Protein AF-0000000084981208 (afdb_homodimer)

Secondary structure (DSSP, 8-state):
--HHHHHHH-TT-EEESS----TTEEEEEETTEEEEEEGGG--HHHHHHHHHHHTT---S-----HHHHHHH-TTPPPPS--S-EEEEEEEEEESSSPP-HHHHHHHHHHHSTTEEEEEEEETTEEEEEEETTSPPPPHHHHHHHHHHHHHHHTEEEEEEE---B-SSTTHHHHHHHHHHHHHHHTTT-S-SEEEHHHHHHHHHTHHHHHH-HHHHHHHHHHTT-HHHHHHHHHHHHTTT-HHHHHHHHTS-HHHHHHHHHHHHHHHS--TTSHHHHHHHHHTT-/--HHHHHHH-TT-EEESS----SSEEEEEETTEEEEEEGGG--HHHHHHHHHHHTT---S-----HHHHHHH-TTPPPPS--S-EEEEEEEEEESSSPP-HHHHHHHHHHHSTTEEEEEEEETTEEEEEEETTSPPPPHHHHHHHHHHHHHHHTEEEEEEE---B-SSTTHHHHHHHHHHHHHHHTTT-S-SEEEHHHHHHHHHTHHHHHH-HHHHHHHHHHTT-HHHHHHHHHHHHTTT-HHHHHHHHTS-HHHHHHHHHHHHHHHS--TTSHHHHHHHHHTT-

Radius of gyration: 26.83 Å; Cα contacts (8 Å, |Δi|>4): 764; chains: 2; bounding box: 51×76×61 Å

Foldseek 3Di:
DDPVVCCVLAVPKDKALDDDPDPQWDWDDAPNIIITGGPVSADPVRVVVVNVVRLPPVPDDCPPDLVLCVQPPLPRADPDDQAWKWKKKKFWAAPDDQDPPVVVQVLCPVLDPQWPDWDAPGSGMIMTMGGPPDDDDDPVSVVVSQVVVCVVGVIDIAMETGDGDGRDSCVSVRVNVSVVQCVVCCVVDPDRYHYCVRRVLVVVCVVVCVPPPLLVVLLVVCVPPVVLLLLLVLCVVVVNDLCSSCVVVVHDSVVSVVSQVVSCVVRVQHCNDPVSSSSSNSSND/DDPVVCCVLAVPKDKALDDDPDPQWDWDDAPNIIITGGPVSADPVRVVVVNVVRLPVVPPDPPVDLVLCVLPPLPRADPDDQAWKWKKKKFKADPDDQDPVVVVQVLCPVLDPQWPDWDAPGSGIIMTMGGPPDDDDDPVSVVVSQVVVCVVGVIDIAMETGDGDGRDSCVSVRVNVSVVQCVVCCVVDPDRYHYCVRRVLVVVCVVVCVPPPLLVVLLVVCVPPVVLLLLLVLCVVVVNDLCSSCVVVVHDSVVSVVSQVVSCVVRVQRCNDPVSSSSSNSSND

Sequence (570 aa):
MTNELLHQLFPTAHISPVPEPSVANYAVPYNDQWLHIPKADLTSREQALLMQLIDNDTTAAANTSPWLDFLQQADQPIPTTHTAVRMIQLHLDFRGETLDQAYWQQSIQNLFNGVLDVFYYTANHCLFIQSNTSSDFHPTEWRGILQTLEEDYSVKLTAYIGRFWPTNSNLRDLLQEELAIFQSQRRIASNNLLDLSSIGVAYYTTTSRQQSSILQELQTTLTDNQEWIDVIQALWDNQRNLSEAAKSLYIHRNTLQYRMDKFTETTGLSLKETNDLFLAYLLTIMTNELLHQLFPTAHISPVPEPSVANYAVPYNDQWLHIPKADLTSREQALLMQLIDNDTTAAANTSPWLDFLQQADQPIPTTHTAVRMIQLHLDFRGETLDQAYWQQSIQNLFNGVLDVFYYTANHCLFIQSNTSSDFHPTEWRGILQTLEEDYSVKLTAYIGRFWPTNSNLRDLLQEELAIFQSQRRIASNNLLDLSSIGVAYYTTTSRQQSSILQELQTTLTDNQEWIDVIQALWDNQRNLSEAAKSLYIHRNTLQYRMDKFTETTGLSLKETNDLFLAYLLTI

Solvent-accessible surface area (backbone atoms only — not comparable to full-atom values): 32116 Å² total; per-residue (Å²): 130,56,74,62,57,51,42,69,77,34,69,78,42,48,78,35,82,57,84,69,94,41,96,56,37,43,70,38,68,39,94,91,22,20,34,32,32,47,46,89,76,48,54,78,65,51,50,55,49,48,55,53,58,45,55,44,66,61,78,64,78,87,75,85,40,63,61,58,45,28,67,74,33,88,86,46,65,80,63,96,65,94,52,36,35,22,48,36,39,36,37,53,44,70,79,70,74,84,76,59,60,68,60,50,48,51,50,50,56,68,75,40,76,48,59,75,47,73,46,67,81,34,92,42,30,41,35,34,35,27,44,71,83,52,84,79,74,51,72,68,51,50,52,53,52,50,49,50,51,24,66,76,65,57,35,49,68,37,35,36,51,53,63,77,37,63,80,53,94,58,36,55,56,36,52,50,47,53,50,50,48,45,70,70,40,58,82,74,47,91,58,45,74,37,34,60,58,78,46,38,66,61,56,49,33,44,66,40,57,72,67,33,52,56,54,48,55,55,32,55,72,47,59,89,33,65,65,57,49,51,52,47,50,31,28,52,73,37,55,61,32,59,65,58,18,16,56,75,69,72,49,52,55,67,57,47,50,49,53,43,50,52,45,19,72,74,70,69,44,42,70,80,37,47,52,27,33,50,56,54,43,58,54,68,105,129,57,73,64,57,49,43,68,76,36,68,80,41,47,77,34,82,56,82,68,93,39,97,55,37,43,70,39,66,41,94,91,22,19,34,30,33,47,46,90,77,46,54,76,66,50,50,55,48,47,56,54,59,44,59,45,72,60,80,64,79,86,75,85,40,62,62,57,46,30,69,74,34,88,87,46,64,80,62,96,66,92,51,34,34,24,48,37,38,36,37,52,47,70,78,67,75,82,75,60,61,69,60,50,46,52,50,51,55,69,74,42,74,46,61,76,46,73,46,68,80,35,98,44,30,39,34,33,36,28,43,70,84,53,84,78,74,51,71,68,52,50,52,52,52,50,51,50,50,23,66,76,63,58,33,48,69,37,34,34,51,52,62,77,36,64,79,52,94,58,37,52,56,36,53,50,47,52,51,50,48,46,69,71,40,58,81,73,45,90,59,47,76,38,35,60,57,76,48,38,65,61,55,49,33,42,66,41,58,71,67,33,54,54,53,48,55,56,30,55,72,46,62,86,33,66,65,60,49,51,52,47,49,32,28,51,73,36,56,60,33,59,65,59,17,16,58,75,69,73,50,52,54,67,57,47,51,50,52,44,50,52,44,19,72,72,70,69,42,43,68,79,36,48,52,26,34,48,56,53,42,57,54,69,106

Nearest PDB structures (foldseek):
  3onq-assembly1_B-2  TM=4.473E-01  e=4.523E-07  Bifidobacterium adolescentis ATCC 15703
  3onq-assembly3_D  TM=4.375E-01  e=2.641E-06  Bifidobacterium adolescentis ATCC 15703
  2ga7-assembly1_A  TM=4.924E-01  e=8.337E-02  Homo sapiens
  2epi-assembly1_C  TM=4.146E-01  e=2.459E-01  Methanocaldococcus jannaschii DSM 2661
  2ia0-assembly1_B  TM=2.966E-01  e=7.252E-01  Pyrococcus furiosus

Organism: NCBI:txid883103

Structure (mmCIF, N/CA/C/O backbone):
data_AF-0000000084981208-model_v1
#
loop_
_entity.id
_entity.type
_entity.pdbx_description
1 polymer 'PucR C-terminal helix-turn-helix domain-containing protein'
#
loop_
_atom_site.group_PDB
_atom_site.id
_atom_site.type_symbol
_atom_site.label_atom_id
_atom_site.label_alt_id
_atom_site.label_comp_id
_atom_site.label_asym_id
_atom_site.label_entity_id
_atom_site.label_seq_id
_atom_site.pdbx_PDB_ins_code
_atom_site.Cartn_x
_atom_site.Cartn_y
_atom_site.Cartn_z
_atom_site.occupancy
_atom_site.B_iso_or_equiv
_atom_site.auth_seq_id
_atom_site.auth_comp_id
_atom_site.auth_asym_id
_atom_site.auth_atom_id
_atom_site.pdbx_PDB_model_num
ATOM 1 N N . MET A 1 1 ? 14.773 9.867 32.438 1 38.5 1 MET A N 1
ATOM 2 C CA . MET A 1 1 ? 15.43 8.562 32.5 1 38.5 1 MET A CA 1
ATOM 3 C C . MET A 1 1 ? 16.938 8.719 32.531 1 38.5 1 MET A C 1
ATOM 5 O O . MET A 1 1 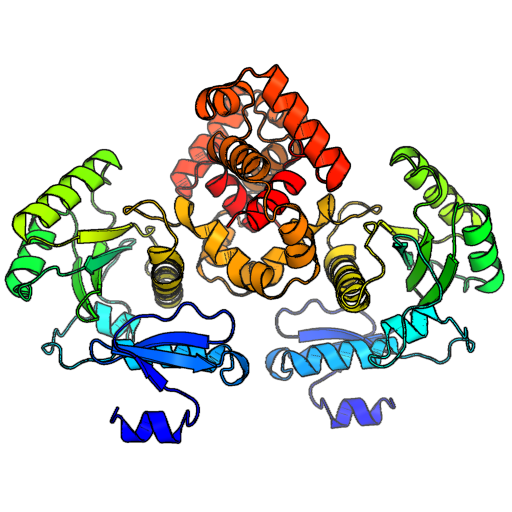? 17.516 9.438 31.734 1 38.5 1 MET A O 1
ATOM 9 N N . THR A 1 2 ? 17.406 8.352 33.625 1 46.38 2 THR A N 1
ATOM 10 C CA . THR A 1 2 ? 18.844 8.523 33.844 1 46.38 2 THR A CA 1
ATOM 11 C C . THR A 1 2 ? 19.625 7.633 32.875 1 46.38 2 THR A C 1
ATOM 13 O O . THR A 1 2 ? 19.125 6.598 32.438 1 46.38 2 THR A O 1
ATOM 16 N N . ASN A 1 3 ? 20.672 8.266 32.281 1 50.91 3 ASN A N 1
ATOM 17 C CA . ASN A 1 3 ? 21.672 7.527 31.516 1 50.91 3 ASN A CA 1
ATOM 18 C C . ASN A 1 3 ? 21.891 6.121 32.062 1 50.91 3 ASN A C 1
ATOM 20 O O . ASN A 1 3 ? 22.062 5.168 31.312 1 50.91 3 ASN A O 1
ATOM 24 N N . GLU A 1 4 ? 21.719 6.047 33.25 1 53.59 4 GLU A N 1
ATOM 25 C CA . GLU A 1 4 ? 22 4.781 33.938 1 53.59 4 GLU A CA 1
ATOM 26 C C . GLU A 1 4 ? 20.922 3.744 33.656 1 53.59 4 GLU A C 1
ATOM 28 O O . GLU A 1 4 ? 21.219 2.572 33.406 1 53.59 4 GLU A O 1
ATOM 33 N N . LEU A 1 5 ? 19.719 4.129 33.625 1 49.78 5 LEU A N 1
ATOM 34 C CA . LEU A 1 5 ? 18.625 3.189 33.375 1 49.78 5 LEU A CA 1
ATOM 35 C C . LEU A 1 5 ? 18.641 2.713 31.922 1 49.78 5 LEU A C 1
ATOM 37 O O . LEU A 1 5 ? 18.406 1.531 31.641 1 49.78 5 LEU A O 1
ATOM 41 N N . LEU A 1 6 ? 18.969 3.543 31.031 1 53.06 6 LEU A N 1
ATOM 42 C CA . LEU A 1 6 ? 19.078 3.174 29.625 1 53.06 6 LEU A CA 1
ATOM 43 C C . LEU A 1 6 ? 20.172 2.137 29.422 1 53.06 6 LEU A C 1
ATOM 45 O O . LEU A 1 6 ? 20 1.182 28.656 1 53.06 6 LEU A O 1
ATOM 49 N N . HIS A 1 7 ? 21.203 2.391 30.047 1 56.03 7 HIS A N 1
ATOM 50 C CA . HIS A 1 7 ? 22.328 1.452 29.953 1 56.03 7 HIS A CA 1
ATOM 51 C C . HIS A 1 7 ? 21.969 0.106 30.578 1 56.03 7 HIS A C 1
ATOM 53 O O . HIS A 1 7 ? 22.469 -0.933 30.156 1 56.03 7 HIS A O 1
ATOM 59 N N . GLN A 1 8 ? 21.188 0.094 31.547 1 59 8 GLN A N 1
ATOM 60 C CA . GLN A 1 8 ? 20.734 -1.146 32.188 1 59 8 GLN A CA 1
ATOM 61 C C . GLN A 1 8 ? 19.766 -1.897 31.281 1 59 8 GLN A C 1
ATOM 63 O O . GLN A 1 8 ? 19.812 -3.127 31.188 1 59 8 GLN A O 1
ATOM 68 N N . LEU A 1 9 ? 19 -1.156 30.562 1 58.5 9 LEU A N 1
ATOM 69 C CA . LEU A 1 9 ? 17.969 -1.784 29.734 1 58.5 9 LEU A CA 1
ATOM 70 C C . LEU A 1 9 ? 18.531 -2.193 28.375 1 58.5 9 LEU A C 1
ATOM 72 O O . LEU A 1 9 ? 18.125 -3.213 27.812 1 58.5 9 LEU A O 1
ATOM 76 N N . PHE A 1 10 ? 19.484 -1.31 27.906 1 58.5 10 PHE A N 1
ATOM 77 C CA . PHE A 1 10 ? 20.156 -1.595 26.656 1 58.5 10 PHE A CA 1
ATOM 78 C C . PHE A 1 10 ? 21.672 -1.501 26.812 1 58.5 10 PHE A C 1
ATOM 80 O O . PHE A 1 10 ? 22.281 -0.49 26.453 1 58.5 10 PHE A O 1
ATOM 87 N N . PRO A 1 11 ? 22.219 -2.541 27.25 1 59.66 11 PRO A N 1
ATOM 88 C CA . PRO A 1 11 ? 23.641 -2.496 27.562 1 59.66 11 PRO A CA 1
ATOM 89 C C . PRO A 1 11 ? 24.516 -2.291 26.328 1 59.66 11 PRO A C 1
ATOM 91 O O . PRO A 1 11 ? 25.641 -1.81 26.422 1 59.66 11 PRO A O 1
ATOM 94 N N . THR A 1 12 ? 23.875 -2.688 25.219 1 62.94 12 THR A N 1
ATOM 95 C CA . THR A 1 12 ? 24.703 -2.58 24.016 1 62.94 12 THR A CA 1
ATOM 96 C C . THR A 1 12 ? 24.484 -1.238 23.328 1 62.94 12 THR A C 1
ATOM 98 O O . THR A 1 12 ? 25.078 -0.968 22.281 1 62.94 12 THR A O 1
ATOM 101 N N . ALA A 1 13 ? 23.625 -0.438 23.922 1 65.44 13 ALA A N 1
ATOM 102 C CA . ALA A 1 13 ? 23.359 0.869 23.312 1 65.44 13 ALA A CA 1
ATOM 103 C C . ALA A 1 13 ? 24.516 1.833 23.578 1 65.44 13 ALA A C 1
ATOM 105 O O . ALA A 1 13 ? 25.203 1.725 24.594 1 65.44 13 ALA A O 1
ATOM 106 N N . HIS A 1 14 ? 24.891 2.619 22.578 1 68.69 14 HIS A N 1
ATOM 107 C CA . HIS A 1 14 ? 25.922 3.633 22.734 1 68.69 14 HIS A CA 1
ATOM 108 C C . HIS A 1 14 ? 25.422 5.008 22.297 1 68.69 14 HIS A C 1
ATOM 110 O O . HIS A 1 14 ? 24.531 5.105 21.469 1 68.69 14 HIS A O 1
ATOM 116 N N . ILE A 1 15 ? 25.875 6.055 22.984 1 64.69 15 ILE A N 1
ATOM 117 C CA . ILE A 1 15 ? 25.484 7.438 22.719 1 64.69 15 ILE A CA 1
ATOM 118 C C . ILE A 1 15 ? 26.562 8.141 21.922 1 64.69 15 ILE A C 1
ATOM 120 O O . ILE A 1 15 ? 27.75 7.988 22.219 1 64.69 15 ILE A O 1
ATOM 124 N N . SER A 1 16 ? 26.234 8.641 20.734 1 64 16 SER A N 1
ATOM 125 C CA . SER A 1 16 ? 27.156 9.406 19.906 1 64 16 SER A CA 1
ATOM 126 C C . SER A 1 16 ? 26.625 10.82 19.656 1 64 16 SER A C 1
ATOM 128 O O . SER A 1 16 ? 25.406 11.031 19.641 1 64 16 SER A O 1
ATOM 130 N N . PRO A 1 17 ? 27.469 11.781 19.578 1 60.38 17 PRO A N 1
ATOM 131 C CA . PRO A 1 17 ? 27.031 13.148 19.281 1 60.38 17 PRO A CA 1
ATOM 132 C C . PRO A 1 17 ? 26.453 13.289 17.875 1 60.38 17 PRO A C 1
ATOM 134 O O . PRO A 1 17 ? 25.688 14.219 17.609 1 60.38 17 PRO A O 1
ATOM 137 N N . VAL A 1 18 ? 26.797 12.375 16.969 1 57.75 18 VAL A N 1
ATOM 138 C CA . VAL A 1 18 ? 26.312 12.422 15.594 1 57.75 18 VAL A CA 1
ATOM 139 C C . VAL A 1 18 ? 25.562 11.133 15.266 1 57.75 18 VAL A C 1
ATOM 141 O O . VAL A 1 18 ? 25.891 10.062 15.781 1 57.75 18 VAL A O 1
ATOM 144 N N . PRO A 1 19 ? 24.391 11.273 14.547 1 54.34 19 PRO A N 1
ATOM 145 C CA . PRO A 1 19 ? 23.719 10.031 14.125 1 54.34 19 PRO A CA 1
ATOM 146 C C . PRO A 1 19 ? 24.594 9.188 13.203 1 54.34 19 PRO A C 1
ATOM 148 O O . PRO A 1 19 ? 25.234 9.711 12.289 1 54.34 19 PRO A O 1
ATOM 151 N N . GLU A 1 20 ? 24.875 7.934 13.648 1 54.62 20 GLU A N 1
ATOM 152 C CA . GLU A 1 20 ? 25.594 7 12.797 1 54.62 20 GLU A CA 1
ATOM 153 C C . GLU A 1 20 ? 24.625 6.094 12.031 1 54.62 20 GLU A C 1
ATOM 155 O O . GLU A 1 20 ? 23.891 5.309 12.633 1 54.62 20 GLU A O 1
ATOM 160 N N . PRO A 1 21 ? 24.391 6.523 10.789 1 48.25 21 PRO A N 1
ATOM 161 C CA . PRO A 1 21 ? 23.5 5.672 9.992 1 48.25 21 PRO A CA 1
ATOM 162 C C . PRO A 1 21 ? 24.016 4.242 9.859 1 48.25 21 PRO A C 1
ATOM 164 O O . PRO A 1 21 ? 25.188 4.039 9.523 1 48.25 21 PRO A O 1
ATOM 167 N N . SER A 1 22 ? 23.672 3.371 10.766 1 54.5 22 SER A N 1
ATOM 168 C CA . SER A 1 22 ? 23.984 1.953 10.617 1 54.5 22 SER A CA 1
ATOM 169 C C . SER A 1 22 ? 22.719 1.126 10.414 1 54.5 22 SER A C 1
ATOM 171 O O . SER A 1 22 ? 21.688 1.417 11.008 1 54.5 22 SER A O 1
ATOM 173 N N . VAL A 1 23 ? 22.781 0.262 9.414 1 56 23 VAL A N 1
ATOM 174 C CA . VAL A 1 23 ? 21.688 -0.659 9.125 1 56 23 VAL A CA 1
ATOM 175 C C . VAL A 1 23 ? 21.406 -1.539 10.344 1 56 23 VAL A C 1
ATOM 177 O O . VAL A 1 23 ? 20.312 -2.064 10.5 1 56 23 VAL A O 1
ATOM 180 N N . ALA A 1 24 ? 22.297 -1.684 11.188 1 57.47 24 ALA A N 1
ATOM 181 C CA . ALA A 1 24 ? 22.203 -2.627 12.297 1 57.47 24 ALA A CA 1
ATOM 182 C C . ALA A 1 24 ? 21.703 -1.932 13.562 1 57.47 24 ALA A C 1
ATOM 184 O O . ALA A 1 24 ? 21.25 -2.59 14.5 1 57.47 24 ALA A O 1
ATOM 185 N N . ASN A 1 25 ? 21.719 -0.608 13.539 1 62.91 25 ASN A N 1
ATOM 186 C CA . ASN A 1 25 ? 21.375 0.107 14.766 1 62.91 25 ASN A CA 1
ATOM 187 C C . ASN A 1 25 ? 20.188 1.04 14.547 1 62.91 25 ASN A C 1
ATOM 189 O O . ASN A 1 25 ? 20 1.569 13.453 1 62.91 25 ASN A O 1
ATOM 193 N N . TYR A 1 26 ? 19.391 1.045 15.523 1 61.78 26 TYR A N 1
ATOM 194 C CA . TYR A 1 26 ? 18.312 2.029 15.656 1 61.78 26 TYR A CA 1
ATOM 195 C C . TYR A 1 26 ? 18.797 3.266 16.406 1 61.78 26 TYR A C 1
ATOM 197 O O . TYR A 1 26 ? 19.25 3.172 17.547 1 61.78 26 TYR A O 1
ATOM 205 N N . ALA A 1 27 ? 18.922 4.332 15.648 1 60.34 27 ALA A N 1
ATOM 206 C CA . ALA A 1 27 ? 19.406 5.57 16.25 1 60.34 27 ALA A CA 1
ATOM 207 C C . ALA A 1 27 ? 18.25 6.484 16.641 1 60.34 27 ALA A C 1
ATOM 209 O O . ALA A 1 27 ? 17.359 6.746 15.844 1 60.34 27 ALA A O 1
ATOM 210 N N . VAL A 1 28 ? 18.25 6.82 18.062 1 62.03 28 VAL A N 1
ATOM 211 C CA . VAL A 1 28 ? 17.188 7.684 18.594 1 62.03 28 VAL A CA 1
ATOM 212 C C . VAL A 1 28 ? 17.812 8.906 19.266 1 62.03 28 VAL A C 1
ATOM 214 O O . VAL A 1 28 ? 18.828 8.797 19.953 1 62.03 28 VAL A O 1
ATOM 217 N N . PRO A 1 29 ? 17.312 10.047 18.938 1 55 29 PRO A N 1
ATOM 218 C CA . PRO A 1 29 ? 17.812 11.242 19.609 1 55 29 PRO A CA 1
ATOM 219 C C . PRO A 1 29 ? 17.625 11.188 21.125 1 55 29 PRO A C 1
ATOM 221 O O . PRO A 1 29 ? 16.594 10.719 21.609 1 55 29 PRO A O 1
ATOM 224 N N . TYR A 1 30 ? 18.75 11.32 21.859 1 55.56 30 TYR A N 1
ATOM 225 C CA . TYR A 1 30 ? 18.75 11.289 23.328 1 55.56 30 TYR A CA 1
ATOM 226 C C . TYR A 1 30 ? 19.609 12.414 23.891 1 55.56 30 TYR A C 1
ATOM 228 O O . TYR A 1 30 ? 20.844 12.375 23.797 1 55.56 30 TYR A O 1
ATOM 236 N N . ASN A 1 31 ? 19 13.375 24.703 1 51 31 ASN A N 1
ATOM 237 C CA . ASN A 1 31 ? 19.703 14.461 25.375 1 51 31 ASN A CA 1
ATOM 238 C C . ASN A 1 31 ? 20.766 15.078 24.469 1 51 31 ASN A C 1
ATOM 240 O O . ASN A 1 31 ? 21.953 15.086 24.812 1 51 31 ASN A O 1
ATOM 244 N N . ASP A 1 32 ? 20.203 15.656 23.25 1 53.59 32 ASP A N 1
ATOM 245 C CA . ASP A 1 32 ? 21.047 16.328 22.281 1 53.59 32 ASP A CA 1
ATOM 246 C C . ASP A 1 32 ? 22.094 15.375 21.703 1 53.59 32 ASP A C 1
ATOM 248 O O . ASP A 1 32 ? 23.094 15.812 21.141 1 53.59 32 ASP A O 1
ATOM 252 N N . GLN A 1 33 ? 22 14.227 22.141 1 59.53 33 GLN A N 1
ATOM 253 C CA . GLN A 1 33 ? 22.844 13.18 21.562 1 59.53 33 GLN A CA 1
ATOM 254 C C . GLN A 1 33 ? 22 12.094 20.906 1 59.53 33 GLN A C 1
ATOM 256 O O . GLN A 1 33 ? 20.797 12.266 20.719 1 59.53 33 GLN A O 1
ATOM 261 N N . TRP A 1 34 ? 22.656 11.172 20.219 1 60.25 34 TRP A N 1
ATOM 262 C CA . TRP A 1 34 ? 21.969 10.062 19.578 1 60.25 34 TRP A CA 1
ATOM 263 C C . TRP A 1 34 ? 22.234 8.75 20.297 1 60.25 34 TRP A C 1
ATOM 265 O O . TRP A 1 34 ? 23.391 8.445 20.641 1 60.25 34 TRP A O 1
ATOM 275 N N . LEU A 1 35 ? 21.156 8.141 20.672 1 65.19 35 LEU A N 1
ATOM 276 C CA . LEU A 1 35 ? 21.219 6.793 21.234 1 65.19 35 LEU A CA 1
ATOM 277 C C . LEU A 1 35 ? 21.094 5.746 20.125 1 65.19 35 LEU A C 1
ATOM 279 O O . LEU A 1 35 ? 20.141 5.773 19.344 1 65.19 35 LEU A O 1
ATOM 283 N N . HIS A 1 36 ? 22.172 5 19.938 1 66.06 36 HIS A N 1
ATOM 284 C CA . HIS A 1 36 ? 22.172 3.92 18.969 1 66.06 36 HIS A CA 1
ATOM 285 C C . HIS A 1 36 ? 21.922 2.57 19.625 1 66.06 36 HIS A C 1
ATOM 287 O O . HIS A 1 36 ? 22.641 2.186 20.547 1 66.06 36 HIS A O 1
ATOM 293 N N . ILE A 1 37 ? 20.828 1.9 19.281 1 65.5 37 ILE A N 1
ATOM 294 C CA . ILE A 1 37 ? 20.469 0.579 19.781 1 65.5 37 ILE A CA 1
ATOM 295 C C . ILE A 1 37 ? 20.5 -0.437 18.641 1 65.5 37 ILE A C 1
ATOM 297 O O . ILE A 1 37 ? 19.891 -0.221 17.594 1 65.5 37 ILE A O 1
ATOM 301 N N . PRO A 1 38 ? 21.297 -1.512 18.766 1 63.28 38 PRO A N 1
ATOM 302 C CA . PRO A 1 38 ? 21.25 -2.543 17.734 1 63.28 38 PRO A CA 1
ATOM 303 C C . PRO A 1 38 ? 19.844 -3.074 17.469 1 63.28 38 PRO A C 1
ATOM 305 O O . PRO A 1 38 ? 19.125 -3.406 18.422 1 63.28 38 PRO A O 1
ATOM 308 N N . LYS A 1 39 ? 19.406 -3 16.297 1 61.19 39 LYS A N 1
ATOM 309 C CA . LYS A 1 39 ? 18.062 -3.408 15.875 1 61.19 39 LYS A CA 1
ATOM 310 C C . LYS A 1 39 ? 17.75 -4.832 16.328 1 61.19 39 LYS A C 1
ATOM 312 O O . LYS A 1 39 ? 16.609 -5.16 16.609 1 61.19 39 LYS A O 1
ATOM 317 N N . ALA A 1 40 ? 18.719 -5.652 16.406 1 62.81 40 ALA A N 1
ATOM 318 C CA . ALA A 1 40 ? 18.609 -7.043 16.844 1 62.81 40 ALA A CA 1
ATOM 319 C C . ALA A 1 40 ? 18.125 -7.133 18.281 1 62.81 40 ALA A C 1
ATOM 321 O O . ALA A 1 40 ? 17.562 -8.141 18.703 1 62.81 40 ALA A O 1
ATOM 322 N N . ASP A 1 41 ? 18.312 -6.066 19.047 1 58.75 41 ASP A N 1
ATOM 323 C CA . ASP A 1 41 ? 18 -6.102 20.469 1 58.75 41 ASP A CA 1
ATOM 324 C C . ASP A 1 41 ? 16.641 -5.453 20.75 1 58.75 41 ASP A C 1
ATOM 326 O O . ASP A 1 41 ? 16.219 -5.359 21.906 1 58.75 41 ASP A O 1
ATOM 330 N N . LEU A 1 42 ? 16.016 -4.863 19.781 1 55.72 42 LEU A N 1
ATOM 331 C CA . LEU A 1 42 ? 14.781 -4.121 20.031 1 55.72 42 LEU A CA 1
ATOM 332 C C . LEU A 1 42 ? 13.594 -4.789 19.344 1 55.72 42 LEU A C 1
ATOM 334 O O . LEU A 1 42 ? 13.695 -5.188 18.172 1 55.72 42 LEU A O 1
ATOM 338 N N . THR A 1 43 ? 12.602 -5.23 20.109 1 54.28 43 THR A N 1
ATOM 339 C CA . THR A 1 43 ? 11.336 -5.621 19.5 1 54.28 43 THR A CA 1
ATOM 340 C C . THR A 1 43 ? 10.594 -4.398 18.953 1 54.28 43 THR A C 1
ATOM 342 O O . THR A 1 43 ? 10.938 -3.262 19.297 1 54.28 43 THR A O 1
ATOM 345 N N . SER A 1 44 ? 9.664 -4.488 18.047 1 50.75 44 SER A N 1
ATOM 346 C CA . SER A 1 44 ? 8.859 -3.396 17.5 1 50.75 44 SER A CA 1
ATOM 347 C C . SER A 1 44 ? 8.211 -2.578 18.609 1 50.75 44 SER A C 1
ATOM 349 O O . SER A 1 44 ? 8.102 -1.355 18.5 1 50.75 44 SER A O 1
ATOM 351 N N . ARG A 1 45 ? 7.801 -3.176 19.656 1 48.19 45 ARG A N 1
ATOM 352 C CA . ARG A 1 45 ? 7.18 -2.51 20.797 1 48.19 45 ARG A CA 1
ATOM 353 C C . ARG A 1 45 ? 8.188 -1.653 21.547 1 48.19 45 ARG A C 1
ATOM 355 O O . ARG A 1 45 ? 7.883 -0.529 21.953 1 48.19 45 ARG A O 1
ATOM 362 N N . GLU A 1 46 ? 9.359 -2.176 21.625 1 53.38 46 GLU A N 1
ATOM 363 C CA . GLU A 1 46 ? 10.391 -1.436 22.344 1 53.38 46 GLU A CA 1
ATOM 364 C C . GLU A 1 46 ? 10.859 -0.217 21.547 1 53.38 46 GLU A C 1
ATOM 366 O O . GLU A 1 46 ? 11.109 0.843 22.125 1 53.38 46 GLU A O 1
ATOM 371 N N . GLN A 1 47 ? 10.82 -0.4 20.375 1 51.81 47 GLN A N 1
ATOM 372 C CA . GLN A 1 47 ? 11.133 0.738 19.516 1 51.81 47 GLN A CA 1
ATOM 373 C C . GLN A 1 47 ? 10.102 1.856 19.703 1 51.81 47 GLN A C 1
ATOM 375 O O . GLN A 1 47 ? 10.469 3.029 19.797 1 51.81 47 GLN A O 1
ATOM 380 N N . ALA A 1 48 ? 8.914 1.458 19.734 1 48.09 48 ALA A N 1
ATOM 381 C CA . ALA A 1 48 ? 7.84 2.426 19.953 1 48.09 48 ALA A CA 1
ATOM 382 C C . ALA A 1 48 ? 7.949 3.072 21.328 1 48.09 48 ALA A C 1
ATOM 384 O O . ALA A 1 48 ? 7.762 4.285 21.469 1 48.09 48 ALA A O 1
ATOM 385 N N . LEU A 1 49 ? 8.25 2.34 22.25 1 48.44 49 LEU A N 1
ATOM 386 C CA . LEU A 1 49 ? 8.383 2.844 23.609 1 48.44 49 LEU A CA 1
ATOM 387 C C . LEU A 1 49 ? 9.578 3.783 23.734 1 48.44 49 LEU A C 1
ATOM 389 O O . LEU A 1 49 ? 9.508 4.812 24.406 1 48.44 49 LEU A O 1
ATOM 393 N N . LEU A 1 50 ? 10.609 3.406 23.078 1 50.38 50 LEU A N 1
ATOM 394 C CA . LEU A 1 50 ? 11.82 4.215 23.141 1 50.38 50 LEU A CA 1
ATOM 395 C C . LEU A 1 50 ? 11.594 5.59 22.531 1 50.38 50 LEU A C 1
ATOM 397 O O . LEU A 1 50 ? 12.078 6.594 23.047 1 50.38 50 LEU A O 1
ATOM 401 N N . MET A 1 51 ? 10.844 5.578 21.5 1 45.56 51 MET A N 1
ATOM 402 C CA . MET A 1 51 ? 10.5 6.855 20.891 1 45.56 51 MET A CA 1
ATOM 403 C C . MET A 1 51 ? 9.727 7.738 21.875 1 45.56 51 MET A C 1
ATOM 405 O O . MET A 1 51 ? 9.922 8.953 21.906 1 45.56 51 MET A O 1
ATOM 409 N N . GLN A 1 52 ? 8.945 7.059 22.594 1 42.84 52 GLN A N 1
ATOM 410 C CA . GLN A 1 52 ? 8.195 7.797 23.594 1 42.84 52 GLN A CA 1
ATOM 411 C C . GLN A 1 52 ? 9.102 8.289 24.719 1 42.84 52 GLN A C 1
ATOM 413 O O . GLN A 1 52 ? 8.898 9.375 25.266 1 42.84 52 GLN A O 1
ATOM 418 N N . LEU A 1 53 ? 9.961 7.465 25.094 1 43.5 53 LEU A N 1
ATOM 419 C CA . LEU A 1 53 ? 10.836 7.793 26.203 1 43.5 53 LEU A CA 1
ATOM 420 C C . LEU A 1 53 ? 11.719 8.992 25.875 1 43.5 53 LEU A C 1
ATOM 422 O O . LEU A 1 53 ? 11.984 9.836 26.734 1 43.5 53 LEU A O 1
ATOM 426 N N . ILE A 1 54 ? 12.203 8.945 24.672 1 43.44 54 ILE A N 1
ATOM 427 C CA . ILE A 1 54 ? 13.156 9.992 24.312 1 43.44 54 ILE A CA 1
ATOM 428 C C . ILE A 1 54 ? 12.445 11.336 24.25 1 43.44 54 ILE A C 1
ATOM 430 O O . ILE A 1 54 ? 12.992 12.359 24.672 1 43.44 54 ILE A O 1
ATOM 434 N N . ASP A 1 55 ? 11.359 11.328 23.609 1 41.56 55 ASP A N 1
ATOM 435 C CA . ASP A 1 55 ? 10.672 12.609 23.484 1 41.56 55 ASP A CA 1
ATOM 436 C C . ASP A 1 55 ? 10.281 13.156 24.859 1 41.56 55 ASP A C 1
ATOM 438 O O . ASP A 1 55 ? 9.703 14.242 24.953 1 41.56 55 ASP A O 1
ATOM 442 N N . ASN A 1 56 ? 10.469 12.359 25.844 1 37.53 56 ASN A N 1
ATOM 443 C CA . ASN A 1 56 ? 9.93 12.766 27.125 1 37.53 56 ASN A CA 1
ATOM 444 C C . ASN A 1 56 ? 10.773 13.859 27.766 1 37.53 56 ASN A C 1
ATOM 446 O O . ASN A 1 56 ? 10.75 14.031 28.984 1 37.53 56 ASN A O 1
ATOM 450 N N . ASP A 1 57 ? 11.664 14.359 27.125 1 35.56 57 ASP A N 1
ATOM 451 C CA . ASP A 1 57 ? 12.125 15.469 27.953 1 35.56 57 ASP A CA 1
ATOM 452 C C . ASP A 1 57 ? 10.961 16.375 28.359 1 35.56 57 ASP A C 1
ATOM 454 O O . ASP A 1 57 ? 10.57 17.266 27.625 1 35.56 57 ASP A O 1
ATOM 458 N N . THR A 1 58 ? 9.992 15.883 29.031 1 35.84 58 THR A N 1
ATOM 459 C CA . THR A 1 58 ? 8.758 16.438 29.562 1 35.84 58 THR A CA 1
ATOM 460 C C . THR A 1 58 ? 9.062 17.641 30.453 1 35.84 58 THR A C 1
ATOM 462 O O . THR A 1 58 ? 8.227 18.047 31.281 1 35.84 58 THR A O 1
ATOM 465 N N . THR A 1 59 ? 10.242 18.078 30.578 1 34.28 59 THR A N 1
ATOM 466 C CA . THR A 1 59 ? 10.234 19.188 31.531 1 34.28 59 THR A CA 1
ATOM 467 C C . THR A 1 59 ? 9.297 20.297 31.078 1 34.28 59 THR A C 1
ATOM 469 O O . THR A 1 59 ? 9.375 21.422 31.562 1 34.28 59 THR A O 1
ATOM 472 N N . ALA A 1 60 ? 8.805 20.203 29.812 1 38.38 60 ALA A N 1
ATOM 473 C CA . ALA A 1 60 ? 8.164 21.469 29.453 1 38.38 60 ALA A CA 1
ATOM 474 C C . ALA A 1 60 ? 7.129 21.875 30.5 1 38.38 60 ALA A C 1
ATOM 476 O O . ALA A 1 60 ? 6.57 21.016 31.203 1 38.38 60 ALA A O 1
ATOM 477 N N . ALA A 1 61 ? 6.801 23.188 30.703 1 39 61 ALA A N 1
ATOM 478 C CA . ALA A 1 61 ? 5.797 23.969 31.422 1 39 61 ALA A CA 1
ATOM 479 C C . ALA A 1 61 ? 4.426 23.297 31.344 1 39 61 ALA A C 1
ATOM 481 O O . ALA A 1 61 ? 4.105 22.625 30.359 1 39 61 ALA A O 1
ATOM 482 N N . ALA A 1 62 ? 3.629 23.078 32.406 1 44.12 62 ALA A N 1
ATOM 483 C CA . ALA A 1 62 ? 2.322 22.547 32.781 1 44.12 62 ALA A CA 1
ATOM 484 C C . ALA A 1 62 ? 1.247 22.984 31.781 1 44.12 62 ALA A C 1
A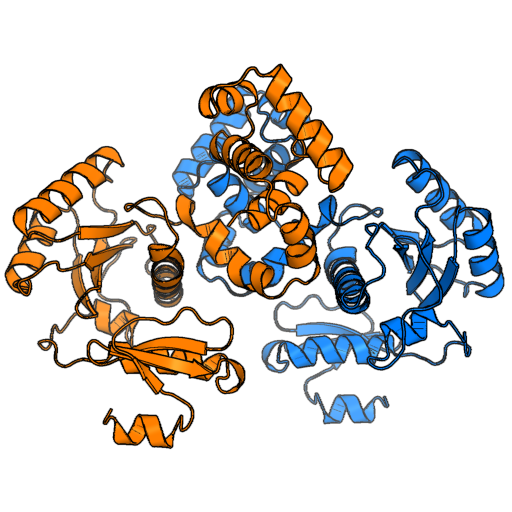TOM 486 O O . ALA A 1 62 ? 0.628 24.031 31.953 1 44.12 62 ALA A O 1
ATOM 487 N N . ASN A 1 63 ? 1.424 23.094 30.516 1 51.44 63 ASN A N 1
ATOM 488 C CA . ASN A 1 63 ? 0.298 23.484 29.672 1 51.44 63 ASN A CA 1
ATOM 489 C C . ASN A 1 63 ? -0.876 22.516 29.828 1 51.44 63 ASN A C 1
ATOM 491 O O . ASN A 1 63 ? -0.735 21.312 29.609 1 51.44 63 ASN A O 1
ATOM 495 N N . THR A 1 64 ? -1.826 22.875 30.672 1 69.56 64 THR A N 1
ATOM 496 C CA . THR A 1 64 ? -3.098 22.25 31 1 69.56 64 THR A CA 1
ATOM 497 C C . THR A 1 64 ? -3.998 22.172 29.766 1 69.56 64 THR A C 1
ATOM 499 O O . THR A 1 64 ? -4.652 23.156 29.406 1 69.56 64 THR A O 1
ATOM 502 N N . SER A 1 65 ? -3.715 21.594 28.641 1 85.44 65 SER A N 1
ATOM 503 C CA . SER A 1 65 ? -4.602 21.469 27.5 1 85.44 65 SER A CA 1
ATOM 504 C C . SER A 1 65 ? -5.508 20.25 27.625 1 85.44 65 SER A C 1
ATOM 506 O O . SER A 1 65 ? -5.027 19.125 27.766 1 85.44 65 SER A O 1
ATOM 508 N N . PRO A 1 66 ? -6.824 20.562 27.656 1 88.62 66 PRO A N 1
ATOM 509 C CA . PRO A 1 66 ? -7.754 19.422 27.672 1 88.62 66 PRO A CA 1
ATOM 510 C C . PRO A 1 66 ? -7.547 18.484 26.5 1 88.62 66 PRO A C 1
ATOM 512 O O . PRO A 1 66 ? -7.75 17.266 26.625 1 88.62 66 PRO A O 1
ATOM 515 N N . TRP A 1 67 ? -7.109 18.953 25.422 1 93.19 67 TRP A N 1
ATOM 516 C CA . TRP A 1 67 ? -6.902 18.125 24.234 1 93.19 67 TRP A CA 1
ATOM 517 C C . TRP A 1 67 ? -5.637 17.281 24.375 1 93.19 67 TRP A C 1
ATOM 519 O O . TRP A 1 67 ? -5.574 16.156 23.875 1 93.19 67 TRP A O 1
ATOM 529 N N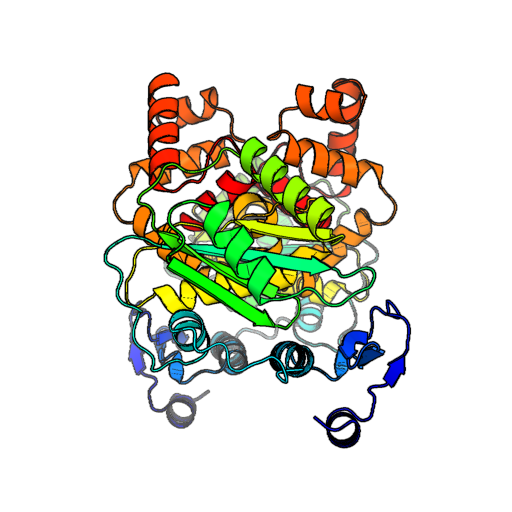 . LEU A 1 68 ? -4.656 17.891 25 1 91.31 68 LEU A N 1
ATOM 530 C CA . LEU A 1 68 ? -3.465 17.094 25.281 1 91.31 68 LEU A CA 1
ATOM 531 C C . LEU A 1 68 ? -3.799 15.922 26.203 1 91.31 68 LEU A C 1
ATOM 533 O O . LEU A 1 68 ? -3.369 14.789 25.953 1 91.31 68 LEU A O 1
ATOM 537 N N . ASP A 1 69 ? -4.605 16.234 27.203 1 88.75 69 ASP A N 1
ATOM 538 C CA . ASP A 1 69 ? -5.039 15.195 28.125 1 88.75 69 ASP A CA 1
ATOM 539 C C . ASP A 1 69 ? -5.852 14.117 27.406 1 88.75 69 ASP A C 1
ATOM 541 O O . ASP A 1 69 ? -5.66 12.922 27.641 1 88.75 69 ASP A O 1
ATOM 545 N N . PHE A 1 70 ? -6.684 14.555 26.578 1 92.94 70 PHE A N 1
ATOM 546 C CA . PHE A 1 70 ? -7.52 13.656 25.797 1 92.94 70 PHE A CA 1
ATOM 547 C C . PHE A 1 70 ? -6.668 12.75 24.922 1 92.94 70 PHE A C 1
ATOM 549 O O . PHE A 1 70 ? -6.914 11.539 24.844 1 92.94 70 PHE A O 1
ATOM 556 N N . LEU A 1 71 ? -5.637 13.266 24.344 1 92.44 71 LEU A N 1
ATOM 557 C CA . LEU A 1 71 ? -4.777 12.531 23.422 1 92.44 71 LEU A CA 1
ATOM 558 C C . LEU A 1 71 ? -3.918 11.516 24.156 1 92.44 71 LEU A C 1
ATOM 560 O O . LEU A 1 71 ? -3.686 10.414 23.656 1 92.44 71 LEU A O 1
ATOM 564 N N . GLN A 1 72 ? -3.504 11.789 25.359 1 87.62 72 GLN A N 1
ATOM 565 C CA . GLN A 1 72 ? -2.488 10.992 26.031 1 87.62 72 GLN A CA 1
ATOM 566 C C . GLN A 1 72 ? -3.123 10.023 27.031 1 87.62 72 GLN A C 1
ATOM 568 O O . GLN A 1 72 ? -2.557 8.969 27.328 1 87.62 72 GLN A O 1
ATOM 573 N N . GLN A 1 73 ? -4.305 10.461 27.484 1 82.62 73 GLN A N 1
ATOM 574 C CA . GLN A 1 73 ? -4.91 9.648 28.531 1 82.62 73 GLN A CA 1
ATOM 575 C C . GLN A 1 73 ? -6.168 8.945 28.031 1 82.62 73 GLN A C 1
ATOM 577 O O . GLN A 1 73 ? -7.105 9.594 27.562 1 82.62 73 GLN A O 1
ATOM 582 N N . ALA A 1 74 ? -6.281 7.695 28.188 1 79.81 74 ALA A N 1
ATOM 583 C CA . ALA A 1 74 ? -7.355 6.879 27.625 1 79.81 74 ALA A CA 1
ATOM 584 C C . ALA A 1 74 ? -8.688 7.188 28.312 1 79.81 74 ALA A C 1
ATOM 586 O O . ALA A 1 74 ? -9.742 7.113 27.672 1 79.81 74 ALA A O 1
ATOM 587 N N . ASP A 1 75 ? -8.703 7.652 29.453 1 82.75 75 ASP A N 1
ATOM 588 C CA . ASP A 1 75 ? -9.953 7.777 30.203 1 82.75 75 ASP A CA 1
ATOM 589 C C . ASP A 1 75 ? -10.461 9.219 30.172 1 82.75 75 ASP A C 1
ATOM 591 O O . ASP A 1 75 ? -11.516 9.516 30.75 1 82.75 75 ASP A O 1
ATOM 595 N N . GLN A 1 76 ? -9.914 10.031 29.359 1 85.19 76 GLN A N 1
ATOM 596 C CA . GLN A 1 76 ? -10.359 11.422 29.312 1 85.19 76 GLN A CA 1
ATOM 597 C C . GLN A 1 76 ? -11.438 11.609 28.25 1 85.19 76 GLN A C 1
ATOM 599 O O . GLN A 1 76 ? -11.336 11.07 27.141 1 85.19 76 GLN A O 1
ATOM 604 N N . PRO A 1 77 ? -12.469 12.305 28.625 1 87.75 77 PRO A N 1
ATOM 605 C CA . PRO A 1 77 ? -13.531 12.555 27.656 1 87.75 77 PRO A CA 1
ATOM 606 C C . PRO A 1 77 ? -13.109 13.539 26.562 1 87.75 77 PRO A C 1
ATOM 608 O O . PRO A 1 77 ? -12.133 14.266 26.734 1 87.75 77 PRO A O 1
ATOM 611 N N . ILE A 1 78 ? -13.82 13.5 25.453 1 90.62 78 ILE A N 1
ATOM 612 C CA . ILE A 1 78 ? -13.602 14.461 24.375 1 90.62 78 ILE A CA 1
ATOM 613 C C . ILE A 1 78 ? -13.898 15.875 24.891 1 90.62 78 ILE A C 1
ATOM 615 O O . ILE A 1 78 ? -14.945 16.125 25.484 1 90.62 78 ILE A O 1
ATOM 619 N N . PRO A 1 79 ? -12.922 16.734 24.641 1 90 79 PRO A N 1
ATOM 620 C CA . PRO A 1 79 ? -13.219 18.109 25.031 1 90 79 PRO A CA 1
ATOM 621 C C . PRO A 1 79 ? -14.438 18.688 24.328 1 90 79 PRO A C 1
ATOM 623 O O . PRO A 1 79 ? -14.758 18.266 23.203 1 90 79 PRO A O 1
ATOM 626 N N . THR A 1 80 ? -15.109 19.609 24.969 1 77.81 80 THR A N 1
ATOM 627 C CA . THR A 1 80 ? -16.422 20.125 24.594 1 77.81 80 THR A CA 1
ATOM 628 C C . THR A 1 80 ? -16.375 20.766 23.203 1 77.81 80 THR A C 1
ATOM 630 O O . THR A 1 80 ? -15.789 21.828 23.031 1 77.81 80 THR A O 1
ATOM 633 N N . THR A 1 81 ? -16.734 19.938 22.188 1 78 81 THR A N 1
ATOM 634 C CA . THR A 1 81 ? -16.906 20.422 20.828 1 78 81 THR A CA 1
ATOM 635 C C . THR A 1 81 ? -17.984 19.625 20.094 1 78 81 THR A C 1
ATOM 637 O O . THR A 1 81 ? -18.203 18.453 20.391 1 78 81 THR A O 1
ATOM 640 N N . HIS A 1 82 ? -18.781 20.359 19.281 1 77.56 82 HIS A N 1
ATOM 641 C CA . HIS A 1 82 ? -19.891 19.688 18.609 1 77.56 82 HIS A CA 1
ATOM 642 C C . HIS A 1 82 ? -19.641 19.594 17.109 1 77.56 82 HIS A C 1
ATOM 644 O O . HIS A 1 82 ? -20.516 19.172 16.344 1 77.56 82 HIS A O 1
ATOM 650 N N . THR A 1 83 ? -18.562 19.953 16.719 1 86.56 83 THR A N 1
ATOM 651 C CA . THR A 1 83 ? -18.25 19.906 15.289 1 86.56 83 THR A CA 1
ATOM 652 C C . THR A 1 83 ? -17.062 18.969 15.031 1 86.56 83 THR A C 1
ATOM 654 O O . THR A 1 83 ? -16.406 18.516 15.969 1 86.56 83 THR A O 1
ATOM 657 N N . ALA A 1 84 ? -16.938 18.641 13.773 1 92.19 84 ALA A N 1
ATOM 658 C CA . ALA A 1 84 ? -15.742 17.891 13.398 1 92.19 84 ALA A CA 1
ATOM 659 C C . ALA A 1 84 ? -14.477 18.688 13.672 1 92.19 84 ALA A C 1
ATOM 661 O O . ALA A 1 84 ? -14.492 19.922 13.625 1 92.19 84 ALA A O 1
ATOM 662 N N . VAL A 1 85 ? -13.461 18 14.039 1 94.56 85 VAL A N 1
ATOM 663 C CA . VAL A 1 85 ? -12.227 18.688 14.383 1 94.56 85 VAL A CA 1
ATOM 664 C C . VAL A 1 85 ? -11.07 18.125 13.57 1 94.56 85 VAL A C 1
ATOM 666 O O . VAL A 1 85 ? -11.148 16.984 13.086 1 94.56 85 VAL A O 1
ATOM 669 N N . ARG A 1 86 ? -10.055 18.906 13.422 1 95.12 86 ARG A N 1
ATOM 670 C CA . ARG A 1 86 ? -8.82 18.516 12.758 1 95.12 86 ARG A CA 1
ATOM 671 C C . ARG A 1 86 ? -7.605 18.875 13.602 1 95.12 86 ARG A C 1
ATOM 673 O O . ARG A 1 86 ? -7.617 19.875 14.328 1 95.12 86 ARG A O 1
ATOM 680 N N . MET A 1 87 ? -6.664 18.062 13.539 1 96.94 87 MET A N 1
ATOM 681 C CA . MET A 1 87 ? -5.418 18.312 14.25 1 96.94 87 MET A CA 1
ATOM 682 C C . MET A 1 87 ? -4.305 18.703 13.289 1 96.94 87 MET A C 1
ATOM 684 O O . MET A 1 87 ? -4.078 18.016 12.289 1 96.94 87 MET A O 1
ATOM 688 N N . ILE A 1 88 ? -3.734 19.797 13.508 1 97.25 88 ILE A N 1
ATOM 689 C CA . ILE A 1 88 ? -2.555 20.234 12.773 1 97.25 88 ILE A CA 1
ATOM 690 C C . ILE A 1 88 ? -1.306 20.031 13.625 1 97.25 88 ILE A C 1
ATOM 692 O O . ILE A 1 88 ? -1.311 20.312 14.828 1 97.25 88 ILE A O 1
ATOM 696 N N . GLN A 1 89 ? -0.304 19.484 12.977 1 97.62 89 GLN A N 1
ATOM 697 C CA . GLN A 1 89 ? 0.948 19.203 13.664 1 97.62 89 GLN A CA 1
ATOM 698 C C . GLN A 1 89 ? 2.102 20 13.078 1 97.62 89 GLN A C 1
ATOM 700 O O . GLN A 1 89 ? 2.258 20.078 11.852 1 97.62 89 GLN A O 1
ATOM 705 N N . LEU A 1 90 ? 2.844 20.609 13.953 1 96.62 90 LEU A N 1
ATOM 706 C CA . LEU A 1 90 ? 4.012 21.375 13.539 1 96.62 90 LEU A CA 1
ATOM 707 C C . LEU A 1 90 ? 5.27 20.875 14.242 1 96.62 90 LEU A C 1
ATOM 709 O O . LEU A 1 90 ? 5.34 20.875 15.477 1 96.62 90 LEU A O 1
ATOM 713 N N . HIS A 1 91 ? 6.191 20.422 13.477 1 95.38 91 HIS A N 1
ATOM 714 C CA . HIS A 1 91 ? 7.508 20.109 14.016 1 95.38 91 HIS A CA 1
ATOM 715 C C . HIS A 1 91 ? 8.461 21.281 13.875 1 95.38 91 HIS A C 1
ATOM 717 O O . HIS A 1 91 ? 8.633 21.828 12.781 1 95.38 91 HIS A O 1
ATOM 723 N N . LEU A 1 92 ? 9.031 21.641 14.961 1 91.88 92 LEU A N 1
ATOM 724 C CA . LEU A 1 92 ? 9.906 22.812 15.023 1 91.88 92 LEU A CA 1
ATOM 725 C C . LEU A 1 92 ? 11.367 22.391 15.094 1 91.88 92 LEU A C 1
ATOM 727 O O . LEU A 1 92 ? 11.773 21.703 16.031 1 91.88 92 LEU A O 1
ATOM 731 N N . ASP A 1 93 ? 12.086 22.766 14.055 1 88.75 93 ASP A N 1
ATOM 732 C CA . ASP A 1 93 ? 13.539 22.578 14.078 1 88.75 93 ASP A CA 1
ATOM 733 C C . ASP A 1 93 ? 14.25 23.891 14.398 1 88.75 93 ASP A C 1
ATOM 735 O O . ASP A 1 93 ? 14.383 24.75 13.531 1 88.75 93 ASP A O 1
ATOM 739 N N . PHE A 1 94 ? 14.797 23.969 15.695 1 78.38 94 PHE A N 1
ATOM 740 C CA . PHE A 1 94 ? 15.391 25.219 16.188 1 78.38 94 PHE A CA 1
ATOM 741 C C . PHE A 1 94 ? 16.828 25.344 15.711 1 78.38 94 PHE A C 1
ATOM 743 O O . PHE A 1 94 ? 17.578 24.375 15.688 1 78.38 94 PHE A O 1
ATOM 750 N N . ARG A 1 95 ? 17.156 26.406 15.148 1 67.69 95 ARG A N 1
ATOM 751 C CA . ARG A 1 95 ? 18.547 26.672 14.781 1 67.69 95 ARG A CA 1
ATOM 752 C C . ARG A 1 95 ? 19.266 27.422 15.891 1 67.69 95 ARG A C 1
ATOM 754 O O . ARG A 1 95 ? 20.5 27.547 15.875 1 67.69 95 ARG A O 1
ATOM 761 N N . GLY A 1 96 ? 18.609 27.859 16.953 1 59.25 96 GLY A N 1
ATOM 762 C CA . GLY A 1 96 ? 19.297 28.625 17.984 1 59.25 96 GLY A CA 1
ATOM 763 C C . GLY A 1 96 ? 18.516 28.719 19.281 1 59.25 96 GLY A C 1
ATOM 764 O O . GLY A 1 96 ? 18.172 27.688 19.875 1 59.25 96 GLY A O 1
ATOM 765 N N . GLU A 1 97 ? 17.891 29.922 19.375 1 59.5 97 GLU A N 1
ATOM 766 C CA . GLU A 1 97 ? 17.266 30.297 20.641 1 59.5 97 GLU A CA 1
ATOM 767 C C . GLU A 1 97 ? 15.914 29.625 20.812 1 59.5 97 GLU A C 1
ATOM 769 O O . GLU A 1 97 ? 15.266 29.266 19.828 1 59.5 97 GLU A O 1
ATOM 774 N N . THR A 1 98 ? 15.664 29.328 22.125 1 64.31 98 THR A N 1
ATOM 775 C CA . THR A 1 98 ? 14.406 28.672 22.5 1 64.31 98 THR A CA 1
ATOM 776 C C . THR A 1 98 ? 13.219 29.594 22.203 1 64.31 98 THR A C 1
ATOM 778 O O . THR A 1 98 ? 13.336 30.812 22.297 1 64.31 98 THR A O 1
ATOM 781 N N . LEU A 1 99 ? 12.266 29.094 21.578 1 72.12 99 LEU A N 1
ATOM 782 C CA . LEU A 1 99 ? 11.016 29.75 21.203 1 72.12 99 LEU A CA 1
ATOM 783 C C . LEU A 1 99 ? 10.172 30.062 22.422 1 72.12 99 LEU A C 1
ATOM 785 O O . LEU A 1 99 ? 10.109 29.266 23.359 1 72.12 99 LEU A O 1
ATOM 789 N N . ASP A 1 100 ? 9.852 31.406 22.547 1 77.81 100 ASP A N 1
ATOM 790 C CA . ASP A 1 100 ? 8.82 31.75 23.531 1 77.81 100 ASP A CA 1
ATOM 791 C C . ASP A 1 100 ? 7.496 31.078 23.188 1 77.81 100 ASP A C 1
ATOM 793 O O . ASP A 1 100 ? 6.824 31.469 22.234 1 77.81 100 ASP A O 1
ATOM 797 N N . GLN A 1 101 ? 7.129 30.172 24.031 1 79.12 101 GLN A N 1
ATOM 798 C CA . GLN A 1 101 ? 5.977 29.328 23.75 1 79.12 101 GLN A CA 1
ATOM 799 C C . GLN A 1 101 ? 4.684 30.141 23.766 1 79.12 101 GLN A C 1
ATOM 801 O O . GLN A 1 101 ? 3.779 29.891 22.969 1 79.12 101 GLN A O 1
ATOM 806 N N . ALA A 1 102 ? 4.637 31.078 24.656 1 81.44 102 ALA A N 1
ATOM 807 C CA . ALA A 1 102 ? 3.428 31.891 24.766 1 81.44 102 ALA A CA 1
ATOM 808 C C . ALA A 1 102 ? 3.205 32.719 23.516 1 81.44 102 ALA A C 1
ATOM 810 O O . ALA A 1 102 ? 2.088 32.812 23 1 81.44 102 ALA A O 1
ATOM 811 N N . TYR A 1 103 ? 4.23 33.281 23.062 1 85.5 103 TYR A N 1
ATOM 812 C CA . TYR A 1 103 ? 4.137 34.094 21.844 1 85.5 103 TYR A CA 1
ATOM 813 C C . TYR A 1 103 ? 3.818 33.219 20.641 1 85.5 103 TYR A C 1
ATOM 815 O O . TYR A 1 103 ? 3.045 33.625 19.766 1 85.5 103 TYR A O 1
ATOM 823 N N . TRP A 1 104 ? 4.375 32.094 20.625 1 89.81 104 TRP A N 1
ATOM 824 C CA . TRP A 1 104 ? 4.121 31.125 19.547 1 89.81 104 TRP A CA 1
ATOM 825 C C . TRP A 1 104 ? 2.648 30.719 19.516 1 89.81 104 TRP A C 1
ATOM 827 O O . TRP A 1 104 ? 2.01 30.781 18.469 1 89.81 104 TRP A O 1
ATOM 837 N N . GLN A 1 105 ? 2.127 30.422 20.656 1 88.56 105 GLN A N 1
ATOM 838 C CA . GLN A 1 105 ? 0.732 30.016 20.75 1 88.56 105 GLN A CA 1
ATO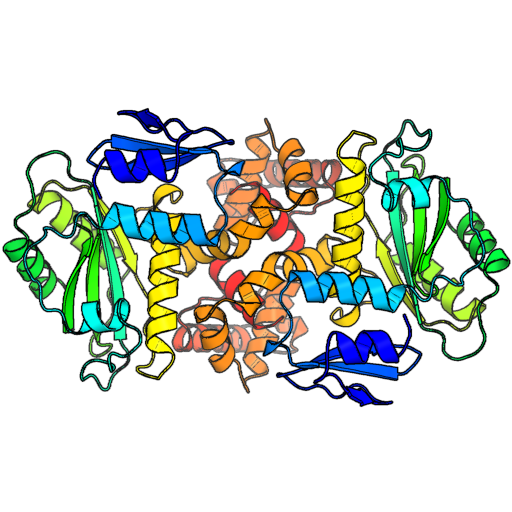M 839 C C . GLN A 1 105 ? -0.209 31.125 20.312 1 88.56 105 GLN A C 1
ATOM 841 O O . GLN A 1 105 ? -1.191 30.875 19.609 1 88.56 105 GLN A O 1
ATOM 846 N N . GLN A 1 106 ? 0.133 32.312 20.734 1 89.44 106 GLN A N 1
ATOM 847 C CA . GLN A 1 106 ? -0.677 33.469 20.344 1 89.44 106 GLN A CA 1
ATOM 848 C C . GLN A 1 106 ? -0.637 33.688 18.828 1 89.44 106 GLN A C 1
ATOM 850 O O . GLN A 1 106 ? -1.655 34 18.219 1 89.44 106 GLN A O 1
ATOM 855 N N . SER A 1 107 ? 0.527 33.531 18.25 1 92.81 107 SER A N 1
ATOM 856 C CA . SER A 1 107 ? 0.674 33.688 16.812 1 92.81 107 SER A CA 1
ATOM 857 C C . SER A 1 107 ? -0.175 32.656 16.047 1 92.81 107 SER A C 1
ATOM 859 O O . SER A 1 107 ? -0.828 33 15.062 1 92.81 107 SER A O 1
ATOM 861 N N . ILE A 1 108 ? -0.216 31.438 16.531 1 92.94 108 ILE A N 1
ATOM 862 C CA . ILE A 1 108 ? -1.01 30.375 15.898 1 92.94 108 ILE A CA 1
ATOM 863 C C . ILE A 1 108 ? -2.492 30.734 15.977 1 92.94 108 ILE A C 1
ATOM 865 O O . ILE A 1 108 ? -3.215 30.625 14.984 1 92.94 108 ILE A O 1
ATOM 869 N N . GLN A 1 109 ? -2.883 31.219 17.094 1 89.38 109 GLN A N 1
ATOM 870 C CA . GLN A 1 109 ? -4.281 31.578 17.312 1 89.38 109 GLN A CA 1
ATOM 871 C C . GLN A 1 109 ? -4.703 32.719 16.391 1 89.38 109 GLN A C 1
ATOM 873 O O . GLN A 1 109 ? -5.852 32.781 15.953 1 89.38 109 GLN A O 1
ATOM 878 N N . ASN A 1 110 ? -3.768 33.562 16.062 1 89.56 110 ASN A N 1
ATOM 879 C CA . ASN A 1 110 ? -4.07 34.719 15.25 1 89.56 110 ASN A CA 1
ATOM 880 C C . ASN A 1 110 ? -4.047 34.375 13.758 1 89.56 110 ASN A C 1
ATOM 882 O O . ASN A 1 110 ? -4.816 34.938 12.977 1 89.56 110 ASN A O 1
ATOM 886 N N . LEU A 1 111 ? -3.207 33.5 13.383 1 90.94 111 LEU A N 1
ATOM 887 C CA . LEU A 1 111 ? -2.957 33.219 11.969 1 90.94 111 LEU A CA 1
ATOM 888 C C . LEU A 1 111 ? -3.961 32.219 11.422 1 90.94 111 LEU A C 1
ATOM 890 O O . LEU A 1 111 ? -4.277 32.25 10.227 1 90.94 111 LEU A O 1
ATOM 894 N N . PHE A 1 112 ? -4.434 31.344 12.32 1 89.94 112 PHE A N 1
ATOM 895 C CA . PHE A 1 112 ? -5.328 30.297 11.852 1 89.94 112 PHE A CA 1
ATOM 896 C C . PHE A 1 112 ? -6.746 30.516 12.367 1 89.94 112 PHE A C 1
ATOM 898 O O . PHE A 1 112 ? -6.934 31 13.484 1 89.94 112 PHE A O 1
ATOM 905 N N . ASN A 1 113 ? -7.656 30.094 11.555 1 84.56 113 ASN A N 1
ATOM 906 C CA . ASN A 1 113 ? -9.062 30.219 11.922 1 84.56 113 ASN A CA 1
ATOM 907 C C . ASN A 1 113 ? -9.555 28.969 12.664 1 84.56 113 ASN A C 1
ATOM 909 O O . ASN A 1 113 ? -9.062 27.859 12.43 1 84.56 113 ASN A O 1
ATOM 913 N N . GLY A 1 114 ? -10.461 29.219 13.594 1 87.69 114 GLY A N 1
ATOM 914 C CA . GLY A 1 114 ? -11.172 28.109 14.227 1 87.69 114 GLY A CA 1
ATOM 915 C C . GLY A 1 114 ? -10.297 27.297 15.156 1 87.69 114 GLY A C 1
ATOM 916 O O . GLY A 1 114 ? -10.516 26.094 15.336 1 87.69 114 GLY A O 1
ATOM 917 N N . VAL A 1 115 ? -9.328 27.969 15.711 1 92 115 VAL A N 1
ATOM 918 C CA . VAL A 1 115 ? -8.414 27.266 16.594 1 92 115 VAL A CA 1
ATOM 919 C C . VAL A 1 115 ? -9.07 27.047 17.953 1 92 115 VAL A C 1
ATOM 921 O O . VAL A 1 115 ? -9.484 28.016 18.609 1 92 115 VAL A O 1
ATOM 924 N N . LEU A 1 116 ? -9.18 25.766 18.375 1 91.06 116 LEU A N 1
ATOM 925 C CA . LEU A 1 116 ? -9.797 25.422 19.656 1 91.06 116 LEU A CA 1
ATOM 926 C C . LEU A 1 116 ? -8.742 25.328 20.766 1 91.06 116 LEU A C 1
ATOM 928 O O . LEU A 1 116 ? -9.031 25.609 21.922 1 91.06 116 LEU A O 1
ATOM 932 N N . ASP A 1 117 ? -7.637 24.875 20.391 1 93.25 117 ASP A N 1
ATOM 933 C CA . ASP A 1 117 ? -6.578 24.641 21.359 1 93.25 117 ASP A CA 1
ATOM 934 C C . ASP A 1 117 ? -5.211 24.562 20.672 1 93.25 117 ASP A C 1
ATOM 936 O O . ASP A 1 117 ? -5.109 24.141 19.531 1 93.25 117 ASP A O 1
ATOM 940 N N . VAL A 1 118 ? -4.215 25.109 21.312 1 94.81 118 VAL A N 1
ATOM 941 C CA . VAL A 1 118 ? -2.816 25 20.906 1 94.81 118 VAL A CA 1
ATOM 942 C C . VAL A 1 118 ? -1.979 24.469 22.062 1 94.81 118 VAL A C 1
ATOM 944 O O . VAL A 1 118 ? -2.047 24.984 23.188 1 94.81 118 VAL A O 1
ATOM 947 N N . PHE A 1 119 ? -1.242 23.422 21.781 1 92.5 119 PHE A N 1
ATOM 948 C CA . PHE A 1 119 ? -0.473 22.812 22.875 1 92.5 119 PHE A CA 1
ATOM 949 C C . PHE A 1 119 ? 0.751 22.094 22.328 1 92.5 119 PHE A C 1
ATOM 951 O O . PHE A 1 119 ? 0.83 21.812 21.125 1 92.5 119 PHE A O 1
ATOM 958 N N . TYR A 1 120 ? 1.677 21.828 23.25 1 89.62 120 TYR A N 1
ATOM 959 C CA . TYR A 1 120 ? 2.898 21.109 22.891 1 89.62 120 TYR A CA 1
ATOM 960 C C . TYR A 1 120 ? 2.832 19.656 23.297 1 89.62 120 TYR A C 1
ATOM 962 O O . TYR A 1 120 ? 2.582 19.344 24.469 1 89.62 120 TYR A O 1
ATOM 970 N N . TYR A 1 121 ? 2.965 18.812 22.234 1 90.88 121 TYR A N 1
ATOM 971 C CA . TYR A 1 121 ? 3.059 17.375 22.516 1 90.88 121 TYR A CA 1
ATOM 972 C C . TYR A 1 121 ? 4.441 17.016 23.047 1 90.88 121 TYR A C 1
ATOM 974 O O . TYR A 1 121 ? 4.562 16.219 23.984 1 90.88 121 TYR A O 1
ATOM 982 N N . THR A 1 122 ? 5.477 17.5 22.422 1 87.25 122 THR A N 1
ATOM 983 C CA . THR A 1 122 ? 6.855 17.562 22.875 1 87.25 122 THR A CA 1
ATOM 984 C C . THR A 1 122 ? 7.422 18.969 22.688 1 87.25 122 THR A C 1
ATOM 986 O O . THR A 1 122 ? 6.738 19.844 22.156 1 87.25 122 THR A O 1
ATOM 989 N N . ALA A 1 123 ? 8.633 19.219 23.094 1 81.69 123 ALA A N 1
ATOM 990 C CA . ALA A 1 123 ? 9.242 20.547 23.016 1 81.69 123 ALA A CA 1
ATOM 991 C C . ALA A 1 123 ? 9.305 21.031 21.562 1 81.69 123 ALA A C 1
ATOM 993 O O . ALA A 1 123 ? 9.211 22.234 21.312 1 81.69 123 ALA A O 1
ATOM 994 N N . ASN A 1 124 ? 9.367 20.078 20.609 1 89.12 124 ASN A N 1
ATOM 995 C CA . ASN A 1 124 ? 9.516 20.469 19.219 1 89.12 124 ASN A CA 1
ATOM 996 C C . ASN A 1 124 ? 8.297 20.062 18.391 1 89.12 124 ASN A C 1
ATOM 998 O O . ASN A 1 124 ? 8.359 20.047 17.156 1 89.12 124 ASN A O 1
ATOM 1002 N N . HIS A 1 125 ? 7.316 19.703 19.109 1 93.44 125 HIS A N 1
ATOM 1003 C CA . HIS A 1 125 ? 6.113 19.234 18.438 1 93.44 125 HIS A CA 1
ATOM 1004 C C . HIS A 1 125 ? 4.875 19.984 18.938 1 93.44 125 HIS A C 1
ATOM 1006 O O . HIS A 1 125 ? 4.301 19.609 19.969 1 93.44 125 HIS A O 1
ATOM 1012 N N . CYS A 1 126 ? 4.469 20.969 18.125 1 94.88 126 CYS A N 1
ATOM 1013 C CA . CYS A 1 126 ? 3.303 21.781 18.469 1 94.88 126 CYS A CA 1
ATOM 1014 C C . CYS A 1 126 ? 2.061 21.281 17.75 1 94.88 126 CYS A C 1
ATOM 1016 O O . CYS A 1 126 ? 2.104 21.031 16.531 1 94.88 126 CYS A O 1
ATOM 1018 N N . LEU A 1 127 ? 1.024 21.078 18.469 1 97.19 127 LEU A N 1
ATOM 1019 C CA . LEU A 1 127 ? -0.254 20.656 17.922 1 97.19 127 LEU A CA 1
ATOM 1020 C C . LEU A 1 127 ? -1.322 21.719 18.125 1 97.19 127 LEU A C 1
ATOM 1022 O O . LEU A 1 127 ? -1.285 22.453 19.109 1 97.19 127 LEU A O 1
ATOM 1026 N N . PHE A 1 128 ? -2.213 21.781 17.203 1 95.56 128 PHE A N 1
ATOM 1027 C CA . PHE A 1 128 ? -3.408 22.562 17.516 1 95.56 128 PHE A CA 1
ATOM 1028 C C . PHE A 1 128 ? -4.637 21.953 16.844 1 95.56 128 PHE A C 1
ATOM 1030 O O . PHE A 1 128 ? -4.527 21.297 15.812 1 95.56 128 PHE A O 1
ATOM 1037 N N . ILE A 1 129 ? -5.73 22.094 17.547 1 95.31 129 ILE A N 1
ATOM 1038 C CA . ILE A 1 129 ? -7.02 21.562 17.125 1 95.31 129 ILE A CA 1
ATOM 1039 C C . ILE A 1 129 ? -7.855 22.672 16.484 1 95.31 129 ILE A C 1
ATOM 1041 O O . ILE A 1 129 ? -7.938 23.781 17.016 1 95.31 129 ILE A O 1
ATOM 1045 N N . GLN A 1 130 ? -8.391 22.312 15.289 1 93.81 130 GLN A N 1
ATOM 1046 C CA . GLN A 1 130 ? -9.211 23.266 14.562 1 93.81 130 GLN A CA 1
ATOM 1047 C C . GLN A 1 130 ? -10.633 22.734 14.375 1 93.81 130 GLN A C 1
ATOM 1049 O O . GLN A 1 130 ? -10.828 21.531 14.141 1 93.81 130 GLN A O 1
ATOM 1054 N N . SER A 1 131 ? -11.594 23.641 14.484 1 90.5 131 SER A N 1
ATOM 1055 C CA . SER A 1 131 ? -12.984 23.297 14.18 1 90.5 131 SER A CA 1
ATOM 1056 C C . SER A 1 131 ? -13.297 23.516 12.711 1 90.5 131 SER A C 1
ATOM 1058 O O . SER A 1 131 ? -12.609 24.266 12.023 1 90.5 131 SER A O 1
ATOM 1060 N N . ASN A 1 132 ? -14.211 22.734 12.188 1 83.75 132 ASN A N 1
ATOM 1061 C CA . ASN A 1 132 ? -14.57 22.828 10.773 1 83.75 132 ASN A CA 1
ATOM 1062 C C . ASN A 1 132 ? -15.508 24 10.508 1 83.75 132 ASN A C 1
ATOM 1064 O O . ASN A 1 132 ? -16.359 23.922 9.617 1 83.75 132 ASN A O 1
ATOM 1068 N N . THR A 1 133 ? -15.469 25.031 11.195 1 73.25 133 THR A N 1
ATOM 1069 C CA . THR A 1 133 ? -16.422 26.141 11.094 1 73.25 133 THR A CA 1
ATOM 1070 C C . THR A 1 133 ? -15.969 27.156 10.047 1 73.25 133 THR A C 1
ATOM 1072 O O . THR A 1 133 ? -16.766 27.984 9.609 1 73.25 133 THR A O 1
ATOM 1075 N N . SER A 1 134 ? -14.805 27 9.695 1 66.44 134 SER A N 1
ATOM 1076 C CA . SER A 1 134 ? -14.32 28 8.734 1 66.44 134 SER A CA 1
ATOM 1077 C C . SER A 1 134 ? -13.781 27.344 7.477 1 66.44 134 SER A C 1
ATOM 1079 O O . SER A 1 134 ? -13.617 26.109 7.43 1 66.44 134 SER A O 1
ATOM 1081 N N . SER A 1 135 ? -13.688 28.219 6.527 1 70.56 135 SER A N 1
ATOM 1082 C CA . SER A 1 135 ? -13.148 27.766 5.254 1 70.56 135 SER A CA 1
ATOM 1083 C C . SER A 1 135 ? -11.695 27.312 5.398 1 70.56 135 SER A C 1
ATOM 1085 O O . SER A 1 135 ? -10.953 27.859 6.223 1 70.56 135 SER A O 1
ATOM 1087 N N . ASP A 1 136 ? -11.391 26.25 4.68 1 76.5 136 ASP A N 1
ATOM 1088 C CA . ASP A 1 136 ? -10.031 25.719 4.711 1 76.5 136 ASP A CA 1
ATOM 1089 C C . ASP A 1 136 ? -9.102 26.531 3.816 1 76.5 136 ASP A C 1
ATOM 1091 O O . ASP A 1 136 ? -9.547 27.188 2.871 1 76.5 136 ASP A O 1
ATOM 1095 N N . PHE A 1 137 ? -7.887 26.578 4.227 1 77.62 137 PHE A N 1
ATOM 1096 C CA . PHE A 1 137 ? -6.852 27.219 3.434 1 77.62 137 PHE A CA 1
ATOM 1097 C C . PHE A 1 137 ? -6.523 26.406 2.193 1 77.62 137 PHE A C 1
ATOM 1099 O O . PHE A 1 137 ? -6.57 25.172 2.229 1 77.62 137 PHE A O 1
ATOM 1106 N N . HIS A 1 138 ? -6.289 27.109 1.19 1 80.31 138 HIS A N 1
ATOM 1107 C CA . HIS A 1 138 ? -5.609 26.484 0.062 1 80.31 138 HIS A CA 1
ATOM 1108 C C . HIS A 1 138 ? -4.164 26.141 0.413 1 80.31 138 HIS A C 1
ATOM 1110 O O . HIS A 1 138 ? -3.564 26.781 1.283 1 80.31 138 HIS A O 1
ATOM 1116 N N . PRO A 1 139 ? -3.648 25.125 -0.269 1 80.31 139 PRO A N 1
ATOM 1117 C CA . PRO A 1 139 ? -2.262 24.75 0.016 1 80.31 139 PRO A CA 1
ATOM 1118 C C . PRO A 1 139 ? -1.297 25.922 -0.084 1 80.31 139 PRO A C 1
ATOM 1120 O O . PRO A 1 139 ? -0.354 26.031 0.706 1 80.31 139 PRO A O 1
ATOM 1123 N N . THR A 1 140 ? -1.531 26.781 -0.985 1 84.69 140 THR A N 1
ATOM 1124 C CA . THR A 1 140 ? -0.661 27.938 -1.149 1 84.69 140 THR A CA 1
ATOM 1125 C C . THR A 1 140 ? -0.749 28.859 0.065 1 84.69 140 THR A C 1
ATOM 1127 O O . THR A 1 140 ? 0.255 29.438 0.484 1 84.69 140 THR A O 1
ATOM 1130 N N . GLU A 1 141 ? -1.889 28.938 0.594 1 88.81 141 GLU A N 1
ATOM 1131 C CA . GLU A 1 141 ? -2.072 29.75 1.792 1 88.81 141 GLU A CA 1
ATOM 1132 C C . GLU A 1 141 ? -1.352 29.141 2.99 1 88.81 141 GLU A C 1
ATOM 1134 O O . GLU A 1 141 ? -0.747 29.859 3.791 1 88.81 141 GLU A O 1
ATOM 1139 N N . TRP A 1 142 ? -1.408 27.859 3.057 1 91.31 142 TRP A N 1
ATOM 1140 C CA . TRP A 1 142 ? -0.696 27.156 4.117 1 91.31 142 TRP A CA 1
ATOM 1141 C C . TRP A 1 142 ? 0.8 27.453 4.055 1 91.31 142 TRP A C 1
ATOM 1143 O O . TRP A 1 142 ? 1.421 27.766 5.07 1 91.31 142 TRP A O 1
ATOM 1153 N N . ARG A 1 143 ? 1.37 27.344 2.922 1 91.56 143 ARG A N 1
ATOM 1154 C CA . ARG A 1 143 ? 2.799 27.578 2.738 1 91.56 143 ARG A CA 1
ATOM 1155 C C . ARG A 1 143 ? 3.174 29 3.111 1 91.56 143 ARG A C 1
ATOM 1157 O O . ARG A 1 143 ? 4.223 29.234 3.719 1 91.56 143 ARG A O 1
ATOM 1164 N N . GLY A 1 144 ? 2.318 29.922 2.697 1 92.81 144 GLY A N 1
ATOM 1165 C CA . GLY A 1 144 ? 2.561 31.312 3.055 1 92.81 144 GLY A CA 1
ATOM 1166 C C . GLY A 1 144 ? 2.59 31.547 4.555 1 92.81 144 GLY A C 1
ATOM 1167 O O . GLY A 1 144 ? 3.479 32.219 5.062 1 92.81 144 GLY A O 1
ATOM 1168 N N . ILE A 1 145 ? 1.681 30.969 5.23 1 92.94 145 ILE A N 1
ATOM 1169 C CA . ILE A 1 145 ? 1.58 31.125 6.68 1 92.94 145 ILE A CA 1
ATOM 1170 C C . ILE A 1 145 ? 2.793 30.5 7.352 1 92.94 145 ILE A C 1
ATOM 1172 O O . ILE A 1 145 ? 3.4 31.094 8.242 1 92.94 145 ILE A O 1
ATOM 1176 N N . LEU A 1 146 ? 3.18 29.359 6.914 1 93.25 146 LEU A N 1
ATOM 1177 C CA . LEU A 1 146 ? 4.312 28.656 7.5 1 93.25 146 LEU A CA 1
ATOM 1178 C C . LEU A 1 146 ? 5.613 29.406 7.266 1 93.25 146 LEU A C 1
ATOM 1180 O O . LEU A 1 146 ? 6.461 29.484 8.156 1 93.25 146 LEU A O 1
ATOM 1184 N N . GLN A 1 147 ? 5.684 29.938 6.098 1 93.31 147 GLN A N 1
ATOM 1185 C CA . GLN A 1 147 ? 6.867 30.719 5.793 1 93.31 147 GLN A CA 1
ATOM 1186 C C . GLN A 1 147 ? 6.969 31.938 6.715 1 93.31 147 GLN A C 1
ATOM 1188 O O . GLN A 1 147 ? 8.062 32.281 7.18 1 93.31 147 GLN A O 1
ATOM 1193 N N . THR A 1 148 ? 5.852 32.594 6.953 1 93.06 148 THR A N 1
ATOM 1194 C CA . THR A 1 148 ? 5.809 33.719 7.859 1 93.06 148 THR A CA 1
ATOM 1195 C C . THR A 1 148 ? 6.254 33.312 9.266 1 93.06 148 THR A C 1
ATOM 1197 O O . THR A 1 148 ? 7.074 34 9.883 1 93.06 148 THR A O 1
ATOM 1200 N N . LEU A 1 149 ? 5.766 32.219 9.688 1 92.44 149 LEU A N 1
ATOM 1201 C CA . LEU A 1 149 ? 6.121 31.734 11.016 1 92.44 149 LEU A CA 1
ATOM 1202 C C . LEU A 1 149 ? 7.605 31.391 11.086 1 92.44 149 LEU A C 1
ATOM 1204 O O . LEU A 1 149 ? 8.266 31.703 12.086 1 92.44 149 LEU A O 1
ATOM 1208 N N . GLU A 1 150 ? 8.109 30.797 10.047 1 92.19 150 GLU A N 1
ATOM 1209 C CA . GLU A 1 150 ? 9.523 30.438 10.008 1 92.19 150 GLU A CA 1
ATOM 1210 C C . GLU A 1 150 ? 10.406 31.672 10.109 1 92.19 150 GLU A C 1
ATOM 1212 O O . GLU A 1 150 ? 11.406 31.672 10.828 1 92.19 150 GLU A O 1
ATOM 1217 N N . GLU A 1 151 ? 10.062 32.688 9.398 1 89.88 151 GLU A N 1
ATOM 1218 C CA . GLU A 1 151 ? 10.828 33.938 9.383 1 89.88 151 GLU A CA 1
ATOM 1219 C C . GLU A 1 151 ? 10.734 34.656 10.727 1 89.88 151 GLU A C 1
ATOM 1221 O O . GLU A 1 151 ? 11.75 35.094 11.266 1 89.88 151 GLU A O 1
ATOM 1226 N N . ASP A 1 152 ? 9.578 34.688 11.266 1 87.94 152 ASP A N 1
ATOM 1227 C CA . ASP A 1 152 ? 9.336 35.406 12.5 1 87.94 152 ASP A CA 1
ATOM 1228 C C . ASP A 1 152 ? 10.07 34.781 13.68 1 87.94 152 ASP A C 1
ATOM 1230 O O . ASP A 1 152 ? 10.516 35.469 14.594 1 87.94 152 ASP A O 1
ATOM 1234 N N . TYR A 1 153 ? 10.203 33.469 13.586 1 88.94 153 TYR A N 1
ATOM 1235 C CA . TYR A 1 153 ? 10.719 32.781 14.766 1 88.94 153 TYR A CA 1
ATOM 1236 C C . TYR A 1 153 ? 12.047 32.125 14.469 1 88.94 153 TYR A C 1
ATOM 1238 O O . TYR A 1 153 ? 12.617 31.438 15.336 1 88.94 153 TYR A O 1
ATOM 1246 N N . SER A 1 154 ? 12.586 32.25 13.32 1 87.88 154 SER A N 1
ATOM 1247 C CA . SER A 1 154 ? 13.859 31.672 12.914 1 87.88 154 SER A CA 1
ATOM 1248 C C . SER A 1 154 ? 13.891 30.172 13.18 1 87.88 154 SER A C 1
ATOM 1250 O O . SER A 1 154 ? 14.82 29.656 13.805 1 87.88 154 SER A O 1
ATOM 1252 N N . VAL A 1 155 ? 12.836 29.5 12.727 1 90 155 VAL A N 1
ATOM 1253 C CA . VAL A 1 155 ? 12.703 28.047 12.891 1 90 155 VAL A CA 1
ATOM 1254 C C . VAL A 1 155 ? 12.359 27.406 11.547 1 90 155 VAL A C 1
ATOM 1256 O O . VAL A 1 155 ? 11.797 28.062 10.664 1 90 155 VAL A O 1
ATOM 1259 N N . LYS A 1 156 ? 12.812 26.203 11.344 1 91.69 156 LYS A N 1
ATOM 1260 C CA . LYS A 1 156 ? 12.336 25.406 10.211 1 91.69 156 LYS A CA 1
ATOM 1261 C C . LYS A 1 156 ? 11.133 24.547 10.609 1 91.69 156 LYS A C 1
ATOM 1263 O O . LYS A 1 156 ? 11.156 23.859 11.633 1 91.69 156 LYS A O 1
ATOM 1268 N N . LEU A 1 157 ? 10.125 24.641 9.773 1 94.12 157 LEU A N 1
ATOM 1269 C CA . LEU A 1 157 ? 8.875 24 10.141 1 94.12 157 LEU A CA 1
ATOM 1270 C C . LEU A 1 157 ? 8.539 22.875 9.164 1 94.12 157 LEU A C 1
ATOM 1272 O O . LEU A 1 157 ? 8.75 23 7.961 1 94.12 157 LEU A O 1
ATOM 1276 N N . THR A 1 158 ? 8.117 21.688 9.672 1 95.62 158 THR A N 1
ATOM 1277 C CA . THR A 1 158 ? 7.395 20.656 8.938 1 95.62 158 THR A CA 1
ATOM 1278 C C . THR A 1 158 ? 5.984 20.484 9.492 1 95.62 158 THR A C 1
ATOM 1280 O O . THR A 1 158 ? 5.801 20.375 10.703 1 95.62 158 THR A O 1
ATOM 1283 N N . ALA A 1 159 ? 5.031 20.578 8.609 1 96.69 159 ALA A N 1
ATOM 1284 C CA . ALA A 1 159 ? 3.645 20.562 9.07 1 96.69 159 ALA A CA 1
ATOM 1285 C C . ALA A 1 159 ? 2.895 19.344 8.516 1 96.69 159 ALA A C 1
ATOM 1287 O O . ALA A 1 159 ? 3.186 18.891 7.41 1 96.69 159 ALA A O 1
ATOM 1288 N N . TYR A 1 160 ? 2.004 18.797 9.312 1 97.19 160 TYR A N 1
ATOM 1289 C CA . TYR A 1 160 ? 1.034 17.797 8.891 1 97.19 160 TYR A CA 1
ATOM 1290 C C . TYR A 1 160 ? -0.391 18.312 9.062 1 97.19 160 TYR A C 1
ATOM 1292 O O . TYR A 1 160 ? -0.815 18.625 10.172 1 97.19 160 TYR A O 1
ATOM 1300 N N . ILE A 1 161 ? -1.045 18.422 7.93 1 95.5 161 ILE A N 1
ATOM 1301 C CA . ILE A 1 161 ? -2.434 18.859 7.945 1 95.5 161 ILE A CA 1
ATOM 1302 C C . ILE A 1 161 ? -3.363 17.656 8.094 1 95.5 161 ILE A C 1
ATOM 1304 O O . ILE A 1 161 ? -3.523 16.875 7.152 1 95.5 161 ILE A O 1
ATOM 1308 N N . GLY A 1 162 ? -3.977 17.562 9.219 1 95.94 162 GLY A N 1
ATOM 1309 C CA . GLY A 1 162 ? -4.875 16.453 9.477 1 95.94 162 GLY A CA 1
ATOM 1310 C C . GLY A 1 162 ? -6.207 16.578 8.758 1 95.94 162 GLY A C 1
ATOM 1311 O O . GLY A 1 162 ? -6.449 17.562 8.062 1 95.94 162 GLY A O 1
ATOM 1312 N N . ARG A 1 163 ? -6.969 15.539 8.93 1 92.81 163 ARG A N 1
ATOM 1313 C CA . ARG A 1 163 ? -8.32 15.523 8.383 1 92.81 163 ARG A CA 1
ATOM 1314 C C . ARG A 1 163 ? -9.344 15.898 9.445 1 92.81 163 ARG A C 1
ATOM 1316 O O . ARG A 1 163 ? -9.086 15.766 10.641 1 92.81 163 ARG A O 1
ATOM 1323 N N . PHE A 1 164 ? -10.5 16.391 8.906 1 92.75 164 PHE A N 1
ATOM 1324 C CA . PHE A 1 164 ? -11.594 16.641 9.844 1 92.75 164 PHE A CA 1
ATOM 1325 C C . PHE A 1 164 ? -12.273 15.32 10.227 1 92.75 164 PHE A C 1
ATOM 1327 O O . PHE A 1 164 ? -12.688 14.555 9.359 1 92.75 164 PHE A O 1
ATOM 1334 N N . TRP A 1 165 ? -12.273 15.078 11.492 1 93 165 TRP A N 1
ATOM 1335 C CA . TRP A 1 165 ? -12.891 13.867 12.016 1 93 165 TRP A CA 1
ATOM 1336 C C . TRP A 1 165 ? -14.102 14.211 12.875 1 93 165 TRP A C 1
ATOM 1338 O O . TRP A 1 165 ? -14.109 15.219 13.586 1 93 165 TRP A O 1
ATOM 1348 N N . PRO A 1 166 ? -15.086 13.305 12.797 1 90.44 166 PRO A N 1
ATOM 1349 C CA . PRO A 1 166 ? -16.188 13.5 13.734 1 90.44 166 PRO A CA 1
ATOM 1350 C C . PRO A 1 166 ? -15.781 13.297 15.188 1 90.44 166 PRO A C 1
ATOM 1352 O O . PRO A 1 166 ? -14.867 12.516 15.477 1 90.44 166 PRO A O 1
ATOM 1355 N N . THR A 1 167 ? -16.469 14.031 16.016 1 90.81 167 THR A N 1
ATOM 1356 C CA . THR A 1 167 ? -16.156 13.93 17.438 1 90.81 167 THR A CA 1
ATOM 1357 C C . THR A 1 167 ? -16.922 12.766 18.078 1 90.81 167 THR A C 1
ATOM 1359 O O . THR A 1 167 ? -17.844 12.977 18.859 1 90.81 167 THR A O 1
ATOM 1362 N N . ASN A 1 168 ? -16.469 11.562 17.75 1 88.19 168 ASN A N 1
ATOM 1363 C CA . ASN A 1 168 ? -17.047 10.344 18.297 1 88.19 168 ASN A CA 1
ATOM 1364 C C . ASN A 1 168 ? -16.031 9.555 19.109 1 88.19 168 ASN A C 1
ATOM 1366 O O . ASN A 1 168 ? -14.945 10.055 19.406 1 88.19 168 ASN A O 1
ATOM 1370 N N . SER A 1 169 ? -16.406 8.32 19.516 1 87.12 169 SER A N 1
ATOM 1371 C CA . SER A 1 169 ? -15.594 7.512 20.422 1 87.12 169 SER A CA 1
ATOM 1372 C C . SER A 1 169 ? -14.281 7.09 19.781 1 87.12 169 SER A C 1
ATOM 1374 O O . SER A 1 169 ? -13.328 6.73 20.469 1 87.12 169 SER A O 1
ATOM 1376 N N . ASN A 1 170 ? -14.172 7.211 18.469 1 92.06 170 ASN A N 1
ATOM 1377 C CA . ASN A 1 170 ? -12.961 6.762 17.781 1 92.06 170 ASN A CA 1
ATOM 1378 C C . ASN A 1 170 ? -11.977 7.91 17.578 1 92.06 170 ASN A C 1
ATOM 1380 O O . ASN A 1 170 ? -10.883 7.707 17.047 1 92.06 170 ASN A O 1
ATOM 1384 N N . LEU A 1 171 ? -12.297 9.047 18.062 1 94.94 171 LEU A N 1
ATOM 1385 C CA . LEU A 1 171 ? -11.523 10.242 17.75 1 94.94 171 LEU A CA 1
ATOM 1386 C C . LEU A 1 171 ? -10.094 10.117 18.281 1 94.94 171 LEU A C 1
ATOM 1388 O O . LEU A 1 171 ? -9.141 10.461 17.594 1 94.94 171 LEU A O 1
ATOM 1392 N N . ARG A 1 172 ? -9.984 9.625 19.422 1 95.06 172 ARG A N 1
ATOM 1393 C CA . ARG A 1 172 ? -8.656 9.5 20.016 1 95.06 172 ARG A CA 1
ATOM 1394 C C . ARG A 1 172 ? -7.75 8.625 19.156 1 95.06 172 ARG A C 1
ATOM 1396 O O . ARG A 1 172 ? -6.605 9 18.875 1 95.06 172 ARG A O 1
ATOM 1403 N N . ASP A 1 173 ? -8.289 7.461 18.75 1 95.44 173 ASP A N 1
ATOM 1404 C CA . ASP A 1 173 ? -7.523 6.543 17.922 1 95.44 173 ASP A CA 1
ATOM 1405 C C . ASP A 1 173 ? -7.145 7.188 16.594 1 95.44 173 ASP A C 1
ATOM 1407 O O . ASP A 1 173 ? -6.043 6.977 16.078 1 95.44 173 ASP A O 1
ATOM 1411 N N . LEU A 1 174 ? -8.023 7.945 16.078 1 96.56 174 LEU A N 1
ATOM 1412 C CA . LEU A 1 174 ? -7.789 8.633 14.82 1 96.56 174 LEU A CA 1
ATOM 1413 C C . LEU A 1 174 ? -6.668 9.656 14.961 1 96.56 174 LEU A C 1
ATOM 1415 O O . LEU A 1 174 ? -5.738 9.68 14.148 1 96.56 174 LEU A O 1
ATOM 1419 N N . LEU A 1 175 ? -6.75 10.422 15.977 1 97.31 175 LEU A N 1
ATOM 1420 C CA . LEU A 1 175 ? -5.742 11.453 16.188 1 97.31 175 LEU A CA 1
ATOM 1421 C C . LEU A 1 175 ? -4.395 10.836 16.531 1 97.31 175 LEU A C 1
ATOM 1423 O O . LEU A 1 175 ? -3.35 11.328 16.109 1 97.31 175 LEU A O 1
ATOM 1427 N N . GLN A 1 176 ? -4.422 9.789 17.25 1 96.19 176 GLN A N 1
ATOM 1428 C CA . GLN A 1 176 ? -3.188 9.094 17.594 1 96.19 176 GLN A CA 1
ATOM 1429 C C . GLN A 1 176 ? -2.516 8.508 16.359 1 96.19 176 GLN A C 1
ATOM 1431 O O . GLN A 1 176 ? -1.288 8.508 16.25 1 96.19 176 GLN A O 1
ATOM 1436 N N . GLU A 1 177 ? -3.301 8.008 15.508 1 97 177 GLU A N 1
ATOM 1437 C CA . GLU A 1 177 ? -2.723 7.484 14.273 1 97 177 GLU A CA 1
ATOM 1438 C C . GLU A 1 177 ? -2.131 8.609 13.422 1 97 177 GLU A C 1
ATOM 1440 O O . GLU A 1 177 ? -1.087 8.43 12.789 1 97 177 GLU A O 1
ATOM 1445 N N . GLU A 1 178 ? -2.826 9.703 13.406 1 97.56 178 GLU A N 1
ATOM 1446 C CA . GLU A 1 178 ? -2.252 10.836 12.68 1 97.56 178 GLU A CA 1
ATOM 1447 C C . GLU A 1 178 ? -0.912 11.25 13.281 1 97.56 178 GLU A C 1
ATOM 1449 O O . GLU A 1 178 ? 0.013 11.617 12.555 1 97.56 178 GLU A O 1
ATOM 1454 N N . LEU A 1 179 ? -0.824 11.203 14.594 1 96.31 179 LEU A N 1
ATOM 1455 C CA . LEU A 1 179 ? 0.447 11.469 15.258 1 96.31 179 LEU A CA 1
ATOM 1456 C C . LEU A 1 179 ? 1.524 10.5 14.781 1 96.31 179 LEU A C 1
ATOM 1458 O O . LEU A 1 179 ? 2.639 10.914 14.461 1 96.31 179 LEU A O 1
ATOM 1462 N N . ALA A 1 180 ? 1.157 9.289 14.711 1 95.69 180 ALA A N 1
ATOM 1463 C CA . ALA A 1 180 ? 2.1 8.25 14.305 1 95.69 180 ALA A CA 1
ATOM 1464 C C . ALA A 1 180 ? 2.539 8.445 12.852 1 95.69 180 ALA A C 1
ATOM 1466 O O . ALA A 1 180 ? 3.717 8.281 12.531 1 95.69 180 ALA A O 1
ATOM 1467 N N . ILE A 1 181 ? 1.607 8.797 12.047 1 96.38 181 ILE A N 1
ATOM 1468 C CA . ILE A 1 181 ? 1.892 9.016 10.633 1 96.38 181 ILE A CA 1
ATOM 1469 C C . ILE A 1 181 ? 2.928 10.125 10.484 1 96.38 181 ILE A C 1
ATOM 1471 O O . ILE A 1 181 ? 3.945 9.945 9.805 1 96.38 181 ILE A O 1
ATOM 1475 N N . PHE A 1 182 ? 2.688 11.156 11.109 1 96.62 182 PHE A N 1
ATOM 1476 C CA . PHE A 1 182 ? 3.57 12.312 10.992 1 96.62 182 PHE A CA 1
ATOM 1477 C C . PHE A 1 182 ? 4.949 12 11.57 1 96.62 182 PHE A C 1
ATOM 1479 O O . PHE A 1 182 ? 5.969 12.266 10.93 1 96.62 182 PHE A O 1
ATOM 1486 N N . GLN A 1 183 ? 4.965 11.422 12.656 1 92.12 183 GLN A N 1
ATOM 1487 C CA . GLN A 1 183 ? 6.223 11.141 13.344 1 92.12 183 GLN A CA 1
ATOM 1488 C C . GLN A 1 183 ? 7.082 10.172 12.539 1 92.12 183 GLN A C 1
ATOM 1490 O O . GLN A 1 183 ? 8.305 10.328 12.461 1 92.12 183 GLN A O 1
ATOM 1495 N N . SER A 1 184 ? 6.457 9.266 11.922 1 90.94 184 SER A N 1
ATOM 1496 C CA . SER A 1 184 ? 7.207 8.219 11.234 1 90.94 184 SER A CA 1
ATOM 1497 C C . SER A 1 184 ? 7.699 8.703 9.867 1 90.94 184 SER A C 1
ATOM 1499 O O . SER A 1 184 ? 8.75 8.266 9.391 1 90.94 184 SER A O 1
ATOM 1501 N N . GLN A 1 185 ? 6.965 9.641 9.281 1 89.25 185 GLN A N 1
ATOM 1502 C CA . GLN A 1 185 ? 7.242 9.922 7.875 1 89.25 185 GLN A CA 1
ATOM 1503 C C . GLN A 1 185 ? 7.891 11.297 7.711 1 89.25 185 GLN A C 1
ATOM 1505 O O . GLN A 1 185 ? 8.453 11.602 6.656 1 89.25 185 GLN A O 1
ATOM 1510 N N . ARG A 1 186 ? 7.867 12.133 8.68 1 87.69 186 ARG A N 1
ATOM 1511 C CA . ARG A 1 186 ? 8.281 13.531 8.555 1 87.69 186 ARG A CA 1
ATOM 1512 C C . ARG A 1 186 ? 9.727 13.633 8.094 1 87.69 186 ARG A C 1
ATOM 1514 O O . ARG A 1 186 ? 10.086 14.531 7.332 1 87.69 186 ARG A O 1
ATOM 1521 N N . ARG A 1 187 ? 10.508 12.695 8.414 1 81.12 187 ARG A N 1
ATOM 1522 C CA . ARG A 1 187 ? 11.938 12.805 8.109 1 81.12 187 ARG A CA 1
ATOM 1523 C C . ARG A 1 187 ? 12.234 12.289 6.699 1 81.12 187 ARG A C 1
ATOM 1525 O O . ARG A 1 187 ? 13.281 12.602 6.129 1 81.12 187 ARG A O 1
ATOM 1532 N N . ILE A 1 188 ? 11.383 11.539 6.215 1 78.62 188 ILE A N 1
ATOM 1533 C CA . ILE A 1 188 ? 11.594 10.906 4.918 1 78.62 188 ILE A CA 1
ATOM 1534 C C . ILE A 1 188 ? 11 11.781 3.816 1 78.62 188 ILE A C 1
ATOM 1536 O O . ILE A 1 188 ? 11.5 11.789 2.688 1 78.62 188 ILE A O 1
ATOM 1540 N N . ALA A 1 189 ? 10.094 12.602 4.23 1 78.06 189 ALA A N 1
ATOM 1541 C CA . ALA A 1 189 ? 9.359 13.391 3.246 1 78.06 189 ALA A CA 1
ATOM 1542 C C . ALA A 1 189 ? 10.227 14.516 2.686 1 78.06 189 ALA A C 1
ATOM 1544 O O . ALA A 1 189 ? 11.039 15.094 3.406 1 78.06 189 ALA A O 1
ATOM 1545 N N . SER A 1 190 ? 10.008 14.688 1.417 1 75.56 190 SER A N 1
ATOM 1546 C CA . SER A 1 190 ? 10.773 15.719 0.726 1 75.56 190 SER A CA 1
ATOM 1547 C C . SER A 1 190 ? 10.148 17.094 0.93 1 75.56 190 SER A C 1
ATOM 1549 O O . SER A 1 190 ? 10.836 18.109 0.826 1 75.56 190 SER A O 1
ATOM 1551 N N . ASN A 1 191 ? 8.906 17.078 1.272 1 85.06 191 ASN A N 1
ATOM 1552 C CA . ASN A 1 191 ? 8.172 18.328 1.471 1 85.06 191 ASN A CA 1
ATOM 1553 C C . ASN A 1 191 ? 7.965 18.625 2.953 1 85.06 191 ASN A C 1
ATOM 1555 O O . ASN A 1 191 ? 8.016 17.719 3.787 1 85.06 191 ASN A O 1
ATOM 1559 N N . ASN A 1 192 ? 7.77 19.906 3.193 1 91.56 192 ASN A N 1
ATOM 1560 C CA . ASN A 1 192 ? 7.574 20.281 4.59 1 91.56 192 ASN A CA 1
ATOM 1561 C C . ASN A 1 192 ? 6.098 20.438 4.934 1 91.56 192 ASN A C 1
ATOM 1563 O O . ASN A 1 192 ? 5.742 20.703 6.082 1 91.56 192 ASN A O 1
ATOM 1567 N N . LEU A 1 193 ? 5.258 20.391 3.98 1 94.62 193 LEU A N 1
ATOM 1568 C CA . LEU A 1 193 ? 3.814 20.359 4.191 1 94.62 193 LEU A CA 1
ATOM 1569 C C . LEU A 1 193 ? 3.225 19.016 3.811 1 94.62 193 LEU A C 1
ATOM 1571 O O . LEU A 1 193 ? 3.133 18.688 2.627 1 94.62 193 LEU A O 1
ATOM 1575 N N . LEU A 1 194 ? 2.801 18.297 4.844 1 95.62 194 LEU A N 1
ATOM 1576 C CA . LEU A 1 194 ? 2.412 16.906 4.652 1 95.62 194 LEU A CA 1
ATOM 1577 C C . LEU A 1 194 ? 0.95 16.703 5.023 1 95.62 194 LEU A C 1
ATOM 1579 O O . LEU A 1 194 ? 0.365 17.5 5.75 1 95.62 194 LEU A O 1
ATOM 1583 N N . ASP A 1 195 ? 0.357 15.742 4.473 1 95.06 195 ASP A N 1
ATOM 1584 C CA . ASP A 1 195 ? -0.976 15.258 4.824 1 95.06 195 ASP A CA 1
ATOM 1585 C C . ASP A 1 195 ? -1.116 13.766 4.531 1 95.06 195 ASP A C 1
ATOM 1587 O O . ASP A 1 195 ? -0.149 13.117 4.133 1 95.06 195 ASP A O 1
ATOM 1591 N N . LEU A 1 196 ? -2.242 13.227 4.797 1 95.25 196 LEU A N 1
ATOM 1592 C CA . LEU A 1 196 ? -2.461 11.797 4.617 1 95.25 196 LEU A CA 1
ATOM 1593 C C . LEU A 1 196 ? -2.197 11.383 3.172 1 95.25 196 LEU A C 1
ATOM 1595 O O . LEU A 1 196 ? -1.574 10.352 2.922 1 95.25 196 LEU A O 1
ATOM 1599 N N . SER A 1 197 ? -2.574 12.164 2.293 1 93.25 197 SER A N 1
ATOM 1600 C CA . SER A 1 197 ? -2.422 11.867 0.872 1 93.25 197 SER A CA 1
ATOM 1601 C C . SER A 1 197 ? -0.951 11.758 0.485 1 93.25 197 SER A C 1
ATOM 1603 O O . SER A 1 197 ? -0.568 10.875 -0.281 1 93.25 197 SER A O 1
ATOM 1605 N N . SER A 1 198 ? -0.168 12.617 1.037 1 92.31 198 SER A N 1
ATOM 1606 C CA . SER A 1 198 ? 1.219 12.711 0.59 1 92.31 198 SER A CA 1
ATOM 1607 C C . SER A 1 198 ? 2.084 11.641 1.25 1 92.31 198 SER A C 1
ATOM 1609 O O . SER A 1 198 ? 3.062 11.172 0.662 1 92.31 198 SER A O 1
ATOM 1611 N N . ILE A 1 199 ? 1.721 11.188 2.439 1 94.12 199 ILE A N 1
ATOM 1612 C CA . ILE A 1 199 ? 2.674 10.32 3.123 1 94.12 199 ILE A CA 1
ATOM 1613 C C . ILE A 1 199 ? 1.968 9.047 3.594 1 94.12 199 ILE A C 1
ATOM 1615 O O . ILE A 1 199 ? 2.594 8.164 4.188 1 94.12 199 ILE A O 1
ATOM 1619 N N . GLY A 1 200 ? 0.716 8.883 3.285 1 94.56 200 GLY A N 1
ATOM 1620 C CA . GLY A 1 200 ? -0.058 7.73 3.723 1 94.56 200 GLY A CA 1
ATOM 1621 C C . GLY A 1 200 ? 0.431 6.422 3.133 1 94.56 200 GLY A C 1
ATOM 1622 O O . GLY A 1 200 ? 0.534 5.414 3.838 1 94.56 200 GLY A O 1
ATOM 1623 N N . VAL A 1 201 ? 0.765 6.445 1.897 1 93.62 201 VAL A N 1
ATOM 1624 C CA . VAL A 1 201 ? 1.22 5.234 1.221 1 93.62 201 VAL A CA 1
ATOM 1625 C C . VAL A 1 201 ? 2.494 4.715 1.886 1 93.62 201 VAL A C 1
ATOM 1627 O O . VAL A 1 201 ? 2.596 3.529 2.205 1 93.62 201 VAL A O 1
ATOM 1630 N N . ALA A 1 202 ? 3.369 5.645 2.109 1 93.69 202 ALA A N 1
ATOM 1631 C CA . ALA A 1 202 ? 4.625 5.273 2.756 1 93.69 202 ALA A CA 1
ATOM 1632 C C . ALA A 1 202 ? 4.379 4.711 4.152 1 93.69 202 ALA A C 1
ATOM 1634 O O . ALA A 1 202 ? 4.98 3.705 4.539 1 93.69 202 ALA A O 1
ATOM 1635 N N . TYR A 1 203 ? 3.49 5.262 4.848 1 95.38 203 TYR A N 1
ATOM 1636 C CA . TYR A 1 203 ? 3.199 4.855 6.215 1 95.38 203 TYR A CA 1
ATOM 1637 C C . TYR A 1 203 ? 2.572 3.467 6.25 1 95.38 203 TYR A C 1
ATOM 1639 O O . TYR A 1 203 ? 3.037 2.586 6.977 1 95.38 203 TYR A O 1
ATOM 1647 N N . TYR A 1 204 ? 1.595 3.244 5.426 1 95.88 204 TYR A N 1
ATOM 1648 C CA . TYR A 1 204 ? 0.791 2.029 5.5 1 95.88 204 TYR A CA 1
ATOM 1649 C C . TYR A 1 204 ? 1.54 0.842 4.906 1 95.88 204 TYR A C 1
ATOM 1651 O O . TYR A 1 204 ? 1.114 -0.305 5.055 1 95.88 204 TYR A O 1
ATOM 1659 N N . THR A 1 205 ? 2.668 1.113 4.273 1 94.5 205 THR A N 1
ATOM 1660 C CA . THR A 1 205 ? 3.406 0.017 3.656 1 94.5 205 THR A CA 1
ATOM 1661 C C . THR A 1 205 ? 4.762 -0.167 4.328 1 94.5 205 THR A C 1
ATOM 1663 O O . THR A 1 205 ? 5.582 -0.973 3.877 1 94.5 205 THR A O 1
ATOM 1666 N N . THR A 1 206 ? 4.988 0.56 5.395 1 92.06 206 THR A N 1
ATOM 1667 C CA . THR A 1 206 ? 6.289 0.548 6.055 1 92.06 206 THR A CA 1
ATOM 1668 C C . THR A 1 206 ? 6.633 -0.853 6.555 1 92.06 206 THR A C 1
ATOM 1670 O O . THR A 1 206 ? 7.695 -1.389 6.242 1 92.06 206 THR A O 1
ATOM 1673 N N . THR A 1 207 ? 5.738 -1.445 7.262 1 90.25 207 THR A N 1
ATOM 1674 C CA . THR A 1 207 ? 5.98 -2.748 7.871 1 90.25 207 THR A CA 1
ATOM 1675 C C . THR A 1 207 ? 6.223 -3.809 6.801 1 90.25 207 THR A C 1
ATOM 1677 O O . THR A 1 207 ? 7.172 -4.59 6.895 1 90.25 207 THR A O 1
ATOM 1680 N N . SER A 1 208 ? 5.438 -3.791 5.793 1 92.5 208 SER A N 1
ATOM 1681 C CA . SER A 1 208 ? 5.578 -4.766 4.719 1 92.5 208 SER A CA 1
ATOM 1682 C C . SER A 1 208 ? 6.895 -4.578 3.969 1 92.5 208 SER A C 1
ATOM 1684 O O . SER A 1 208 ? 7.562 -5.555 3.621 1 92.5 208 SER A O 1
ATOM 1686 N N . ARG A 1 209 ? 7.234 -3.381 3.766 1 92.25 209 ARG A N 1
ATOM 1687 C CA . ARG A 1 209 ? 8.477 -3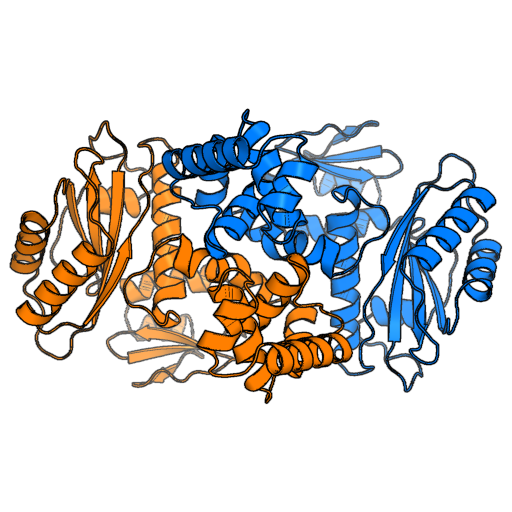.104 3.055 1 92.25 209 ARG A CA 1
ATOM 1688 C C . ARG A 1 209 ? 9.688 -3.584 3.854 1 92.25 209 ARG A C 1
ATOM 1690 O O . ARG A 1 209 ? 10.664 -4.074 3.279 1 92.25 209 ARG A O 1
ATOM 1697 N N . GLN A 1 210 ? 9.562 -3.504 5.125 1 90.44 210 GLN A N 1
ATOM 1698 C CA . GLN A 1 210 ? 10.672 -3.889 5.992 1 90.44 210 GLN A CA 1
ATOM 1699 C C . GLN A 1 210 ? 10.734 -5.402 6.164 1 90.44 210 GLN A C 1
ATOM 1701 O O . GLN A 1 210 ? 11.82 -5.977 6.266 1 90.44 210 GLN A O 1
ATOM 1706 N N . GLN A 1 211 ? 9.648 -6.027 6.055 1 93.5 211 GLN A N 1
ATOM 1707 C CA . GLN A 1 211 ? 9.602 -7.438 6.43 1 93.5 211 GLN A CA 1
ATOM 1708 C C . GLN A 1 211 ? 9.57 -8.336 5.195 1 93.5 211 GLN A C 1
ATOM 1710 O O . GLN A 1 211 ? 9.852 -9.531 5.285 1 93.5 211 GLN A O 1
ATOM 1715 N N . SER A 1 212 ? 9.281 -7.836 4.059 1 96.12 212 SER A N 1
ATOM 1716 C CA . SER A 1 212 ? 9.07 -8.648 2.865 1 96.12 212 SER A CA 1
ATOM 1717 C C . SER A 1 212 ? 10.398 -9.031 2.225 1 96.12 212 SER A C 1
ATOM 1719 O O . SER A 1 212 ? 11.172 -8.164 1.817 1 96.12 212 SER A O 1
ATOM 1721 N N . SER A 1 213 ? 10.633 -10.328 2.104 1 95.69 213 SER A N 1
ATOM 1722 C CA . SER A 1 213 ? 11.812 -10.812 1.398 1 95.69 213 SER A CA 1
ATOM 1723 C C . SER A 1 213 ? 11.719 -10.531 -0.098 1 95.69 213 SER A C 1
ATOM 1725 O O . SER A 1 213 ? 12.727 -10.227 -0.743 1 95.69 213 SER A O 1
ATOM 1727 N N . ILE A 1 214 ? 10.539 -10.617 -0.601 1 96.25 214 ILE A N 1
ATOM 1728 C CA . ILE A 1 214 ? 10.312 -10.43 -2.029 1 96.25 214 ILE A CA 1
ATOM 1729 C C . ILE A 1 214 ? 10.57 -8.969 -2.402 1 96.25 214 ILE A C 1
ATOM 1731 O O . ILE A 1 214 ? 11.297 -8.688 -3.355 1 96.25 214 ILE A O 1
ATOM 1735 N N . LEU A 1 215 ? 9.977 -8.055 -1.633 1 95.25 215 LEU A N 1
ATOM 1736 C CA . LEU A 1 215 ? 10.188 -6.645 -1.925 1 95.25 215 LEU A CA 1
ATOM 1737 C C . LEU A 1 215 ? 11.656 -6.273 -1.799 1 95.25 215 LEU A C 1
ATOM 1739 O O . LEU A 1 215 ? 12.188 -5.508 -2.609 1 95.25 215 LEU A O 1
ATOM 1743 N N . GLN A 1 216 ? 12.305 -6.844 -0.81 1 93.69 216 GLN A N 1
ATOM 1744 C CA . GLN A 1 216 ? 13.727 -6.574 -0.627 1 93.69 216 GLN A CA 1
ATOM 1745 C C . GLN A 1 216 ? 14.539 -7.109 -1.799 1 93.69 216 GLN A C 1
ATOM 1747 O O . GLN A 1 216 ? 15.461 -6.445 -2.275 1 93.69 216 GLN A O 1
ATOM 1752 N N . GLU A 1 217 ? 14.211 -8.305 -2.236 1 93.06 217 GLU A N 1
ATOM 1753 C CA . GLU A 1 217 ? 14.914 -8.883 -3.379 1 93.06 217 GLU A CA 1
ATOM 1754 C C . GLU A 1 217 ? 14.695 -8.047 -4.641 1 93.06 217 GLU A C 1
ATOM 1756 O O . GLU A 1 217 ? 15.641 -7.789 -5.387 1 93.06 217 GLU A O 1
ATOM 1761 N N . LEU A 1 218 ? 13.5 -7.652 -4.852 1 92.25 218 LEU A N 1
ATOM 1762 C CA . LEU A 1 218 ? 13.195 -6.824 -6.012 1 92.25 218 LEU A CA 1
ATOM 1763 C C . LEU A 1 218 ? 13.914 -5.48 -5.93 1 92.25 218 LEU A C 1
ATOM 1765 O O . LEU A 1 218 ? 14.336 -4.934 -6.949 1 92.25 218 LEU A O 1
ATOM 1769 N N . GLN A 1 219 ? 13.984 -4.938 -4.734 1 92.56 219 GLN A N 1
ATOM 1770 C CA . GLN A 1 219 ? 14.656 -3.662 -4.52 1 92.56 219 GLN A CA 1
ATOM 1771 C C . GLN A 1 219 ? 16.125 -3.742 -4.918 1 92.56 219 GLN A C 1
ATOM 1773 O O . GLN A 1 219 ? 16.703 -2.764 -5.406 1 92.56 219 GLN A O 1
ATOM 1778 N N . THR A 1 220 ? 16.766 -4.922 -4.715 1 89.06 220 THR A N 1
ATOM 1779 C CA . THR A 1 220 ? 18.172 -5.098 -5.074 1 89.06 220 THR A CA 1
ATOM 1780 C C . THR A 1 220 ? 18.375 -4.887 -6.57 1 89.06 220 THR A C 1
ATOM 1782 O O . THR A 1 220 ? 19.438 -4.461 -7 1 89.06 220 THR A O 1
ATOM 1785 N N . THR A 1 221 ? 17.312 -5.18 -7.32 1 83.94 221 THR A N 1
ATOM 1786 C CA . THR A 1 221 ? 17.406 -4.996 -8.766 1 83.94 221 THR A CA 1
ATOM 1787 C C . THR A 1 221 ? 17.438 -3.512 -9.117 1 83.94 221 THR A C 1
ATOM 1789 O O . THR A 1 221 ? 17.953 -3.133 -10.172 1 83.94 221 THR A O 1
ATOM 1792 N N . LEU A 1 222 ? 16.922 -2.758 -8.227 1 89.38 222 LEU A N 1
ATOM 1793 C CA . LEU A 1 222 ? 16.875 -1.316 -8.445 1 89.38 222 LEU A CA 1
ATOM 1794 C C . LEU A 1 222 ? 18.156 -0.651 -7.926 1 89.38 222 LEU A C 1
ATOM 1796 O O . LEU A 1 222 ? 18.469 0.481 -8.305 1 89.38 222 LEU A O 1
ATOM 1800 N N . THR A 1 223 ? 18.812 -1.566 -7.082 1 79.88 223 THR A N 1
ATOM 1801 C CA . THR A 1 223 ? 20 -1.016 -6.449 1 79.88 223 THR A CA 1
ATOM 1802 C C . THR A 1 223 ? 21.031 -0.609 -7.5 1 79.88 223 THR A C 1
ATOM 1804 O O . THR A 1 223 ? 21.359 -1.393 -8.398 1 79.88 223 THR A O 1
ATOM 1807 N N . ASP A 1 224 ? 21.281 0.562 -7.801 1 79.94 224 ASP A N 1
ATOM 1808 C CA . ASP A 1 224 ? 22.312 1.144 -8.656 1 79.94 224 ASP A CA 1
ATOM 1809 C C . ASP A 1 224 ? 21.719 1.593 -9.992 1 79.94 224 ASP A C 1
ATOM 1811 O O . ASP A 1 224 ? 22.453 1.779 -10.961 1 79.94 224 ASP A O 1
ATOM 1815 N N . ASN A 1 225 ? 20.5 1.478 -10.055 1 88.75 225 ASN A N 1
ATOM 1816 C CA . ASN A 1 225 ? 19.859 1.972 -11.266 1 88.75 225 ASN A CA 1
ATOM 1817 C C . ASN A 1 225 ? 18.938 3.154 -10.977 1 88.75 225 ASN A C 1
ATOM 1819 O O . ASN A 1 225 ? 17.703 3.012 -10.992 1 88.75 225 ASN A O 1
ATOM 1823 N N . GLN A 1 226 ? 19.484 4.273 -10.859 1 91 226 GLN A N 1
ATOM 1824 C CA . GLN A 1 226 ? 18.781 5.504 -10.523 1 91 226 GLN A CA 1
ATOM 1825 C C . GLN A 1 226 ? 17.766 5.871 -11.609 1 91 226 GLN A C 1
ATOM 1827 O O . GLN A 1 226 ? 16.703 6.418 -11.312 1 91 226 GLN A O 1
ATOM 1832 N N . GLU A 1 227 ? 18.109 5.406 -12.719 1 93.12 227 GLU A N 1
ATOM 1833 C CA . GLU A 1 227 ? 17.234 5.707 -13.844 1 93.12 227 GLU A CA 1
ATOM 1834 C C . GLU A 1 227 ? 15.859 5.066 -13.656 1 93.12 227 GLU A C 1
ATOM 1836 O O . GLU A 1 227 ? 14.828 5.695 -13.922 1 93.12 227 GLU A O 1
ATOM 1841 N N . TRP A 1 228 ? 15.844 3.867 -13.188 1 94.12 228 TRP A N 1
ATOM 1842 C CA . TRP A 1 228 ? 14.586 3.16 -12.961 1 94.12 228 TRP A CA 1
ATOM 1843 C C . TRP A 1 228 ? 13.805 3.799 -11.82 1 94.12 228 TRP A C 1
ATOM 1845 O O . TRP A 1 228 ? 12.578 3.914 -11.891 1 94.12 228 TRP A O 1
ATOM 1855 N N . ILE A 1 229 ? 14.516 4.215 -10.828 1 95.38 229 ILE A N 1
ATOM 1856 C CA . ILE A 1 229 ? 13.859 4.879 -9.703 1 95.38 229 ILE A CA 1
ATOM 1857 C C . ILE A 1 229 ? 13.188 6.16 -10.188 1 95.38 229 ILE A C 1
ATOM 1859 O O . ILE A 1 229 ? 12.016 6.406 -9.875 1 95.38 229 ILE A O 1
ATOM 1863 N N . ASP A 1 230 ? 13.859 6.895 -10.984 1 96.19 230 ASP A N 1
ATOM 1864 C CA . ASP A 1 230 ? 13.344 8.148 -11.516 1 96.19 230 ASP A CA 1
ATOM 1865 C C . ASP A 1 230 ? 12.102 7.91 -12.375 1 96.19 230 ASP A C 1
ATOM 1867 O O . ASP A 1 230 ? 11.125 8.656 -12.289 1 96.19 230 ASP A O 1
ATOM 1871 N N . VAL A 1 231 ? 12.195 6.859 -13.148 1 97.06 231 VAL A N 1
ATOM 1872 C CA . VAL A 1 231 ? 11.086 6.523 -14.047 1 97.06 231 VAL A CA 1
ATOM 1873 C C . VAL A 1 231 ? 9.852 6.172 -13.227 1 97.06 231 VAL A C 1
ATOM 1875 O O . VAL A 1 231 ? 8.758 6.691 -13.477 1 97.06 231 VAL A O 1
ATOM 1878 N N . ILE A 1 232 ? 10.031 5.348 -12.234 1 97 232 ILE A N 1
ATOM 1879 C CA . ILE A 1 232 ? 8.93 4.895 -11.398 1 97 232 ILE A CA 1
ATOM 1880 C C . ILE A 1 232 ? 8.312 6.086 -10.672 1 97 232 ILE A C 1
ATOM 1882 O O . ILE A 1 232 ? 7.086 6.258 -10.68 1 97 232 ILE A O 1
ATOM 1886 N N . GLN A 1 233 ? 9.109 6.938 -10.141 1 95.44 233 GLN A N 1
ATOM 1887 C CA . GLN A 1 233 ? 8.641 8.094 -9.375 1 95.44 233 GLN A CA 1
ATOM 1888 C C . GLN A 1 233 ? 7.93 9.094 -10.281 1 95.44 233 GLN A C 1
ATOM 1890 O O . GLN A 1 233 ? 6.895 9.656 -9.906 1 95.44 233 GLN A O 1
ATOM 1895 N N . ALA A 1 234 ? 8.492 9.289 -11.438 1 96.81 234 ALA A N 1
ATOM 1896 C CA . ALA A 1 234 ? 7.875 10.211 -12.391 1 96.81 234 ALA A CA 1
ATOM 1897 C C . ALA A 1 234 ? 6.488 9.734 -12.805 1 96.81 234 ALA A C 1
ATOM 1899 O O . ALA A 1 234 ? 5.547 10.523 -12.867 1 96.81 234 ALA A O 1
ATOM 1900 N N . LEU A 1 235 ? 6.391 8.43 -13.047 1 96.38 235 LEU A N 1
ATOM 1901 C CA . LEU A 1 235 ? 5.098 7.863 -13.414 1 96.38 235 LEU A CA 1
ATOM 1902 C C . LEU A 1 235 ? 4.109 7.973 -12.258 1 96.38 235 LEU A C 1
ATOM 1904 O O . LEU A 1 235 ? 2.951 8.344 -12.461 1 96.38 235 LEU A O 1
ATOM 1908 N N . TRP A 1 236 ? 4.59 7.719 -11.102 1 94.88 236 TRP A N 1
ATOM 1909 C CA . TRP A 1 236 ? 3.744 7.785 -9.914 1 94.88 236 TRP A CA 1
ATOM 1910 C C . TRP A 1 236 ? 3.264 9.211 -9.664 1 94.88 236 TRP A C 1
ATOM 1912 O O . TRP A 1 236 ? 2.076 9.438 -9.43 1 94.88 236 TRP A O 1
ATOM 1922 N N . ASP A 1 237 ? 4.141 10.148 -9.852 1 92.81 237 ASP A N 1
ATOM 1923 C CA . ASP A 1 237 ? 3.859 11.539 -9.531 1 92.81 237 ASP A CA 1
ATOM 1924 C C . ASP A 1 237 ? 2.971 12.188 -10.594 1 92.81 237 ASP A C 1
ATOM 1926 O O . ASP A 1 237 ? 2.281 13.172 -10.32 1 92.81 237 ASP A O 1
ATOM 1930 N N . ASN A 1 238 ? 3.035 11.633 -11.719 1 92.81 238 ASN A N 1
ATOM 1931 C CA . ASN A 1 238 ? 2.295 12.234 -12.82 1 92.81 238 ASN A CA 1
ATOM 1932 C C . ASN A 1 238 ? 1.097 11.383 -13.227 1 92.81 238 ASN A C 1
ATOM 1934 O O . ASN A 1 238 ? 0.742 11.328 -14.406 1 92.81 238 ASN A O 1
ATOM 1938 N N . GLN A 1 239 ? 0.579 10.688 -12.258 1 87.94 239 GLN A N 1
ATOM 1939 C CA . GLN A 1 239 ? -0.667 9.945 -12.43 1 87.94 239 GLN A CA 1
ATOM 1940 C C . GLN A 1 239 ? -0.57 8.977 -13.609 1 87.94 239 GLN A C 1
ATOM 1942 O O . GLN A 1 239 ? -1.533 8.805 -14.359 1 87.94 239 GLN A O 1
ATOM 1947 N N . ARG A 1 240 ? 0.611 8.523 -13.922 1 87.94 240 ARG A N 1
ATOM 1948 C CA . ARG A 1 240 ? 0.922 7.523 -14.938 1 87.94 240 ARG A CA 1
ATOM 1949 C C . ARG A 1 240 ? 0.756 8.102 -16.344 1 87.94 240 ARG A C 1
ATOM 1951 O O . ARG A 1 240 ? 0.589 7.352 -17.312 1 87.94 240 ARG A O 1
ATOM 1958 N N . ASN A 1 241 ? 0.649 9.328 -16.375 1 89.44 241 ASN A N 1
ATOM 1959 C CA . ASN A 1 241 ? 0.626 9.977 -17.688 1 89.44 241 ASN A CA 1
ATOM 1960 C C . ASN A 1 241 ? 2.01 9.984 -18.328 1 89.44 241 ASN A C 1
ATOM 1962 O O . ASN A 1 241 ? 2.914 10.672 -17.859 1 89.44 241 ASN A O 1
ATOM 1966 N N . LEU A 1 242 ? 2.098 9.289 -19.438 1 92.5 242 LEU A N 1
ATOM 1967 C CA . LEU A 1 242 ? 3.398 9.07 -20.062 1 92.5 242 LEU A CA 1
ATOM 1968 C C . LEU A 1 242 ? 4.004 10.398 -20.531 1 92.5 242 LEU A C 1
ATOM 1970 O O . LEU A 1 242 ? 5.195 10.641 -20.312 1 92.5 242 LEU A O 1
ATOM 1974 N N . SER A 1 243 ? 3.182 11.211 -21.094 1 94.25 243 SER A N 1
ATOM 1975 C CA . SER A 1 243 ? 3.67 12.484 -21.625 1 94.25 243 SER A CA 1
ATOM 1976 C C . SER A 1 243 ? 4.152 13.398 -20.5 1 94.25 243 SER A C 1
ATOM 1978 O O . SER A 1 243 ? 5.238 13.977 -20.594 1 94.25 243 SER A O 1
ATOM 1980 N N . GLU A 1 244 ? 3.398 13.5 -19.453 1 94.81 244 GLU A N 1
ATOM 1981 C CA . GLU A 1 244 ? 3.76 14.352 -18.328 1 94.81 244 GLU A CA 1
ATOM 1982 C C . GLU A 1 244 ? 4.977 13.805 -17.594 1 94.81 244 GLU A C 1
ATOM 1984 O O . GLU A 1 244 ? 5.836 14.57 -17.141 1 94.81 244 GLU A O 1
ATOM 1989 N N . ALA A 1 245 ? 5.023 12.539 -17.469 1 96.06 245 ALA A N 1
ATOM 1990 C CA . ALA A 1 245 ? 6.16 11.898 -16.812 1 96.06 245 ALA A CA 1
ATOM 1991 C C . ALA A 1 245 ? 7.449 12.133 -17.594 1 96.06 245 ALA A C 1
ATOM 1993 O O . ALA A 1 245 ? 8.484 12.477 -17.016 1 96.06 245 ALA A O 1
ATOM 1994 N N . ALA A 1 246 ? 7.387 11.977 -18.891 1 97.12 246 ALA A N 1
ATOM 1995 C CA . ALA A 1 246 ? 8.555 12.203 -19.75 1 97.12 246 ALA A CA 1
ATOM 1996 C C . ALA A 1 246 ? 9.047 13.648 -19.625 1 97.12 246 ALA A C 1
ATOM 1998 O O . ALA A 1 246 ? 10.242 13.891 -19.484 1 97.12 246 ALA A O 1
ATOM 1999 N N . LYS A 1 247 ? 8.117 14.547 -19.641 1 97.12 247 LYS A N 1
ATOM 2000 C CA . LYS A 1 247 ? 8.438 15.961 -19.5 1 97.12 247 LYS A CA 1
ATOM 2001 C C . LYS A 1 247 ? 9.148 16.234 -18.172 1 97.12 247 LYS A C 1
ATOM 2003 O O . LYS A 1 247 ? 10.133 16.969 -18.125 1 97.12 247 LYS A O 1
ATOM 2008 N N . SER A 1 248 ? 8.664 15.602 -17.156 1 96 248 SER A N 1
ATOM 2009 C CA . SER A 1 248 ? 9.234 15.828 -15.836 1 96 248 SER A CA 1
ATOM 2010 C C . SER A 1 248 ? 10.656 15.273 -15.734 1 96 248 SER A C 1
ATOM 2012 O O . SER A 1 248 ? 11.453 15.742 -14.922 1 96 248 SER A O 1
ATOM 2014 N N . LEU A 1 249 ? 10.984 14.289 -16.531 1 96.69 249 LEU A N 1
ATOM 2015 C CA . LEU A 1 249 ? 12.305 13.672 -16.547 1 96.69 249 LEU A CA 1
ATOM 2016 C C . LEU A 1 249 ? 13.188 14.328 -17.609 1 96.69 249 LEU A C 1
ATOM 2018 O O . LEU A 1 249 ? 14.375 14 -17.719 1 96.69 249 LEU A O 1
ATOM 2022 N N . TYR A 1 250 ? 12.641 15.188 -18.422 1 96.88 250 TYR A N 1
ATOM 2023 C CA . TYR A 1 250 ? 13.336 15.891 -19.484 1 96.88 250 TYR A CA 1
ATOM 2024 C C . TYR A 1 250 ? 13.812 14.914 -20.562 1 96.88 250 TYR A C 1
ATOM 2026 O O . TYR A 1 250 ? 14.953 15 -21.016 1 96.88 250 TYR A O 1
ATOM 2034 N N . ILE A 1 251 ? 12.945 13.977 -20.938 1 97 251 ILE A N 1
ATOM 2035 C CA . ILE A 1 251 ? 13.227 13.031 -22.016 1 97 251 ILE A CA 1
ATOM 2036 C C . ILE A 1 251 ? 12.008 12.898 -22.922 1 97 251 ILE A C 1
ATOM 2038 O O . ILE A 1 251 ? 10.938 13.43 -22.609 1 97 251 ILE A O 1
ATOM 2042 N N . HIS A 1 252 ? 12.25 12.25 -24.094 1 96 252 HIS A N 1
ATOM 2043 C CA . HIS A 1 252 ? 11.148 12 -25.016 1 96 252 HIS A CA 1
ATOM 2044 C C . HIS A 1 252 ? 10.289 10.836 -24.547 1 96 252 HIS A C 1
ATOM 2046 O O . HIS A 1 252 ? 10.789 9.906 -23.906 1 96 252 HIS A O 1
ATOM 2052 N N . ARG A 1 253 ? 9.086 10.852 -24.953 1 95.31 253 ARG A N 1
ATOM 2053 C CA . ARG A 1 253 ? 8.141 9.812 -24.562 1 95.31 253 ARG A CA 1
ATOM 2054 C C . ARG A 1 253 ? 8.617 8.438 -25.016 1 95.31 253 ARG A C 1
ATOM 2056 O O . ARG A 1 253 ? 8.438 7.445 -24.312 1 95.31 253 ARG A O 1
ATOM 2063 N N . ASN A 1 254 ? 9.352 8.344 -26.141 1 95 254 ASN A N 1
ATOM 2064 C CA . ASN A 1 254 ? 9.844 7.078 -26.672 1 95 254 ASN A CA 1
ATOM 2065 C C . ASN A 1 254 ? 10.984 6.523 -25.828 1 95 254 ASN A C 1
ATOM 2067 O O . ASN A 1 254 ? 11.109 5.309 -25.656 1 95 254 ASN A O 1
ATOM 2071 N N . THR A 1 255 ? 11.75 7.418 -25.312 1 96.62 255 THR A N 1
ATOM 2072 C CA . THR A 1 255 ? 12.828 7.012 -24.422 1 96.62 255 THR A CA 1
ATOM 2073 C C . THR A 1 255 ? 12.266 6.461 -23.109 1 96.62 255 THR A C 1
ATOM 2075 O O . THR A 1 255 ? 12.742 5.441 -22.609 1 96.62 255 THR A O 1
ATOM 2078 N N . LEU A 1 256 ? 11.242 7.137 -22.625 1 97.19 256 LEU A N 1
ATOM 2079 C CA . LEU A 1 256 ? 10.586 6.66 -21.406 1 97.19 256 LEU A CA 1
ATOM 2080 C C . LEU A 1 256 ? 9.992 5.273 -21.625 1 97.19 256 LEU A C 1
ATOM 2082 O O . LEU A 1 256 ? 10.164 4.383 -20.781 1 97.19 256 LEU A O 1
ATOM 2086 N N . GLN A 1 257 ? 9.359 5.09 -22.734 1 96.62 257 GLN A N 1
ATOM 2087 C CA . GLN A 1 257 ? 8.758 3.803 -23.062 1 96.62 257 GLN A CA 1
ATOM 2088 C C . GLN A 1 257 ? 9.812 2.705 -23.125 1 96.62 257 GLN A C 1
ATOM 2090 O O . GLN A 1 257 ? 9.586 1.587 -22.656 1 96.62 257 GLN A O 1
ATOM 2095 N N . TYR A 1 258 ? 10.867 3.053 -23.672 1 96.62 258 TYR A N 1
ATOM 2096 C CA . TYR A 1 258 ? 11.969 2.105 -23.766 1 96.62 258 TYR A CA 1
ATOM 2097 C C . TYR A 1 258 ? 12.453 1.681 -22.391 1 96.62 258 TYR A C 1
ATOM 2099 O O . TYR A 1 258 ? 12.672 0.493 -22.141 1 96.62 258 TYR A O 1
ATOM 2107 N N . ARG A 1 259 ? 12.633 2.627 -21.547 1 95.75 259 ARG A N 1
ATOM 2108 C CA . ARG A 1 259 ? 13.078 2.352 -20.188 1 95.75 259 ARG A CA 1
ATOM 2109 C C . ARG A 1 259 ? 12.062 1.499 -19.438 1 95.75 259 ARG A C 1
ATOM 2111 O O . ARG A 1 259 ? 12.438 0.594 -18.688 1 95.75 259 ARG A O 1
ATOM 2118 N N . MET A 1 260 ? 10.852 1.788 -19.656 1 96.56 260 MET A N 1
ATOM 2119 C CA . MET A 1 260 ? 9.781 1.01 -19.047 1 96.56 260 MET A CA 1
ATOM 2120 C C . MET A 1 260 ? 9.82 -0.44 -19.516 1 96.56 260 MET A C 1
ATOM 2122 O O . MET A 1 260 ? 9.664 -1.362 -18.703 1 96.56 260 MET A O 1
ATOM 2126 N N . ASP A 1 261 ? 10 -0.618 -20.797 1 96.06 261 ASP A N 1
ATOM 2127 C CA . ASP A 1 261 ? 10.062 -1.961 -21.359 1 96.06 261 ASP A CA 1
ATOM 2128 C C . ASP A 1 261 ? 11.25 -2.74 -20.797 1 96.06 261 ASP A C 1
ATOM 2130 O O . ASP A 1 261 ? 11.125 -3.926 -20.484 1 96.06 261 ASP A O 1
ATOM 2134 N N . LYS A 1 262 ? 12.336 -2.102 -20.703 1 94 262 LYS A N 1
ATOM 2135 C CA . LYS A 1 262 ? 13.523 -2.736 -20.141 1 94 262 LYS A CA 1
ATOM 2136 C C . LYS A 1 262 ? 13.289 -3.139 -18.688 1 94 262 LYS A C 1
ATOM 2138 O O . LYS A 1 262 ? 13.719 -4.211 -18.266 1 94 262 LYS A O 1
ATOM 2143 N N . PHE A 1 263 ? 12.664 -2.285 -17.969 1 94.62 263 PHE A N 1
ATOM 2144 C CA . PHE A 1 263 ? 12.328 -2.574 -16.578 1 94.62 263 PHE A CA 1
ATOM 2145 C C . PHE A 1 263 ? 11.438 -3.809 -16.484 1 94.62 263 PHE A C 1
ATOM 2147 O O . PHE A 1 263 ? 11.688 -4.699 -15.672 1 94.62 263 PHE A O 1
ATOM 2154 N N . THR A 1 264 ? 10.461 -3.844 -17.344 1 93.5 264 THR A N 1
ATOM 2155 C CA . THR A 1 264 ? 9.531 -4.965 -17.359 1 93.5 264 THR A CA 1
ATOM 2156 C C . THR A 1 264 ? 10.258 -6.266 -17.688 1 93.5 264 THR A C 1
ATOM 2158 O O . THR A 1 264 ? 10.023 -7.293 -17.062 1 93.5 264 THR A O 1
ATOM 2161 N N . GLU A 1 265 ? 11.117 -6.191 -18.562 1 88.88 265 GLU A N 1
ATOM 2162 C CA . GLU A 1 265 ? 11.883 -7.363 -18.984 1 88.88 265 GLU A CA 1
ATOM 2163 C C . GLU A 1 265 ? 12.758 -7.883 -17.844 1 88.88 265 GLU A C 1
ATOM 2165 O O . GLU A 1 265 ? 12.898 -9.094 -17.656 1 88.88 265 GLU A O 1
ATOM 2170 N N . THR A 1 266 ? 13.227 -6.969 -17.094 1 86.69 266 THR A N 1
ATOM 2171 C CA . THR A 1 266 ? 14.18 -7.312 -16.047 1 86.69 266 THR A CA 1
ATOM 2172 C C . THR A 1 266 ? 13.461 -7.816 -14.805 1 86.69 266 THR A C 1
ATOM 2174 O O . THR A 1 266 ? 13.914 -8.766 -14.164 1 86.69 266 THR A O 1
ATOM 2177 N N . THR A 1 267 ? 12.328 -7.207 -14.5 1 88.38 267 THR A N 1
ATOM 2178 C CA . THR A 1 267 ? 11.727 -7.473 -13.195 1 88.38 267 THR A CA 1
ATOM 2179 C C . THR A 1 267 ? 10.445 -8.273 -13.352 1 88.38 267 THR A C 1
ATOM 2181 O O . THR A 1 267 ? 9.945 -8.852 -12.383 1 88.38 267 THR A O 1
ATOM 2184 N N . GLY A 1 268 ? 9.867 -8.188 -14.516 1 88.12 268 GLY A N 1
ATOM 2185 C CA . GLY A 1 268 ? 8.562 -8.797 -14.734 1 88.12 268 GLY A CA 1
ATOM 2186 C C . GLY A 1 268 ? 7.406 -7.898 -14.328 1 88.12 268 GLY A C 1
ATOM 2187 O O . GLY A 1 268 ? 6.242 -8.25 -14.531 1 88.12 268 GLY A O 1
ATOM 2188 N N . LEU A 1 269 ? 7.707 -6.73 -13.828 1 93.19 269 LEU A N 1
ATOM 2189 C CA . LEU A 1 269 ? 6.68 -5.77 -13.445 1 93.19 269 LEU A CA 1
ATOM 2190 C C . LEU A 1 269 ? 6.438 -4.754 -14.555 1 93.19 269 LEU A C 1
ATOM 2192 O O . LEU A 1 269 ? 7.371 -4.086 -15 1 93.19 269 LEU A O 1
ATOM 2196 N N . SER A 1 270 ? 5.27 -4.727 -14.969 1 94.38 270 SER A N 1
ATOM 2197 C CA . SER A 1 270 ? 4.926 -3.762 -16.016 1 94.38 270 SER A CA 1
ATOM 2198 C C . SER A 1 270 ? 4.457 -2.441 -15.406 1 94.38 270 SER A C 1
ATOM 2200 O O . SER A 1 270 ? 3.383 -2.375 -14.805 1 94.38 270 SER A O 1
ATOM 2202 N N . LEU A 1 271 ? 5.133 -1.36 -15.719 1 95.62 271 LEU A N 1
ATOM 2203 C CA . LEU A 1 271 ? 4.809 -0.059 -15.141 1 95.62 271 LEU A CA 1
ATOM 2204 C C . LEU A 1 271 ? 3.547 0.517 -15.773 1 95.62 271 LEU A C 1
ATOM 2206 O O . LEU A 1 271 ? 3.027 1.537 -15.312 1 95.62 271 LEU A O 1
ATOM 2210 N N . LYS A 1 272 ? 3.033 -0.205 -16.75 1 91.81 272 LYS A N 1
ATOM 2211 C CA . LYS A 1 272 ? 1.77 0.192 -17.359 1 91.81 272 LYS A CA 1
ATOM 2212 C C . LYS A 1 272 ? 0.58 -0.302 -16.547 1 91.81 272 LYS A C 1
ATOM 2214 O O . LYS A 1 272 ? -0.54 0.186 -16.719 1 91.81 272 LYS A O 1
ATOM 2219 N N . GLU A 1 273 ? 0.854 -1.22 -15.727 1 92.88 273 GLU A N 1
ATOM 2220 C CA . GLU A 1 273 ? -0.19 -1.807 -14.898 1 92.88 273 GLU A CA 1
ATOM 2221 C C . GLU A 1 273 ? -0.19 -1.194 -13.5 1 92.88 273 GLU A C 1
ATOM 2223 O O . GLU A 1 273 ? 0.864 -1.067 -12.867 1 92.88 273 GLU A O 1
ATOM 2228 N N . THR A 1 274 ? -1.377 -0.877 -12.977 1 93.75 274 THR A N 1
ATOM 2229 C CA . THR A 1 274 ? -1.51 -0.124 -11.734 1 93.75 274 THR A CA 1
ATOM 2230 C C . THR A 1 274 ? -0.926 -0.907 -10.555 1 93.75 274 THR A C 1
ATOM 2232 O O . THR A 1 274 ? -0.156 -0.364 -9.766 1 93.75 274 THR A O 1
ATOM 2235 N N . ASN A 1 275 ? -1.229 -2.16 -10.547 1 94.75 275 ASN A N 1
ATOM 2236 C CA . ASN A 1 275 ? -0.714 -2.982 -9.461 1 94.75 275 ASN A CA 1
ATOM 2237 C C . ASN A 1 275 ? 0.811 -3.041 -9.469 1 94.75 275 ASN A C 1
ATOM 2239 O O . ASN A 1 275 ? 1.451 -2.887 -8.43 1 94.75 275 ASN A O 1
ATOM 2243 N N . ASP A 1 276 ? 1.332 -3.23 -10.609 1 96.19 276 ASP A N 1
ATOM 2244 C CA . ASP A 1 276 ? 2.779 -3.344 -10.766 1 96.19 276 ASP A CA 1
ATOM 2245 C C . ASP A 1 276 ? 3.469 -2.016 -10.461 1 96.19 276 ASP A C 1
ATOM 2247 O O . ASP A 1 276 ? 4.547 -1.992 -9.859 1 96.19 276 ASP A O 1
ATOM 2251 N N . LEU A 1 277 ? 2.809 -0.945 -10.891 1 96.06 277 LEU A N 1
ATOM 2252 C CA . LEU A 1 277 ? 3.373 0.366 -10.594 1 96.06 277 LEU A CA 1
ATOM 2253 C C . LEU A 1 277 ? 3.42 0.612 -9.086 1 96.06 277 LEU A C 1
ATOM 2255 O O . LEU A 1 277 ? 4.398 1.16 -8.57 1 96.06 277 LEU A O 1
ATOM 2259 N N . PHE A 1 278 ? 2.43 0.218 -8.445 1 95.19 278 PHE A N 1
ATOM 2260 C CA . PHE A 1 278 ? 2.408 0.342 -6.992 1 95.19 278 PHE A CA 1
ATOM 2261 C C . PHE A 1 278 ? 3.549 -0.449 -6.363 1 95.19 278 PHE A C 1
ATOM 2263 O O . PHE A 1 278 ? 4.285 0.075 -5.527 1 95.19 278 PHE A O 1
ATOM 2270 N N . LEU A 1 279 ? 3.654 -1.683 -6.77 1 95.81 279 LEU A N 1
ATOM 2271 C CA . LEU A 1 279 ? 4.711 -2.527 -6.227 1 95.81 279 LEU A CA 1
ATOM 2272 C C . LEU A 1 279 ? 6.086 -1.926 -6.5 1 95.81 279 LEU A C 1
ATOM 2274 O O . LEU A 1 279 ? 6.938 -1.887 -5.613 1 95.81 279 LEU A O 1
ATOM 2278 N N . ALA A 1 280 ? 6.246 -1.468 -7.711 1 96.44 280 ALA A N 1
ATOM 2279 C CA . ALA A 1 280 ? 7.508 -0.82 -8.07 1 96.44 280 ALA A CA 1
ATOM 2280 C C . ALA A 1 280 ? 7.754 0.417 -7.215 1 96.44 280 ALA A C 1
ATOM 2282 O O . ALA A 1 280 ? 8.883 0.668 -6.785 1 96.44 280 ALA A O 1
ATOM 2283 N N . TYR A 1 281 ? 6.699 1.181 -7.004 1 95.94 281 TYR A N 1
ATOM 2284 C CA . TYR A 1 281 ? 6.801 2.389 -6.195 1 95.94 281 TYR A CA 1
ATOM 2285 C C . TYR A 1 281 ? 7.262 2.061 -4.781 1 95.94 281 TYR A C 1
ATOM 2287 O O . TYR A 1 281 ? 8.094 2.77 -4.211 1 95.94 281 TYR A O 1
ATOM 2295 N N . LEU A 1 282 ? 6.758 1.017 -4.262 1 94.75 282 LEU A N 1
ATOM 2296 C CA . LEU A 1 282 ? 7.145 0.594 -2.918 1 94.75 282 LEU A CA 1
ATOM 2297 C C . LEU A 1 282 ? 8.648 0.354 -2.836 1 94.75 282 LEU A C 1
ATOM 2299 O O . LEU A 1 282 ? 9.258 0.56 -1.784 1 94.75 282 LEU A O 1
ATOM 2303 N N . LEU A 1 283 ? 9.195 -0.037 -3.926 1 94.62 283 LEU A N 1
ATOM 2304 C CA . LEU A 1 283 ? 10.625 -0.332 -3.955 1 94.62 283 LEU A CA 1
ATOM 2305 C C . LEU A 1 283 ? 11.445 0.95 -3.863 1 94.62 283 LEU A C 1
ATOM 2307 O O . LEU A 1 283 ? 12.648 0.905 -3.584 1 94.62 283 LEU A O 1
ATOM 2311 N N . THR A 1 284 ? 10.797 2.088 -4.148 1 93.12 284 THR A N 1
ATOM 2312 C CA . THR A 1 284 ? 11.539 3.336 -4.27 1 93.12 284 THR A CA 1
ATOM 2313 C C . THR A 1 284 ? 11.461 4.137 -2.971 1 93.12 284 THR A C 1
ATOM 2315 O O . THR A 1 284 ? 12.18 5.125 -2.801 1 93.12 284 THR A O 1
ATOM 2318 N N . ILE A 1 285 ? 10.648 3.781 -2.041 1 87.75 285 ILE A N 1
ATOM 2319 C CA . ILE A 1 285 ? 10.445 4.586 -0.84 1 87.75 285 ILE A CA 1
ATOM 2320 C C . ILE A 1 285 ? 10.945 3.816 0.382 1 87.75 285 ILE A C 1
ATOM 2322 O O . ILE A 1 285 ? 11.016 2.586 0.365 1 87.75 285 ILE A O 1
ATOM 2326 N N . MET B 1 1 ? -2.916 -34.375 16.141 1 38.84 1 MET B N 1
ATOM 2327 C CA . MET B 1 1 ? -3.271 -33.75 17.406 1 38.84 1 MET B CA 1
ATOM 2328 C C . MET B 1 1 ? -4.691 -34.125 17.828 1 38.84 1 MET B C 1
ATOM 2330 O O . MET B 1 1 ? -5.621 -34.031 17.031 1 38.84 1 MET B O 1
ATOM 2334 N N . THR B 1 2 ? -4.703 -34.812 18.859 1 46.56 2 THR B N 1
ATOM 2335 C CA . THR B 1 2 ? -5.992 -35.312 19.328 1 46.56 2 THR B CA 1
ATOM 2336 C C . THR B 1 2 ? -6.883 -34.156 19.766 1 46.56 2 THR B C 1
ATOM 2338 O O . THR B 1 2 ? -6.387 -33.094 20.156 1 46.56 2 THR B O 1
ATOM 2341 N N . ASN B 1 3 ? -8.156 -34.219 19.328 1 51.19 3 ASN B N 1
ATOM 2342 C CA . ASN B 1 3 ? -9.195 -33.312 19.812 1 51.19 3 ASN B CA 1
ATOM 2343 C C . ASN B 1 3 ? -8.969 -32.938 21.266 1 51.19 3 ASN B C 1
ATOM 2345 O O . ASN B 1 3 ? -9.203 -31.781 21.641 1 51.19 3 ASN B O 1
ATOM 2349 N N . GLU B 1 4 ? -8.422 -33.781 21.922 1 53.81 4 GLU B N 1
ATOM 2350 C CA . GLU B 1 4 ? -8.234 -33.594 23.344 1 53.81 4 GLU B CA 1
ATOM 2351 C C . GLU B 1 4 ? -7.141 -32.562 23.625 1 53.81 4 GLU B C 1
ATOM 2353 O O . GLU B 1 4 ? -7.281 -31.703 24.5 1 53.81 4 GLU B O 1
ATOM 2358 N N . LEU B 1 5 ? -6.09 -32.562 22.906 1 50.03 5 LEU B N 1
ATOM 2359 C CA . LEU B 1 5 ? -4.988 -31.641 23.109 1 50.03 5 LEU B CA 1
ATOM 2360 C C . LEU B 1 5 ? -5.383 -30.234 22.688 1 50.03 5 LEU B C 1
ATOM 2362 O O . LEU B 1 5 ? -5.047 -29.266 23.375 1 50.03 5 LEU B O 1
ATOM 2366 N N . LEU B 1 6 ? -6.152 -30.125 21.703 1 52.84 6 LEU B N 1
ATOM 2367 C CA . LEU B 1 6 ? -6.637 -28.828 21.25 1 52.84 6 LEU B CA 1
ATOM 2368 C C . LEU B 1 6 ? -7.535 -28.188 22.312 1 52.84 6 LEU B C 1
ATOM 2370 O O . LEU B 1 6 ? -7.438 -26.984 22.562 1 52.84 6 LEU B O 1
ATOM 2374 N N . HIS B 1 7 ? -8.344 -28.969 22.812 1 55.81 7 HIS B N 1
ATOM 2375 C CA . HIS B 1 7 ? -9.234 -28.484 23.844 1 55.81 7 HIS B CA 1
ATOM 2376 C C . HIS B 1 7 ? -8.453 -28.078 25.094 1 55.81 7 HIS B C 1
ATOM 2378 O O . HIS B 1 7 ? -8.875 -27.188 25.844 1 55.81 7 HIS B O 1
ATOM 2384 N N . GLN B 1 8 ? -7.406 -28.703 25.375 1 58.97 8 GLN B N 1
ATOM 2385 C CA . GLN B 1 8 ? -6.566 -28.359 26.531 1 58.97 8 GLN B CA 1
ATOM 2386 C C . GLN B 1 8 ? -5.809 -27.062 26.281 1 58.97 8 GLN B C 1
ATOM 2388 O O . GLN B 1 8 ? -5.652 -26.25 27.188 1 58.97 8 GLN B O 1
ATOM 2393 N N . LEU B 1 9 ? -5.449 -26.844 25.062 1 58.53 9 LEU B N 1
ATOM 2394 C CA . LEU B 1 9 ? -4.641 -25.672 24.75 1 58.53 9 LEU B CA 1
ATOM 2395 C C . LEU B 1 9 ? -5.52 -24.453 24.5 1 58.53 9 LEU B C 1
ATOM 2397 O O . LEU B 1 9 ? -5.133 -23.328 24.828 1 58.53 9 LEU B O 1
ATOM 2401 N N . PHE B 1 10 ? -6.707 -24.781 23.891 1 58.56 10 PHE B N 1
ATOM 2402 C CA . PHE B 1 10 ? -7.684 -23.734 23.641 1 58.56 10 PHE B CA 1
ATOM 2403 C C . PHE B 1 10 ? -9.055 -24.125 24.172 1 58.56 10 PHE B C 1
ATOM 2405 O O . PHE B 1 10 ? -9.914 -24.578 23.406 1 58.56 10 PHE B O 1
ATOM 2412 N N . PRO B 1 11 ? -9.234 -23.906 25.391 1 60.03 11 PRO B N 1
ATOM 2413 C CA . PRO B 1 11 ? -10.477 -24.375 26.016 1 60.03 11 PRO B CA 1
ATOM 2414 C C . PRO B 1 11 ? -11.719 -23.672 25.469 1 60.03 11 PRO B C 1
ATOM 2416 O O . PRO B 1 11 ? -12.82 -24.219 25.531 1 60.03 11 PRO B O 1
ATOM 2419 N N . THR B 1 12 ? -11.398 -22.469 24.953 1 63.62 12 THR B N 1
ATOM 2420 C CA . THR B 1 12 ? -12.57 -21.734 24.484 1 63.62 12 THR B CA 1
ATOM 2421 C C . THR B 1 12 ? -12.828 -22 23.016 1 63.62 12 THR B C 1
ATOM 2423 O O . THR B 1 12 ? -13.758 -21.438 22.422 1 63.62 12 THR B O 1
ATOM 2426 N N . ALA B 1 13 ? -11.977 -22.812 22.422 1 65.62 13 ALA B N 1
ATOM 2427 C CA . ALA B 1 13 ? -12.156 -23.125 21.016 1 65.62 13 ALA B CA 1
ATOM 2428 C C . ALA B 1 13 ? -13.32 -24.094 20.812 1 65.62 13 ALA B C 1
ATOM 2430 O O . ALA B 1 13 ? -13.625 -24.906 21.688 1 65.62 13 ALA B O 1
ATOM 2431 N N . HIS B 1 14 ? -14.125 -23.844 19.766 1 69.38 14 HIS B N 1
ATOM 2432 C CA . HIS B 1 14 ? -15.219 -24.75 19.422 1 69.38 14 HIS B CA 1
ATOM 2433 C C . HIS B 1 14 ? -15.133 -25.203 17.969 1 69.38 14 HIS B C 1
ATOM 2435 O O . HIS B 1 14 ? -14.57 -24.484 17.125 1 69.38 14 HIS B O 1
ATOM 2441 N N . ILE B 1 15 ? -15.531 -26.453 17.703 1 64.81 15 ILE B N 1
ATOM 2442 C CA . ILE B 1 15 ? -15.492 -27.062 16.375 1 64.81 15 ILE B CA 1
ATOM 2443 C C . ILE B 1 15 ? -16.891 -27.031 15.758 1 64.81 15 ILE B C 1
ATOM 2445 O O . ILE B 1 15 ? -17.875 -27.328 16.438 1 64.81 15 ILE B O 1
ATOM 2449 N N . SER B 1 16 ? -17.047 -26.375 14.617 1 65.25 16 SER B N 1
ATOM 2450 C CA . SER B 1 16 ? -18.297 -26.344 13.867 1 65.25 16 SER B CA 1
ATOM 2451 C C . SER B 1 16 ? -18.125 -26.953 12.484 1 65.25 16 SER B C 1
ATOM 2453 O O . SER B 1 16 ? -17.031 -26.906 11.906 1 65.25 16 SER B O 1
ATOM 2455 N N . PRO B 1 17 ? -19.125 -27.625 11.992 1 60.62 17 PRO B N 1
ATOM 2456 C CA . PRO B 1 17 ? -19.047 -28.188 10.641 1 60.62 17 PRO B CA 1
ATOM 2457 C C . PRO B 1 17 ? -18.969 -27.109 9.562 1 60.62 17 PRO B C 1
ATOM 2459 O O . PRO B 1 17 ? -18.516 -27.375 8.445 1 60.62 17 PRO B O 1
ATOM 2462 N N . VAL B 1 18 ? -19.406 -25.891 9.867 1 57.88 18 VAL B N 1
ATOM 2463 C CA . VAL B 1 18 ? -19.391 -24.781 8.914 1 57.88 18 VAL B CA 1
ATOM 2464 C C . VAL B 1 18 ? -18.562 -23.625 9.477 1 57.88 18 VAL B C 1
ATOM 2466 O O . VAL B 1 18 ? -18.531 -23.422 10.688 1 57.88 18 VAL B O 1
ATOM 2469 N N . PRO B 1 19 ? -17.688 -22.984 8.594 1 54.5 19 PRO B N 1
ATOM 2470 C CA . PRO B 1 19 ? -16.984 -21.812 9.102 1 54.5 19 PRO B CA 1
ATOM 2471 C C . PRO B 1 19 ? -17.938 -20.688 9.523 1 54.5 19 PRO B C 1
ATOM 2473 O O . PRO B 1 19 ? -18.922 -20.406 8.828 1 54.5 19 PRO B O 1
ATOM 2476 N N . GLU B 1 20 ? -17.844 -20.312 10.828 1 54.75 20 GLU B N 1
ATOM 2477 C CA . GLU B 1 20 ? -18.625 -19.172 11.312 1 54.75 20 GLU B CA 1
ATOM 2478 C C . GLU B 1 20 ? -17.797 -17.891 11.273 1 54.75 20 GLU B C 1
ATOM 2480 O O . GLU B 1 20 ? -16.797 -17.766 11.984 1 54.75 20 GLU B O 1
ATOM 2485 N N . PRO B 1 21 ? -18.016 -17.172 10.148 1 48.44 21 PRO B N 1
ATOM 2486 C CA . PRO B 1 21 ? -17.297 -15.898 10.094 1 48.44 21 PRO B CA 1
ATOM 2487 C C . PRO B 1 21 ? -17.594 -14.984 11.281 1 48.44 21 PRO B C 1
ATOM 2489 O O . PRO B 1 21 ? -18.766 -14.773 11.609 1 48.44 21 PRO B O 1
ATOM 2492 N N . SER B 1 22 ? -16.812 -15.07 12.344 1 54.72 22 SER B N 1
ATOM 2493 C CA . SER B 1 22 ? -16.922 -14.133 13.453 1 54.72 22 SER B CA 1
ATOM 2494 C C . SER B 1 22 ? -15.672 -13.266 13.562 1 54.72 22 SER B C 1
ATOM 2496 O O . SER B 1 22 ? -14.562 -13.734 13.305 1 54.72 22 SER B O 1
ATOM 2498 N N . VAL B 1 23 ? -15.922 -11.969 13.727 1 55.91 23 VAL B N 1
ATOM 2499 C CA . VAL B 1 23 ? -14.844 -11.008 13.93 1 55.91 23 VAL B CA 1
ATOM 2500 C C . VAL B 1 23 ? -14.047 -11.375 15.18 1 55.91 23 VAL B C 1
ATOM 2502 O O . VAL B 1 23 ? -12.875 -11 15.312 1 55.91 23 VAL B O 1
ATOM 2505 N N . ALA B 1 24 ? -14.57 -12.07 16.031 1 58.44 24 ALA B N 1
ATOM 2506 C CA . ALA B 1 24 ? -13.953 -12.344 17.328 1 58.44 24 ALA B CA 1
ATOM 2507 C C . ALA B 1 24 ? -13.203 -13.672 17.312 1 58.44 24 ALA B C 1
ATOM 2509 O O . ALA B 1 24 ? -12.359 -13.922 18.172 1 58.44 24 ALA B O 1
ATOM 2510 N N . ASN B 1 25 ? -13.453 -14.492 16.281 1 63.19 25 ASN B N 1
ATOM 2511 C CA . ASN B 1 25 ? -12.859 -15.82 16.297 1 63.19 25 ASN B CA 1
ATOM 2512 C C . ASN B 1 25 ? -11.992 -16.062 15.055 1 63.19 25 ASN B C 1
ATOM 2514 O O . ASN B 1 25 ? -12.266 -15.508 13.992 1 63.19 25 ASN B O 1
ATOM 2518 N N . TYR B 1 26 ? -10.93 -16.703 15.289 1 61.62 26 TYR B N 1
ATOM 2519 C CA . TYR B 1 26 ? -10.078 -17.25 14.25 1 61.62 26 TYR B CA 1
ATOM 2520 C C . TYR B 1 26 ? -10.523 -18.656 13.867 1 61.62 26 TYR B C 1
ATOM 2522 O O . TYR B 1 26 ? -10.555 -19.562 14.719 1 61.62 26 TYR B O 1
ATOM 2530 N N . ALA B 1 27 ? -11.055 -18.75 12.68 1 61.09 27 ALA B N 1
ATOM 2531 C CA . ALA B 1 27 ? -11.547 -20.047 12.227 1 61.09 27 ALA B CA 1
ATOM 2532 C C . ALA B 1 27 ? -10.508 -20.75 11.352 1 61.09 27 ALA B C 1
ATOM 2534 O O . ALA B 1 27 ? -9.977 -20.156 10.414 1 61.09 27 ALA B O 1
ATOM 2535 N N . VAL B 1 28 ? -10.125 -22.062 11.867 1 61.75 28 VAL B N 1
ATOM 2536 C CA . VAL B 1 28 ? -9.133 -22.859 11.133 1 61.75 28 VAL B CA 1
ATOM 2537 C C . VAL B 1 28 ? -9.719 -24.219 10.781 1 61.75 28 VAL B C 1
ATOM 2539 O O . VAL B 1 28 ? -10.406 -24.844 11.594 1 61.75 28 VAL B O 1
ATOM 2542 N N . PRO B 1 29 ? -9.555 -24.594 9.562 1 55.12 29 PRO B N 1
ATOM 2543 C CA . PRO B 1 29 ? -10.031 -25.938 9.203 1 55.12 29 PRO B CA 1
ATOM 2544 C C . PRO B 1 29 ? -9.359 -27.047 10.016 1 55.12 29 PRO B C 1
ATOM 2546 O O . PRO B 1 29 ? -8.164 -26.969 10.289 1 55.12 29 PRO B O 1
ATOM 2549 N N . TYR B 1 30 ? -10.195 -27.875 10.68 1 55.91 30 TYR B N 1
ATOM 2550 C CA . TYR B 1 30 ? -9.734 -28.984 11.516 1 55.91 30 TYR B CA 1
ATOM 2551 C C . TYR B 1 30 ? -10.562 -30.234 11.266 1 55.91 30 TYR B C 1
ATOM 2553 O O . TYR B 1 30 ? -11.727 -30.297 11.656 1 55.91 30 TYR B O 1
ATOM 2561 N N . ASN B 1 31 ? -9.922 -31.359 10.766 1 51.59 31 ASN B N 1
ATOM 2562 C CA . ASN B 1 31 ? -10.555 -32.656 10.547 1 51.59 31 ASN B CA 1
ATOM 2563 C C . ASN B 1 31 ? -11.945 -32.5 9.93 1 51.59 31 ASN B C 1
ATOM 2565 O O . ASN B 1 31 ? -12.938 -32.938 10.508 1 51.59 31 ASN B O 1
ATOM 2569 N N . ASP B 1 32 ? -11.922 -31.828 8.633 1 53.72 32 ASP B N 1
ATOM 2570 C CA . ASP B 1 32 ? -13.141 -31.609 7.859 1 53.72 32 ASP B CA 1
ATOM 2571 C C . ASP B 1 32 ? -14.125 -30.719 8.617 1 53.72 32 ASP B C 1
ATOM 2573 O O . ASP B 1 32 ? -15.32 -30.703 8.312 1 53.72 32 ASP B O 1
ATOM 2577 N N . GLN B 1 33 ? -13.68 -30.312 9.719 1 59.91 33 GLN B N 1
ATOM 2578 C CA . GLN B 1 33 ? -14.461 -29.344 10.477 1 59.91 33 GLN B CA 1
ATOM 2579 C C . GLN B 1 33 ? -13.688 -28.047 10.664 1 59.91 33 GLN B C 1
ATOM 2581 O O . GLN B 1 33 ? -12.656 -27.828 10.023 1 59.91 33 GLN B O 1
ATOM 2586 N N . TRP B 1 34 ? -14.344 -27.031 11.211 1 60.47 34 TRP B N 1
ATOM 2587 C CA . TRP B 1 34 ? -13.711 -25.75 11.477 1 60.47 34 TRP B CA 1
ATOM 2588 C C . TRP B 1 34 ? -13.5 -25.531 12.969 1 60.47 34 TRP B C 1
ATOM 2590 O O . TRP B 1 34 ? -14.406 -25.781 13.773 1 60.47 34 TRP B O 1
ATOM 2600 N N . LEU B 1 35 ? -12.242 -25.297 13.273 1 65.25 35 LEU B N 1
ATOM 2601 C CA . LEU B 1 35 ? -11.883 -24.891 14.633 1 65.25 35 LEU B CA 1
ATOM 2602 C C . LEU B 1 35 ? -11.93 -23.375 14.781 1 65.25 35 LEU B C 1
ATOM 2604 O O . LEU B 1 35 ? -11.289 -22.656 14.023 1 65.25 35 LEU B O 1
ATOM 2608 N N . HIS B 1 36 ? -12.859 -22.938 15.617 1 66.12 36 HIS B N 1
ATOM 2609 C CA . HIS B 1 36 ? -12.977 -21.516 15.906 1 66.12 36 HIS B CA 1
ATOM 2610 C C . HIS B 1 36 ? -12.289 -21.156 17.219 1 66.12 36 HIS B C 1
ATOM 2612 O O . HIS B 1 36 ? -12.594 -21.75 18.266 1 66.12 36 HIS B O 1
ATOM 2618 N N . ILE B 1 37 ? -11.25 -20.312 17.156 1 65.56 37 ILE B N 1
ATOM 2619 C CA . ILE B 1 37 ? -10.523 -19.828 18.328 1 65.56 37 ILE B CA 1
ATOM 2620 C C . ILE B 1 37 ? -10.734 -18.328 18.5 1 65.56 37 ILE B C 1
ATOM 2622 O O . ILE B 1 37 ? -10.531 -17.562 17.562 1 65.56 37 ILE B O 1
ATOM 2626 N N . PRO B 1 38 ? -11.25 -17.875 19.656 1 63.69 38 PRO B N 1
ATOM 2627 C CA . PRO B 1 38 ? -11.359 -16.438 19.875 1 63.69 38 PRO B CA 1
ATOM 2628 C C . PRO B 1 38 ? -10.039 -15.703 19.672 1 63.69 38 PRO B C 1
ATOM 2630 O O . PRO B 1 38 ? -9.008 -16.125 20.219 1 63.69 38 PRO B O 1
ATOM 2633 N N . LYS B 1 39 ? -10 -14.758 18.797 1 61.19 39 LYS B N 1
ATOM 2634 C CA . LYS B 1 39 ? -8.82 -13.984 18.438 1 61.19 39 LYS B CA 1
ATOM 2635 C C . LYS B 1 39 ? -8.141 -13.406 19.688 1 61.19 39 LYS B C 1
ATOM 2637 O O . LYS B 1 39 ? -6.918 -13.25 19.719 1 61.19 39 LYS B O 1
ATOM 2642 N N . ALA B 1 40 ? -8.867 -13.086 20.672 1 63.09 40 ALA B N 1
ATOM 2643 C CA . ALA B 1 40 ? -8.383 -12.547 21.938 1 63.09 40 ALA B CA 1
ATOM 2644 C C . ALA B 1 40 ? -7.469 -13.539 22.641 1 63.09 40 ALA B C 1
ATOM 2646 O O . ALA B 1 40 ? -6.625 -13.148 23.453 1 63.09 40 ALA B O 1
ATOM 2647 N N . ASP B 1 41 ? -7.586 -14.812 22.328 1 58.53 41 ASP B N 1
ATOM 2648 C CA . ASP B 1 41 ? -6.84 -15.844 23.031 1 58.53 41 ASP B CA 1
ATOM 2649 C C . ASP B 1 41 ? -5.602 -16.266 22.25 1 58.53 41 ASP B C 1
ATOM 2651 O O . ASP B 1 41 ? -4.863 -17.156 22.672 1 58.53 41 ASP B O 1
ATOM 2655 N N . LEU B 1 42 ? -5.426 -15.789 21.047 1 55.34 42 LEU B N 1
ATOM 2656 C CA . LEU B 1 42 ? -4.32 -16.25 20.219 1 55.34 42 LEU B CA 1
ATOM 2657 C C . LEU B 1 42 ? -3.328 -15.125 19.953 1 55.34 42 LEU B C 1
ATOM 2659 O O . LEU B 1 42 ? -3.729 -14 19.641 1 55.34 42 LEU B O 1
ATOM 2663 N N . THR B 1 43 ? -2.07 -15.273 20.391 1 53.97 43 THR B N 1
ATOM 2664 C CA . THR B 1 43 ? -1.02 -14.375 19.938 1 53.97 43 THR B CA 1
ATOM 2665 C C . THR B 1 43 ? -0.713 -14.602 18.453 1 53.97 43 THR B C 1
ATOM 2667 O O . THR B 1 43 ? -1.115 -15.617 17.891 1 53.97 43 THR B O 1
ATOM 2670 N N . SER B 1 44 ? -0.107 -13.703 17.719 1 50.19 44 SER B N 1
ATOM 2671 C CA . SER B 1 44 ? 0.283 -13.844 16.312 1 50.19 44 SER B CA 1
ATOM 2672 C C . SER B 1 44 ? 1.099 -15.109 16.094 1 50.19 44 SER B C 1
ATOM 2674 O O . SER B 1 44 ? 0.96 -15.773 15.062 1 50.19 44 SER B O 1
ATOM 2676 N N . ARG B 1 45 ? 1.914 -15.484 16.984 1 48 45 ARG B N 1
ATOM 2677 C CA . ARG B 1 45 ? 2.74 -16.688 16.906 1 48 45 ARG B CA 1
ATOM 2678 C C . ARG B 1 45 ? 1.886 -17.938 17 1 48 45 ARG B C 1
ATOM 2680 O O . ARG B 1 45 ? 2.105 -18.906 16.25 1 48 45 ARG B O 1
ATOM 2687 N N . GLU B 1 46 ? 0.904 -17.859 17.828 1 52.62 46 GLU B N 1
ATOM 2688 C CA . GLU B 1 46 ? 0.04 -19.016 18 1 52.62 46 GLU B CA 1
ATOM 2689 C C . GLU B 1 46 ? -0.853 -19.234 16.781 1 52.62 46 GLU B C 1
ATOM 2691 O O . GLU B 1 46 ? -1.097 -20.359 16.359 1 52.62 46 GLU B O 1
ATOM 2696 N N . GLN B 1 47 ? -1.165 -18.203 16.234 1 51.31 47 GLN B N 1
ATOM 2697 C CA . GLN B 1 47 ? -1.918 -18.297 14.992 1 51.31 47 GLN B CA 1
ATOM 2698 C C . GLN B 1 47 ? -1.097 -18.969 13.898 1 51.31 47 GLN B C 1
ATOM 2700 O O . GLN B 1 47 ? -1.606 -19.828 13.172 1 51.31 47 GLN B O 1
ATOM 2705 N N . ALA B 1 48 ? 0.098 -18.594 13.836 1 47.75 48 ALA B N 1
ATOM 2706 C CA . ALA B 1 48 ? 1.005 -19.203 12.867 1 47.75 48 ALA B CA 1
ATOM 2707 C C . ALA B 1 48 ? 1.214 -20.688 13.172 1 47.75 48 ALA B C 1
ATOM 2709 O O . ALA B 1 48 ? 1.232 -21.516 12.258 1 47.75 48 ALA B O 1
ATOM 2710 N N . LEU B 1 49 ? 1.337 -20.969 14.344 1 47.69 49 LEU B N 1
ATOM 2711 C CA . LEU B 1 49 ? 1.548 -22.359 14.758 1 47.69 49 LEU B CA 1
ATOM 2712 C C . LEU B 1 49 ? 0.305 -23.203 14.492 1 47.69 49 LEU B C 1
ATOM 2714 O O . LEU B 1 49 ? 0.41 -24.344 14.055 1 47.69 49 LEU B O 1
ATOM 2718 N N . LEU B 1 50 ? -0.798 -22.609 14.734 1 49.97 50 LEU B N 1
ATOM 2719 C CA . LEU B 1 50 ? -2.051 -23.328 14.539 1 49.97 50 LEU B CA 1
ATOM 2720 C C . LEU B 1 50 ? -2.26 -23.656 13.062 1 49.97 50 LEU B C 1
ATOM 2722 O O . LEU B 1 50 ? -2.725 -24.75 12.727 1 49.97 50 LEU B O 1
ATOM 2726 N N . MET B 1 51 ? -1.887 -22.75 12.258 1 45.03 51 MET B N 1
ATOM 2727 C CA . MET B 1 51 ? -1.963 -23.016 10.82 1 45.03 51 MET B CA 1
ATOM 2728 C C . MET B 1 51 ? -1.092 -24.219 10.445 1 45.03 51 MET B C 1
ATOM 2730 O O . MET B 1 51 ? -1.469 -25.016 9.586 1 45.03 51 MET B O 1
ATOM 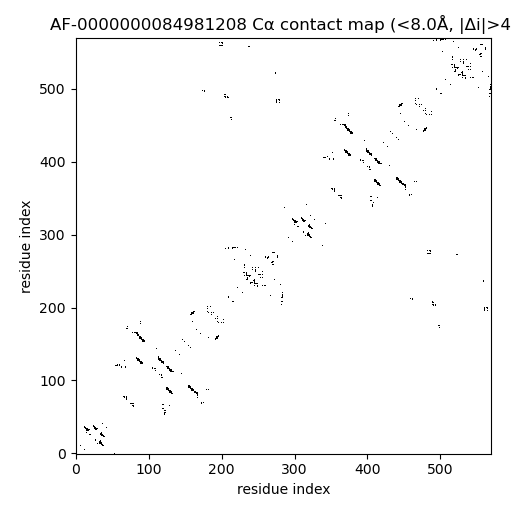2734 N N . GLN B 1 52 ? -0.014 -24.234 11.094 1 42.16 52 GLN B N 1
ATOM 2735 C CA . GLN B 1 52 ? 0.875 -25.375 10.852 1 42.16 52 GLN B CA 1
ATOM 2736 C C . GLN B 1 52 ? 0.272 -26.672 11.367 1 42.16 52 GLN B C 1
ATOM 2738 O O . GLN B 1 52 ? 0.447 -27.734 10.766 1 42.16 52 GLN B O 1
ATOM 2743 N N . LEU B 1 53 ? -0.291 -26.578 12.484 1 42.94 53 LEU B N 1
ATOM 2744 C CA . LEU B 1 53 ? -0.83 -27.781 13.125 1 42.94 53 LEU B CA 1
ATOM 2745 C C . LEU B 1 53 ? -1.969 -28.359 12.305 1 42.94 53 LEU B C 1
ATOM 2747 O O . LEU B 1 53 ? -2.111 -29.594 12.219 1 42.94 53 LEU B O 1
ATOM 2751 N N . ILE B 1 54 ? -2.791 -27.469 11.82 1 42.5 54 ILE B N 1
ATOM 2752 C CA . ILE B 1 54 ? -3.982 -27.969 11.141 1 42.5 54 ILE B CA 1
ATOM 2753 C C . ILE B 1 54 ? -3.588 -28.625 9.82 1 42.5 54 ILE B C 1
ATOM 2755 O O . ILE B 1 54 ? -4.152 -29.656 9.438 1 42.5 54 ILE B O 1
ATOM 2759 N N . ASP B 1 55 ? -2.793 -27.953 9.086 1 40.66 55 ASP B N 1
ATOM 2760 C CA . ASP B 1 55 ? -2.441 -28.547 7.801 1 40.66 55 ASP B CA 1
ATOM 2761 C C . ASP B 1 55 ? -1.764 -29.891 7.984 1 40.66 55 ASP B C 1
ATOM 2763 O O . ASP B 1 55 ? -1.443 -30.578 7.004 1 40.66 55 ASP B O 1
ATOM 2767 N N . ASN B 1 56 ? -1.482 -30.219 9.188 1 36.66 56 ASN B N 1
ATOM 2768 C CA . ASN B 1 56 ? -0.673 -31.422 9.383 1 36.66 56 ASN B CA 1
ATOM 2769 C C . ASN B 1 56 ? -1.482 -32.688 9.133 1 36.66 56 ASN B C 1
ATOM 2771 O O . ASN B 1 56 ? -1.131 -33.75 9.625 1 36.66 56 ASN B O 1
ATOM 2775 N N . ASP B 1 57 ? -2.615 -32.625 8.734 1 35.31 57 ASP B N 1
ATOM 2776 C CA . ASP B 1 57 ? -2.998 -34 8.445 1 35.31 57 ASP B CA 1
ATOM 2777 C C . ASP B 1 57 ? -1.971 -34.656 7.535 1 35.31 57 ASP B C 1
ATOM 2779 O O . ASP B 1 57 ? -2.039 -34.531 6.309 1 35.31 57 ASP B O 1
ATOM 2783 N N . THR B 1 58 ? -0.759 -34.719 7.879 1 35.41 58 THR B N 1
ATOM 2784 C CA . THR B 1 58 ? 0.441 -35.281 7.266 1 35.41 58 THR B CA 1
ATOM 2785 C C . THR B 1 58 ? 0.242 -36.75 6.93 1 35.41 58 THR B C 1
ATOM 2787 O O . THR B 1 58 ? 1.214 -37.5 6.734 1 35.41 58 THR B O 1
ATOM 2790 N N . THR B 1 59 ? -0.887 -37.344 7.113 1 33.88 59 THR B N 1
ATOM 2791 C CA . THR B 1 59 ? -0.755 -38.75 6.766 1 33.88 59 THR B CA 1
ATOM 2792 C C . THR B 1 59 ? -0.328 -38.906 5.309 1 33.88 59 THR B C 1
ATOM 2794 O O . THR B 1 59 ? -0.439 -40 4.738 1 33.88 59 THR B O 1
ATOM 2797 N N . ALA B 1 60 ? -0.407 -37.844 4.512 1 38.34 60 ALA B N 1
ATOM 2798 C CA . ALA B 1 60 ? -0.2 -38.219 3.117 1 38.34 60 ALA B CA 1
ATOM 2799 C C . ALA B 1 60 ? 1.068 -39.062 2.961 1 38.34 60 ALA B C 1
ATOM 2801 O O . ALA B 1 60 ? 1.99 -38.938 3.773 1 38.34 60 ALA B O 1
ATOM 2802 N N . ALA B 1 61 ? 1.208 -39.969 1.958 1 38.31 61 ALA B N 1
ATOM 2803 C CA . ALA B 1 61 ? 2.289 -40.75 1.367 1 38.31 61 ALA B CA 1
ATOM 2804 C C . ALA B 1 61 ? 3.6 -39.969 1.373 1 38.31 61 ALA B C 1
ATOM 2806 O O . ALA B 1 61 ? 3.6 -38.75 1.259 1 38.31 61 ALA B O 1
ATOM 2807 N N . ALA B 1 62 ? 4.746 -40.438 1.843 1 43.53 62 ALA B N 1
ATOM 2808 C CA . ALA B 1 62 ? 6.152 -40.062 2.004 1 43.53 62 ALA B CA 1
ATOM 2809 C C . ALA B 1 62 ? 6.672 -39.344 0.772 1 43.53 62 ALA B C 1
ATOM 2811 O O . ALA B 1 62 ? 7.152 -39.969 -0.174 1 43.53 62 ALA B O 1
ATOM 2812 N N . ASN B 1 63 ? 5.984 -38.5 0.076 1 50.75 63 ASN B N 1
ATOM 2813 C CA . ASN B 1 63 ? 6.625 -37.812 -1.05 1 50.75 63 ASN B CA 1
ATOM 2814 C C . ASN B 1 63 ? 7.914 -37.125 -0.625 1 50.75 63 ASN B C 1
ATOM 2816 O O . ASN B 1 63 ? 7.891 -36.219 0.219 1 50.75 63 ASN B O 1
ATOM 2820 N N . THR B 1 64 ? 9.008 -37.812 -0.725 1 68.38 64 THR B N 1
ATOM 2821 C CA . THR B 1 64 ? 10.391 -37.406 -0.484 1 68.38 64 THR B CA 1
ATOM 2822 C C . THR B 1 64 ? 10.797 -36.312 -1.44 1 68.38 64 THR B C 1
ATOM 2824 O O . THR B 1 64 ? 11.086 -36.562 -2.611 1 68.38 64 THR B O 1
ATOM 2827 N N . SER B 1 65 ? 10.211 -35.156 -1.516 1 85.19 65 SER B N 1
ATOM 2828 C CA . SER B 1 65 ? 10.648 -34.062 -2.377 1 85.19 65 SER B CA 1
ATOM 2829 C C . SER B 1 65 ? 11.727 -33.219 -1.702 1 85.19 65 SER B C 1
ATOM 2831 O O . SER B 1 65 ? 11.516 -32.688 -0.611 1 85.19 65 SER B O 1
ATOM 2833 N N . PRO B 1 66 ? 12.898 -33.25 -2.361 1 88.5 66 PRO B N 1
ATOM 2834 C CA . PRO B 1 66 ? 13.945 -32.375 -1.82 1 88.5 66 PRO B CA 1
ATOM 2835 C C . PRO B 1 66 ? 13.5 -30.906 -1.712 1 88.5 66 PRO B C 1
ATOM 2837 O O . PRO B 1 66 ? 13.93 -30.188 -0.801 1 88.5 66 PRO B O 1
ATOM 2840 N N . TRP B 1 67 ? 12.633 -30.484 -2.523 1 93.25 67 TRP B N 1
ATOM 2841 C CA . TRP B 1 67 ? 12.164 -29.109 -2.508 1 93.25 67 TRP B CA 1
ATOM 2842 C C . TRP B 1 67 ? 11.18 -28.875 -1.362 1 93.25 67 TRP B C 1
ATOM 2844 O O . TRP B 1 67 ? 11.133 -27.797 -0.783 1 93.25 67 TRP B O 1
ATOM 2854 N N . LEU B 1 68 ? 10.406 -29.906 -1.116 1 91.44 68 LEU B N 1
ATOM 2855 C CA . LEU B 1 68 ? 9.531 -29.797 0.049 1 91.44 68 LEU B CA 1
ATOM 2856 C C . LEU B 1 68 ? 10.352 -29.672 1.33 1 91.44 68 LEU B C 1
ATOM 2858 O O . LEU B 1 68 ? 10.055 -28.828 2.18 1 91.44 68 LEU B O 1
ATOM 2862 N N . ASP B 1 69 ? 11.391 -30.484 1.396 1 88.75 69 ASP B N 1
ATOM 2863 C CA . ASP B 1 69 ? 12.281 -30.438 2.551 1 88.75 69 ASP B CA 1
ATOM 2864 C C . ASP B 1 69 ? 12.953 -29.062 2.658 1 88.75 69 ASP B C 1
ATOM 2866 O O . ASP B 1 69 ? 13.047 -28.5 3.75 1 88.75 69 ASP B O 1
ATOM 2870 N N . PHE B 1 70 ? 13.359 -28.594 1.574 1 92.88 70 PHE B N 1
ATOM 2871 C CA . PHE B 1 70 ? 14.016 -27.297 1.52 1 92.88 70 PHE B CA 1
ATOM 2872 C C . PHE B 1 70 ? 13.07 -26.203 1.99 1 92.88 70 PHE B C 1
ATOM 2874 O O . PHE B 1 70 ? 13.461 -25.328 2.762 1 92.88 70 PHE B O 1
ATOM 2881 N N . LEU B 1 71 ? 11.828 -26.281 1.628 1 92.44 71 LEU B N 1
ATOM 2882 C CA . LEU B 1 71 ? 10.836 -25.25 1.946 1 92.44 71 LEU B CA 1
ATOM 2883 C C . LEU B 1 71 ? 10.469 -25.297 3.426 1 92.44 71 LEU B C 1
ATOM 2885 O O . LEU B 1 71 ? 10.266 -24.25 4.047 1 92.44 71 LEU B O 1
ATOM 2889 N N . GLN B 1 72 ? 10.469 -26.422 4.035 1 87.56 72 GLN B N 1
ATOM 2890 C CA . GLN B 1 72 ? 9.906 -26.594 5.371 1 87.56 72 GLN B CA 1
ATOM 2891 C C . GLN B 1 72 ? 10.992 -26.594 6.434 1 87.56 72 GLN B C 1
ATOM 2893 O O . GLN B 1 72 ? 10.75 -26.234 7.586 1 87.56 72 GLN B O 1
ATOM 2898 N N . GLN B 1 73 ? 12.172 -27.016 5.965 1 82.5 73 GLN B N 1
ATOM 2899 C CA . GLN B 1 73 ? 13.234 -27.172 6.953 1 82.5 73 GLN B CA 1
ATOM 2900 C C . GLN B 1 73 ? 14.336 -26.141 6.758 1 82.5 73 GLN B C 1
ATOM 2902 O O . GLN B 1 73 ? 14.938 -26.047 5.684 1 82.5 73 GLN B O 1
ATOM 2907 N N . ALA B 1 74 ? 14.695 -25.422 7.738 1 79.75 74 ALA B N 1
ATOM 2908 C CA . ALA B 1 74 ? 15.633 -24.312 7.656 1 79.75 74 ALA B CA 1
ATOM 2909 C C . ALA B 1 74 ? 17.047 -24.781 7.352 1 79.75 74 ALA B C 1
ATOM 2911 O O . ALA B 1 74 ? 17.812 -24.094 6.676 1 79.75 74 ALA B O 1
ATOM 2912 N N . ASP B 1 75 ? 17.391 -25.953 7.648 1 82.62 75 ASP B N 1
ATOM 2913 C CA . ASP B 1 75 ? 18.781 -26.375 7.543 1 82.62 75 ASP B CA 1
ATOM 2914 C C . ASP B 1 75 ? 19 -27.203 6.277 1 82.62 75 ASP B C 1
ATOM 2916 O O . ASP B 1 75 ? 20.125 -27.672 6.02 1 82.62 75 ASP B O 1
ATOM 2920 N N . GLN B 1 76 ? 18.078 -27.203 5.402 1 85.06 76 GLN B N 1
ATOM 2921 C CA . GLN B 1 76 ? 18.234 -27.984 4.18 1 85.06 76 GLN B CA 1
ATOM 2922 C C . GLN B 1 76 ? 18.828 -27.141 3.059 1 85.06 76 GLN B C 1
ATOM 2924 O O . GLN B 1 76 ? 18.438 -25.984 2.867 1 85.06 76 GLN B O 1
ATOM 2929 N N . PRO B 1 77 ? 19.797 -27.719 2.404 1 87.62 77 PRO B N 1
ATOM 2930 C CA . PRO B 1 77 ? 20.406 -26.984 1.289 1 87.62 77 PRO B CA 1
ATOM 2931 C C . PRO B 1 77 ? 19.469 -26.875 0.085 1 87.62 77 PRO B C 1
ATOM 2933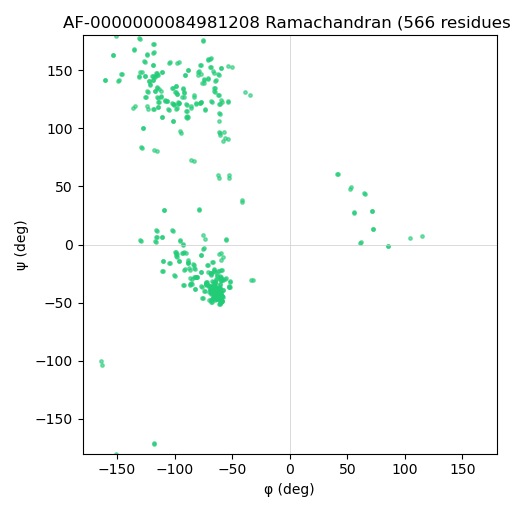 O O . PRO B 1 77 ? 18.5 -27.625 -0.021 1 87.62 77 PRO B O 1
ATOM 2936 N N . ILE B 1 78 ? 19.734 -25.906 -0.745 1 90.56 78 ILE B N 1
ATOM 2937 C CA . ILE B 1 78 ? 19 -25.75 -1.995 1 90.56 78 ILE B CA 1
ATOM 2938 C C . ILE B 1 78 ? 19.219 -27 -2.865 1 90.56 78 ILE B C 1
ATOM 2940 O O . ILE B 1 78 ? 20.359 -27.422 -3.074 1 90.56 78 ILE B O 1
ATOM 2944 N N . PRO B 1 79 ? 18.094 -27.531 -3.311 1 89.94 79 PRO B N 1
ATOM 2945 C CA . PRO B 1 79 ? 18.281 -28.656 -4.223 1 89.94 79 PRO B CA 1
ATOM 2946 C C . PRO B 1 79 ? 19.062 -28.281 -5.477 1 89.94 79 PRO B C 1
ATOM 2948 O O . PRO B 1 79 ? 19.047 -27.125 -5.898 1 89.94 79 PRO B O 1
ATOM 2951 N N . THR B 1 80 ? 19.75 -29.266 -6.031 1 77.69 80 THR B N 1
ATOM 2952 C CA . THR B 1 80 ? 20.75 -29.094 -7.082 1 77.69 80 THR B CA 1
ATOM 2953 C C . THR B 1 80 ? 20.109 -28.469 -8.328 1 77.69 80 THR B C 1
ATOM 2955 O O . THR B 1 80 ? 19.344 -29.125 -9.039 1 77.69 80 THR B O 1
ATOM 2958 N N . THR B 1 81 ? 20.25 -27.125 -8.406 1 77.94 81 THR B N 1
ATOM 2959 C CA . THR B 1 81 ? 19.844 -26.375 -9.594 1 77.94 81 THR B CA 1
ATOM 2960 C C . THR B 1 81 ? 20.719 -25.141 -9.781 1 77.94 81 THR B C 1
ATOM 2962 O O . THR B 1 81 ? 21.203 -24.562 -8.812 1 77.94 81 THR B O 1
ATOM 2965 N N . HIS B 1 82 ? 21.062 -24.859 -11.062 1 77.31 82 HIS B N 1
ATOM 2966 C CA . HIS B 1 82 ? 21.953 -23.734 -11.312 1 77.31 82 HIS B CA 1
ATOM 2967 C C . HIS B 1 82 ? 21.219 -22.594 -12.016 1 77.31 82 HIS B C 1
ATOM 2969 O O . HIS B 1 82 ? 21.828 -21.594 -12.398 1 77.31 82 HIS B O 1
ATOM 2975 N N . THR B 1 83 ? 20.016 -22.734 -12.148 1 86.62 83 THR B N 1
ATOM 2976 C CA . THR B 1 83 ? 19.25 -21.688 -12.812 1 86.62 83 THR B CA 1
ATOM 2977 C C . THR B 1 83 ? 18.219 -21.094 -11.852 1 86.62 83 THR B C 1
ATOM 2979 O O . THR B 1 83 ? 18 -21.609 -10.758 1 86.62 83 THR B O 1
ATOM 2982 N N . ALA B 1 84 ? 17.703 -19.969 -12.273 1 92.12 84 ALA B N 1
ATOM 2983 C CA . ALA B 1 84 ? 16.594 -19.406 -11.508 1 92.12 84 ALA B CA 1
ATOM 2984 C C . ALA B 1 84 ? 15.391 -20.344 -11.516 1 92.12 84 ALA B C 1
ATOM 2986 O O . ALA B 1 84 ? 15.195 -21.094 -12.477 1 92.12 84 ALA B O 1
ATOM 2987 N N . VAL B 1 85 ? 14.703 -20.328 -10.445 1 94.5 85 VAL B N 1
ATOM 2988 C CA . VAL B 1 85 ? 13.57 -21.234 -10.344 1 94.5 85 VAL B CA 1
ATOM 2989 C C . VAL B 1 85 ? 12.312 -20.438 -9.977 1 94.5 85 VAL B C 1
ATOM 2991 O O . VAL B 1 85 ? 12.398 -19.344 -9.43 1 94.5 85 VAL B O 1
ATOM 2994 N N . ARG B 1 86 ? 11.18 -21.031 -10.305 1 95.12 86 ARG B N 1
ATOM 2995 C CA . ARG B 1 86 ? 9.875 -20.484 -9.953 1 95.12 86 ARG B CA 1
ATOM 2996 C C . ARG B 1 86 ? 8.984 -21.547 -9.32 1 95.12 86 ARG B C 1
ATOM 2998 O O . ARG B 1 86 ? 9.086 -22.719 -9.664 1 95.12 86 ARG B O 1
ATOM 3005 N N . MET B 1 87 ? 8.234 -21.109 -8.422 1 96.94 87 MET B N 1
ATOM 3006 C CA . MET B 1 87 ? 7.289 -22.016 -7.77 1 96.94 87 MET B CA 1
ATOM 3007 C C . MET B 1 87 ? 5.863 -21.734 -8.227 1 96.94 87 MET B C 1
ATOM 3009 O O . MET B 1 87 ? 5.414 -20.594 -8.211 1 96.94 87 MET B O 1
ATOM 3013 N N . ILE B 1 88 ? 5.234 -22.703 -8.734 1 97.19 88 ILE B N 1
ATOM 3014 C CA . ILE B 1 88 ? 3.816 -22.641 -9.078 1 97.19 88 ILE B CA 1
ATOM 3015 C C . ILE B 1 88 ? 2.996 -23.359 -8 1 97.19 88 ILE B C 1
ATOM 3017 O O . ILE B 1 88 ? 3.371 -24.438 -7.535 1 97.19 88 ILE B O 1
ATOM 3021 N N . GLN B 1 89 ? 1.935 -22.672 -7.629 1 97.62 89 GLN B N 1
ATOM 3022 C CA . GLN B 1 89 ? 1.066 -23.219 -6.586 1 97.62 89 GLN B CA 1
ATOM 3023 C C . GLN B 1 89 ? -0.335 -23.484 -7.125 1 97.62 89 GLN B C 1
ATOM 3025 O O . GLN B 1 89 ? -0.916 -22.641 -7.816 1 97.62 89 GLN B O 1
ATOM 3030 N N . LEU B 1 90 ? -0.823 -24.656 -6.828 1 96.62 90 LEU B N 1
ATOM 3031 C CA . LEU B 1 90 ? -2.172 -25.047 -7.234 1 96.62 90 LEU B CA 1
ATOM 3032 C C . LEU B 1 90 ? -3.008 -25.453 -6.027 1 96.62 90 LEU B C 1
ATOM 3034 O O . LEU B 1 90 ? -2.646 -26.391 -5.305 1 96.62 90 LEU B O 1
ATOM 3038 N N . HIS B 1 91 ? -4.039 -24.719 -5.793 1 95.38 91 HIS B N 1
ATOM 3039 C CA . HIS B 1 91 ? -5.016 -25.141 -4.797 1 95.38 91 HIS B CA 1
ATOM 3040 C C . HIS B 1 91 ? -6.137 -25.953 -5.43 1 95.38 91 HIS B C 1
ATOM 3042 O O . HIS B 1 91 ? -6.766 -25.516 -6.391 1 95.38 91 HIS B O 1
ATOM 3048 N N . LEU B 1 92 ? -6.348 -27.094 -4.871 1 91.88 92 LEU B N 1
ATOM 3049 C CA . LEU B 1 92 ? -7.324 -28.031 -5.41 1 91.88 92 LEU B CA 1
ATOM 3050 C C . LEU B 1 92 ? -8.586 -28.062 -4.551 1 91.88 92 LEU B C 1
ATOM 3052 O O . LEU B 1 92 ? -8.523 -28.391 -3.361 1 91.88 92 LEU B O 1
ATOM 3056 N N . ASP B 1 93 ? -9.68 -27.656 -5.172 1 88.62 93 ASP B N 1
ATOM 3057 C CA . ASP B 1 93 ? -10.977 -27.797 -4.523 1 88.62 93 ASP B CA 1
ATOM 3058 C C . ASP B 1 93 ? -11.742 -29 -5.074 1 88.62 93 ASP B C 1
ATOM 3060 O O . ASP B 1 93 ? -12.297 -28.938 -6.176 1 88.62 93 ASP B O 1
ATOM 3064 N N . PHE B 1 94 ? -11.812 -30.109 -4.215 1 78.38 94 PHE B N 1
ATOM 3065 C CA . PHE B 1 94 ? -12.398 -31.375 -4.656 1 78.38 94 PHE B CA 1
ATOM 3066 C C . PHE B 1 94 ? -13.914 -31.344 -4.527 1 78.38 94 PHE B C 1
ATOM 3068 O O . PHE B 1 94 ? -14.453 -30.812 -3.545 1 78.38 94 PHE B O 1
ATOM 3075 N N . ARG B 1 95 ? -14.594 -31.641 -5.527 1 67.44 95 ARG B N 1
ATOM 3076 C CA . ARG B 1 95 ? -16.047 -31.781 -5.465 1 67.44 95 ARG B CA 1
ATOM 3077 C C . ARG B 1 95 ? -16.453 -33.219 -5.141 1 67.44 95 ARG B C 1
ATOM 3079 O O . ARG B 1 95 ? -17.609 -33.5 -4.816 1 67.44 95 ARG B O 1
ATOM 3086 N N . GLY B 1 96 ? -15.531 -34.188 -5.102 1 59.28 96 GLY B N 1
ATOM 3087 C CA . GLY B 1 96 ? -15.914 -35.562 -4.852 1 59.28 96 GLY B CA 1
ATOM 3088 C C . GLY B 1 96 ? -14.75 -36.438 -4.449 1 59.28 96 GLY B C 1
ATOM 3089 O O . GLY B 1 96 ? -14.047 -36.156 -3.477 1 59.28 96 GLY B O 1
ATOM 3090 N N . GLU B 1 97 ? -14.375 -37.219 -5.492 1 59.62 97 GLU B N 1
ATOM 3091 C CA . GLU B 1 97 ? -13.414 -38.312 -5.262 1 59.62 97 GLU B CA 1
ATOM 3092 C C . GLU B 1 97 ? -11.992 -37.75 -5.145 1 59.62 97 GLU B C 1
ATOM 3094 O O . GLU B 1 97 ? -11.688 -36.688 -5.676 1 59.62 97 GLU B O 1
ATOM 3099 N N . THR B 1 98 ? -11.242 -38.5 -4.254 1 64.31 98 THR B N 1
ATOM 3100 C CA . THR B 1 98 ? -9.852 -38.125 -3.994 1 64.31 98 THR B CA 1
ATOM 3101 C C . THR B 1 98 ? -9.008 -38.312 -5.254 1 64.31 98 THR B C 1
ATOM 3103 O O . THR B 1 98 ? -9.266 -39.188 -6.066 1 64.31 98 THR B O 1
ATOM 3106 N N . LEU B 1 99 ? -8.258 -37.375 -5.586 1 72.19 99 LEU B N 1
ATOM 3107 C CA . LEU B 1 99 ? -7.344 -37.312 -6.719 1 72.19 99 LEU B CA 1
ATOM 3108 C C . LEU B 1 99 ? -6.188 -38.281 -6.543 1 72.19 99 LEU B C 1
ATOM 3110 O O . LEU B 1 99 ? -5.68 -38.469 -5.434 1 72.19 99 LEU B O 1
ATOM 3114 N N . ASP B 1 100 ? -6.07 -39.188 -7.59 1 77.88 100 ASP B N 1
ATOM 3115 C CA . ASP B 1 100 ? -4.836 -39.969 -7.629 1 77.88 100 ASP B CA 1
ATOM 3116 C C . ASP B 1 100 ? -3.617 -39.062 -7.777 1 77.88 100 ASP B C 1
ATOM 3118 O O . ASP B 1 100 ? -3.391 -38.469 -8.844 1 77.88 100 ASP B O 1
ATOM 3122 N N . GLN B 1 101 ? -2.844 -39.062 -6.742 1 79.12 101 GLN B N 1
ATOM 3123 C CA . GLN B 1 101 ? -1.737 -38.094 -6.672 1 79.12 101 GLN B CA 1
ATOM 3124 C C . GLN B 1 101 ? -0.673 -38.438 -7.719 1 79.12 101 GLN B C 1
ATOM 3126 O O . GLN B 1 101 ? -0.076 -37.5 -8.297 1 79.12 101 GLN B O 1
ATOM 3131 N N . ALA B 1 102 ? -0.468 -39.688 -7.934 1 81.38 102 ALA B N 1
ATOM 3132 C CA . ALA B 1 102 ? 0.557 -40.094 -8.891 1 81.38 102 ALA B CA 1
ATOM 3133 C C . ALA B 1 102 ? 0.188 -39.656 -10.305 1 81.38 102 ALA B C 1
ATOM 3135 O O . ALA B 1 102 ? 1.028 -39.125 -11.039 1 81.38 102 ALA B O 1
ATOM 3136 N N . TYR B 1 103 ? -1.011 -39.844 -10.625 1 85.31 103 TYR B N 1
ATOM 3137 C CA . TYR B 1 103 ? -1.476 -39.438 -11.953 1 85.31 103 TYR B CA 1
ATOM 3138 C C . TYR B 1 103 ? -1.459 -37.938 -12.094 1 85.31 103 TYR B C 1
ATOM 3140 O O . TYR B 1 103 ? -1.111 -37.406 -13.156 1 85.31 103 TYR B O 1
ATOM 3148 N N . TRP B 1 104 ? -1.8 -37.281 -11.062 1 89.75 104 TRP B N 1
ATOM 3149 C CA . TRP B 1 104 ? -1.778 -35.812 -11.039 1 89.75 104 TRP B CA 1
ATOM 3150 C C . TRP B 1 104 ? -0.365 -35.312 -11.273 1 89.75 104 TRP B C 1
ATOM 3152 O O . TRP B 1 104 ? -0.148 -34.438 -12.125 1 89.75 104 TRP B O 1
ATOM 3162 N N . GLN B 1 105 ? 0.568 -35.875 -10.586 1 88.5 105 GLN B N 1
ATOM 3163 C CA . GLN B 1 105 ? 1.959 -35.438 -10.703 1 88.5 105 GLN B CA 1
ATOM 3164 C C . GLN B 1 105 ? 2.49 -35.656 -12.117 1 88.5 105 GLN B C 1
ATOM 3166 O O . GLN B 1 105 ? 3.195 -34.812 -12.664 1 88.5 105 GLN B O 1
ATOM 3171 N N . GLN B 1 106 ? 2.123 -36.812 -12.641 1 89.19 106 GLN B N 1
ATOM 3172 C CA . GLN B 1 106 ? 2.549 -37.125 -14 1 89.19 106 GLN B CA 1
ATOM 3173 C C . GLN B 1 106 ? 1.954 -36.125 -15.008 1 89.19 106 GLN B C 1
ATOM 3175 O O . GLN B 1 106 ? 2.627 -35.719 -15.953 1 89.19 106 GLN B O 1
ATOM 3180 N N . SER B 1 107 ? 0.702 -35.812 -14.82 1 92.69 107 SER B N 1
ATOM 3181 C CA . SER B 1 107 ? 0.041 -34.875 -15.703 1 92.69 107 SER B CA 1
ATOM 3182 C C . SER B 1 107 ? 0.731 -33.5 -15.672 1 92.69 107 SER B C 1
ATOM 3184 O O . SER B 1 107 ? 0.937 -32.875 -16.719 1 92.69 107 SER B O 1
ATOM 3186 N N . ILE B 1 108 ? 1.135 -33.062 -14.492 1 92.81 108 ILE B N 1
ATOM 3187 C CA . ILE B 1 108 ? 1.825 -31.766 -14.336 1 92.81 108 ILE B CA 1
ATOM 3188 C C . ILE B 1 108 ? 3.162 -31.812 -15.07 1 92.81 108 ILE B C 1
ATOM 3190 O O . ILE B 1 108 ? 3.504 -30.875 -15.805 1 92.81 108 ILE B O 1
ATOM 3194 N N . GLN B 1 109 ? 3.832 -32.906 -14.922 1 89.19 109 GLN B N 1
ATOM 3195 C CA . GLN B 1 109 ? 5.141 -33.062 -15.547 1 89.19 109 GLN B CA 1
ATOM 3196 C C . GLN B 1 109 ? 5.031 -33.031 -17.062 1 89.19 109 GLN B C 1
ATOM 3198 O O . GLN B 1 109 ? 5.93 -32.562 -17.766 1 89.19 109 GLN B O 1
ATOM 3203 N N . ASN B 1 110 ? 3.916 -33.469 -17.562 1 89.25 110 ASN B N 1
ATOM 3204 C CA . ASN B 1 110 ? 3.721 -33.562 -19 1 89.25 110 ASN B CA 1
ATOM 3205 C C . ASN B 1 110 ? 3.238 -32.25 -19.594 1 89.25 110 ASN B C 1
ATOM 3207 O O . ASN B 1 110 ? 3.586 -31.906 -20.719 1 89.25 110 ASN B O 1
ATOM 3211 N N . LEU B 1 111 ? 2.482 -31.531 -18.844 1 90.81 111 LEU B N 1
ATOM 3212 C CA . LEU B 1 111 ? 1.803 -30.344 -19.359 1 90.81 111 LEU B CA 1
ATOM 3213 C C . LEU B 1 111 ? 2.701 -29.125 -19.266 1 90.81 111 LEU B C 1
ATOM 3215 O O . LEU B 1 111 ? 2.578 -28.188 -20.078 1 90.81 111 LEU B O 1
ATOM 3219 N N . PHE B 1 112 ? 3.588 -29.141 -18.281 1 89.81 112 PHE B N 1
ATOM 3220 C CA . PHE B 1 112 ? 4.418 -27.969 -18.062 1 89.81 112 PHE B CA 1
ATOM 3221 C C . PHE B 1 112 ? 5.871 -28.25 -18.422 1 89.81 112 PHE B C 1
ATOM 3223 O O . PHE B 1 112 ? 6.355 -29.375 -18.219 1 89.81 112 PHE B O 1
ATOM 3230 N N . ASN B 1 113 ? 6.512 -27.219 -18.875 1 84.38 113 ASN B N 1
ATOM 3231 C CA . ASN B 1 113 ? 7.918 -27.328 -19.234 1 84.38 113 ASN B CA 1
ATOM 3232 C C . ASN B 1 113 ? 8.836 -27 -18.062 1 84.38 113 ASN B C 1
ATOM 3234 O O . ASN B 1 113 ? 8.477 -26.203 -17.203 1 84.38 113 ASN B O 1
ATOM 3238 N N . GLY B 1 114 ? 9.953 -27.703 -18.031 1 87.38 114 GLY B N 1
ATOM 3239 C CA . GLY B 1 114 ? 11 -27.344 -17.094 1 87.38 114 GLY B CA 1
ATOM 3240 C C . GLY B 1 114 ? 10.656 -27.672 -15.648 1 87.38 114 GLY B C 1
ATOM 3241 O O . GLY B 1 114 ? 11.117 -27 -14.727 1 87.38 114 GLY B O 1
ATOM 3242 N N . VAL B 1 115 ? 9.836 -28.688 -15.523 1 91.88 115 VAL B N 1
ATOM 3243 C CA . VAL B 1 115 ? 9.414 -29.047 -14.172 1 91.88 115 VAL B CA 1
ATOM 3244 C C . VAL B 1 115 ? 10.523 -29.812 -13.469 1 91.88 115 VAL B C 1
ATOM 3246 O O . VAL B 1 115 ? 10.977 -30.859 -13.961 1 91.88 115 VAL B O 1
ATOM 3249 N N . LEU B 1 116 ? 10.992 -29.281 -12.305 1 90.88 116 LEU B N 1
ATOM 3250 C CA . LEU B 1 116 ? 12.055 -29.906 -11.531 1 90.88 116 LEU B CA 1
ATOM 3251 C C . LEU B 1 116 ? 11.484 -30.844 -10.477 1 90.88 116 LEU B C 1
ATOM 3253 O O . LEU B 1 116 ? 12.094 -31.859 -10.133 1 90.88 116 LEU B O 1
ATOM 3257 N N . ASP B 1 117 ? 10.406 -30.453 -9.977 1 93.19 117 ASP B N 1
ATOM 3258 C CA . ASP B 1 117 ? 9.805 -31.203 -8.883 1 93.19 117 ASP B CA 1
ATOM 3259 C C . ASP B 1 117 ? 8.32 -30.875 -8.742 1 93.19 117 ASP B C 1
ATOM 3261 O O . ASP B 1 117 ? 7.895 -29.766 -9.039 1 93.19 117 ASP B O 1
ATOM 3265 N N . VAL B 1 118 ? 7.52 -31.891 -8.445 1 94.75 118 VAL B N 1
ATOM 3266 C CA . VAL B 1 118 ? 6.105 -31.75 -8.117 1 94.75 118 VAL B CA 1
ATOM 3267 C C . VAL B 1 118 ? 5.82 -32.406 -6.766 1 94.75 118 VAL B C 1
ATOM 3269 O O . VAL B 1 118 ? 6.188 -33.562 -6.539 1 94.75 118 VAL B O 1
ATOM 3272 N N . PHE B 1 119 ? 5.219 -31.641 -5.887 1 92.5 119 PHE B N 1
ATOM 3273 C CA . PHE B 1 119 ? 4.984 -32.188 -4.555 1 92.5 119 PHE B CA 1
ATOM 3274 C C . PHE B 1 119 ? 3.785 -31.516 -3.898 1 92.5 119 PHE B C 1
ATOM 3276 O O . PHE B 1 119 ? 3.34 -30.453 -4.344 1 92.5 119 PHE B O 1
ATOM 3283 N N . TYR B 1 120 ? 3.301 -32.188 -2.85 1 89.69 120 TYR B N 1
ATOM 3284 C CA . TYR B 1 120 ? 2.158 -31.641 -2.113 1 89.69 120 TYR B CA 1
ATOM 3285 C C . TYR B 1 120 ? 2.604 -31 -0.808 1 89.69 120 TYR B C 1
ATOM 3287 O O . TYR B 1 120 ? 3.289 -31.625 0.002 1 89.69 120 TYR B O 1
ATOM 3295 N N . TYR B 1 121 ? 2.254 -29.672 -0.732 1 90.94 121 TYR B N 1
ATOM 3296 C CA . TYR B 1 121 ? 2.498 -28.984 0.526 1 90.94 121 TYR B CA 1
ATOM 3297 C C . TYR B 1 121 ? 1.469 -29.375 1.578 1 90.94 121 TYR B C 1
ATOM 3299 O O . TYR B 1 121 ? 1.812 -29.594 2.742 1 90.94 121 TYR B O 1
ATOM 3307 N N . THR B 1 122 ? 0.212 -29.391 1.22 1 87.25 122 THR B N 1
ATOM 3308 C CA . THR B 1 122 ? -0.917 -30.016 1.904 1 87.25 122 THR B CA 1
ATOM 3309 C C . THR B 1 122 ? -1.737 -30.859 0.936 1 87.25 122 THR B C 1
ATOM 3311 O O . THR B 1 122 ? -1.436 -30.922 -0.258 1 87.25 122 THR B O 1
ATOM 3314 N N . ALA B 1 123 ? -2.756 -31.531 1.399 1 81.62 123 ALA B N 1
ATOM 3315 C CA . ALA B 1 123 ? -3.566 -32.438 0.578 1 81.62 123 ALA B CA 1
ATOM 3316 C C . ALA B 1 123 ? -4.203 -31.672 -0.587 1 81.62 123 ALA B C 1
ATOM 3318 O O . ALA B 1 123 ? -4.406 -32.25 -1.664 1 81.62 123 ALA B O 1
ATOM 3319 N N . ASN B 1 124 ? -4.441 -30.359 -0.385 1 89.06 124 ASN B N 1
ATOM 3320 C CA . ASN B 1 124 ? -5.133 -29.594 -1.417 1 89.06 124 ASN B CA 1
ATOM 3321 C C . ASN B 1 124 ? -4.23 -28.516 -2.008 1 89.06 124 ASN B C 1
ATOM 3323 O O . ASN B 1 124 ? -4.711 -27.594 -2.676 1 89.06 124 ASN B O 1
ATOM 3327 N N . HIS B 1 125 ? -3.012 -28.656 -1.662 1 93.5 125 HIS B N 1
ATOM 3328 C CA . HIS B 1 125 ? -2.059 -27.641 -2.113 1 93.5 125 HIS B CA 1
ATOM 3329 C C . HIS B 1 125 ? -0.863 -28.297 -2.807 1 93.5 125 HIS B C 1
ATOM 3331 O O . HIS B 1 125 ? 0.084 -28.734 -2.148 1 93.5 125 HIS B O 1
ATOM 3337 N N . CYS B 1 126 ? -0.924 -28.266 -4.148 1 94.88 126 CYS B N 1
ATOM 3338 C CA . CYS B 1 126 ? 0.137 -28.859 -4.961 1 94.88 126 CYS B CA 1
ATOM 3339 C C . CYS B 1 126 ? 1.113 -27.781 -5.434 1 94.88 126 CYS B C 1
ATOM 3341 O O . CYS B 1 126 ? 0.697 -26.719 -5.91 1 94.88 126 CYS B O 1
ATOM 3343 N N . LEU B 1 127 ? 2.35 -28.031 -5.23 1 97.12 127 LEU B N 1
ATOM 3344 C CA . LEU B 1 127 ? 3.406 -27.125 -5.668 1 97.12 127 LEU B CA 1
ATOM 3345 C C . LEU B 1 127 ? 4.293 -27.797 -6.719 1 97.12 127 LEU B C 1
ATOM 3347 O O . LEU B 1 127 ? 4.48 -29.016 -6.695 1 97.12 127 LEU B O 1
ATOM 3351 N N . PHE B 1 128 ? 4.789 -27 -7.605 1 95.5 128 PHE B N 1
ATOM 3352 C CA . PHE B 1 128 ? 5.871 -27.531 -8.422 1 95.5 128 PHE B CA 1
ATOM 3353 C C . PHE B 1 128 ? 6.879 -26.438 -8.766 1 95.5 128 PHE B C 1
ATOM 3355 O O . PHE B 1 128 ? 6.527 -25.266 -8.82 1 95.5 128 PHE B O 1
ATOM 3362 N N . ILE B 1 129 ? 8.102 -26.875 -8.852 1 95.25 129 ILE B N 1
ATOM 3363 C CA . ILE B 1 129 ? 9.227 -26 -9.141 1 95.25 129 ILE B CA 1
ATOM 3364 C C . ILE B 1 129 ? 9.602 -26.094 -10.617 1 95.25 129 ILE B C 1
ATOM 3366 O O . ILE B 1 129 ? 9.68 -27.203 -11.172 1 95.25 129 ILE B O 1
ATOM 3370 N N . GLN B 1 130 ? 9.742 -24.875 -11.195 1 93.81 130 GLN B N 1
ATOM 3371 C CA . GLN B 1 130 ? 10.102 -24.812 -12.609 1 93.81 130 GLN B CA 1
ATOM 3372 C C . GLN B 1 130 ? 11.438 -24.094 -12.805 1 93.81 130 GLN B C 1
ATOM 3374 O O . GLN B 1 130 ? 11.727 -23.125 -12.109 1 93.81 130 GLN B O 1
ATOM 3379 N N . SER B 1 131 ? 12.211 -24.609 -13.75 1 90.44 131 SER B N 1
ATOM 3380 C CA . SER B 1 131 ? 13.445 -23.938 -14.141 1 90.44 131 SER B CA 1
ATOM 3381 C C . SER B 1 131 ? 13.188 -22.922 -15.25 1 90.44 131 SER B C 1
ATOM 3383 O O . SER B 1 131 ? 12.188 -23.016 -15.969 1 90.44 131 SER B O 1
ATOM 3385 N N . ASN B 1 132 ? 13.977 -21.875 -15.281 1 83.69 132 ASN B N 1
ATOM 3386 C CA . ASN B 1 132 ? 13.812 -20.828 -16.281 1 83.69 132 ASN B CA 1
ATOM 3387 C C . ASN B 1 132 ? 14.391 -21.234 -17.625 1 83.69 132 ASN B C 1
ATOM 3389 O O . ASN B 1 132 ? 14.922 -20.391 -18.359 1 83.69 132 ASN B O 1
ATOM 3393 N N . THR B 1 133 ? 14.43 -22.406 -18 1 73.06 133 THR B N 1
ATOM 3394 C CA . THR B 1 133 ? 15.102 -22.891 -19.219 1 73.06 133 THR B CA 1
ATOM 3395 C C . THR B 1 133 ? 14.156 -22.828 -20.406 1 73.06 133 THR B C 1
ATOM 3397 O O . THR B 1 133 ? 14.602 -22.906 -21.562 1 73.06 133 THR B O 1
ATOM 3400 N N . SER B 1 134 ? 12.969 -22.672 -20.109 1 66.19 134 SER B N 1
ATOM 3401 C CA . SER B 1 134 ? 12.039 -22.672 -21.219 1 66.19 134 SER B CA 1
ATOM 3402 C C . SER B 1 134 ? 11.203 -21.406 -21.266 1 66.19 134 SER B C 1
ATOM 3404 O O . SER B 1 134 ? 11.242 -20.594 -20.312 1 66.19 134 SER B O 1
ATOM 3406 N N . SER B 1 135 ? 10.633 -21.281 -22.422 1 70.5 135 SER B N 1
ATOM 3407 C CA . SER B 1 135 ? 9.766 -20.125 -22.625 1 70.5 135 SER B CA 1
ATOM 3408 C C . SER B 1 135 ? 8.547 -20.188 -21.703 1 70.5 135 SER B C 1
ATOM 3410 O O . SER B 1 135 ? 8.062 -21.266 -21.391 1 70.5 135 SER B O 1
ATOM 3412 N N . ASP B 1 136 ? 8.195 -19.016 -21.203 1 76.44 136 ASP B N 1
ATOM 3413 C CA . ASP B 1 136 ? 7.039 -18.922 -20.328 1 76.44 136 ASP B CA 1
ATOM 3414 C C . ASP B 1 136 ? 5.734 -18.938 -21.125 1 76.44 136 ASP B C 1
ATOM 3416 O O . ASP B 1 136 ? 5.715 -18.578 -22.297 1 76.44 136 ASP B O 1
ATOM 3420 N N . PHE B 1 137 ? 4.75 -19.469 -20.5 1 77.69 137 PHE B N 1
ATOM 3421 C CA . PHE B 1 137 ? 3.412 -19.469 -21.078 1 77.69 137 PHE B CA 1
ATOM 3422 C C . PHE B 1 137 ? 2.814 -18.062 -21.062 1 77.69 137 PHE B C 1
ATOM 3424 O O . PHE B 1 137 ? 3.076 -17.297 -20.141 1 77.69 137 PHE B O 1
ATOM 3431 N N . HIS B 1 138 ? 2.131 -17.828 -22.078 1 80.12 138 HIS B N 1
ATOM 3432 C CA . HIS B 1 138 ? 1.214 -16.688 -22.016 1 80.12 138 HIS B CA 1
ATOM 3433 C C . HIS B 1 138 ? 0.055 -16.969 -21.062 1 80.12 138 HIS B C 1
ATOM 3435 O O . HIS B 1 138 ? -0.304 -18.125 -20.844 1 80.12 138 HIS B O 1
ATOM 3441 N N . PRO B 1 139 ? -0.48 -15.883 -20.516 1 80.19 139 PRO B N 1
ATOM 3442 C CA . PRO B 1 139 ? -1.601 -16.078 -19.594 1 80.19 139 PRO B CA 1
ATOM 3443 C C . PRO B 1 139 ? -2.721 -16.922 -20.188 1 80.19 139 PRO B C 1
ATOM 3445 O O . PRO B 1 139 ? -3.334 -17.734 -19.5 1 80.19 139 PRO B O 1
ATOM 3448 N N . THR B 1 140 ? -2.957 -16.766 -21.422 1 84.44 140 THR B N 1
ATOM 3449 C CA . THR B 1 140 ? -4.008 -17.531 -22.078 1 84.44 140 THR B CA 1
ATOM 3450 C C . THR B 1 140 ? -3.662 -19.016 -22.109 1 84.44 140 THR B C 1
ATOM 3452 O O . THR B 1 140 ? -4.539 -19.859 -21.953 1 84.44 140 THR B O 1
ATOM 3455 N N . GLU B 1 141 ? -2.445 -19.266 -22.25 1 88.75 141 GLU B N 1
ATOM 3456 C CA . GLU B 1 141 ? -1.998 -20.656 -22.25 1 88.75 141 GLU B CA 1
ATOM 3457 C C . GLU B 1 141 ? -2.148 -21.266 -20.859 1 88.75 141 GLU B C 1
ATOM 3459 O O . GLU B 1 141 ? -2.551 -22.438 -20.734 1 88.75 141 GLU B O 1
ATOM 3464 N N . TRP B 1 142 ? -1.859 -20.5 -19.891 1 91.25 142 TRP B N 1
ATOM 3465 C CA . TRP B 1 142 ? -2.035 -20.953 -18.516 1 91.25 142 TRP B CA 1
ATOM 3466 C C . TRP B 1 142 ? -3.486 -21.344 -18.25 1 91.25 142 TRP B C 1
ATOM 3468 O O . TRP B 1 142 ? -3.76 -22.406 -17.703 1 91.25 142 TRP B O 1
ATOM 3478 N N . ARG B 1 143 ? -4.387 -20.516 -18.625 1 91.5 143 ARG B N 1
ATOM 3479 C CA . ARG B 1 143 ? -5.809 -20.766 -18.406 1 91.5 143 ARG B CA 1
ATOM 3480 C C . ARG B 1 143 ? -6.258 -22.031 -19.125 1 91.5 143 ARG B C 1
ATOM 3482 O O . ARG B 1 143 ? -7.051 -22.812 -18.594 1 91.5 143 ARG B O 1
ATOM 3489 N N . GLY B 1 144 ? -5.754 -22.172 -20.344 1 92.75 144 GLY B N 1
ATOM 3490 C CA . GLY B 1 144 ? -6.082 -23.375 -21.094 1 92.75 144 GLY B CA 1
ATOM 3491 C C . GLY B 1 144 ? -5.629 -24.641 -20.406 1 92.75 144 GLY B C 1
ATOM 3492 O O . GLY B 1 144 ? -6.383 -25.609 -20.328 1 92.75 144 GLY B O 1
ATOM 3493 N N . ILE B 1 145 ? -4.465 -24.625 -19.906 1 92.88 145 ILE B N 1
ATOM 3494 C CA . ILE B 1 145 ? -3.896 -25.797 -19.25 1 92.88 145 ILE B CA 1
ATOM 3495 C C . ILE B 1 145 ? -4.68 -26.094 -17.969 1 92.88 145 ILE B C 1
ATOM 3497 O O . ILE B 1 145 ? -5.031 -27.234 -17.703 1 92.88 145 ILE B O 1
ATOM 3501 N N . LEU B 1 146 ? -5.004 -25.094 -17.234 1 93.19 146 LEU B N 1
ATOM 3502 C CA . LEU B 1 146 ? -5.727 -25.266 -15.977 1 93.19 146 LEU B CA 1
ATOM 3503 C C . LEU B 1 146 ? -7.133 -25.797 -16.219 1 93.19 146 LEU B C 1
ATOM 3505 O O . LEU B 1 146 ? -7.625 -26.656 -15.484 1 93.19 146 LEU B O 1
ATOM 3509 N N . GLN B 1 147 ? -7.688 -25.281 -17.266 1 93.25 147 GLN B N 1
ATOM 3510 C CA . GLN B 1 147 ? -9.016 -25.75 -17.625 1 93.25 147 GLN B CA 1
ATOM 3511 C C . GLN B 1 147 ? -8.992 -27.234 -17.969 1 93.25 147 GLN B C 1
ATOM 3513 O O . GLN B 1 147 ? -9.898 -27.984 -17.578 1 93.25 147 GLN B O 1
ATOM 3518 N N . THR B 1 148 ? -7.977 -27.641 -18.688 1 92.94 148 THR B N 1
ATOM 3519 C CA . THR B 1 148 ? -7.809 -29.047 -19.047 1 92.94 148 THR B CA 1
ATOM 3520 C C . THR B 1 148 ? -7.668 -29.906 -17.797 1 92.94 148 THR B C 1
ATOM 3522 O O . THR B 1 148 ? -8.32 -30.953 -17.672 1 92.94 148 THR B O 1
ATOM 3525 N N . LEU B 1 149 ? -6.895 -29.438 -16.922 1 92.38 149 LEU B N 1
ATOM 3526 C CA . LEU B 1 149 ? -6.68 -30.172 -15.672 1 92.38 149 LEU B CA 1
ATOM 3527 C C . LEU B 1 149 ? -7.973 -30.266 -14.867 1 92.38 149 LEU B C 1
ATOM 3529 O O . LEU B 1 149 ? -8.289 -31.312 -14.305 1 92.38 149 LEU B O 1
ATOM 3533 N N . GLU B 1 150 ? -8.695 -29.188 -14.82 1 92.12 150 GLU B N 1
ATOM 3534 C CA . GLU B 1 150 ? -9.961 -29.156 -14.094 1 92.12 150 GLU B CA 1
ATOM 3535 C C . GLU B 1 150 ? -10.945 -30.172 -14.656 1 92.12 150 GLU B C 1
ATOM 3537 O O . GLU B 1 150 ? -11.617 -30.891 -13.906 1 92.12 150 GLU B O 1
ATOM 3542 N N . GLU B 1 151 ? -11.031 -30.234 -15.938 1 89.81 151 GLU B N 1
ATOM 3543 C CA . GLU B 1 151 ? -11.945 -31.156 -16.609 1 89.81 151 GLU B CA 1
ATOM 3544 C C . GLU B 1 151 ? -11.516 -32.625 -16.422 1 89.81 151 GLU B C 1
ATOM 3546 O O . GLU B 1 151 ? -12.336 -33.469 -16.094 1 89.81 151 GLU B O 1
ATOM 3551 N N . ASP B 1 152 ? -10.273 -32.844 -16.531 1 87.94 152 ASP B N 1
ATOM 3552 C CA . ASP B 1 152 ? -9.742 -34.188 -16.469 1 87.94 152 ASP B CA 1
ATOM 3553 C C . ASP B 1 152 ? -9.906 -34.781 -15.062 1 87.94 152 ASP B C 1
ATOM 3555 O O . ASP B 1 152 ? -10.125 -36 -14.914 1 87.94 152 ASP B O 1
ATOM 3559 N N . TYR B 1 153 ? -9.852 -33.906 -14.102 1 88.88 153 TYR B N 1
ATOM 3560 C CA . TYR B 1 153 ? -9.805 -34.406 -12.75 1 88.88 153 TYR B CA 1
ATOM 3561 C C . TYR B 1 153 ? -11.031 -33.969 -11.953 1 88.88 153 TYR B C 1
ATOM 3563 O O . TYR B 1 153 ? -11.148 -34.281 -10.758 1 88.88 153 TYR B O 1
ATOM 3571 N N . SER B 1 154 ? -11.938 -33.312 -12.531 1 87.94 154 SER B N 1
ATOM 3572 C CA . SER B 1 154 ? -13.164 -32.844 -11.891 1 87.94 154 SER B CA 1
ATOM 3573 C C . SER B 1 154 ? -12.859 -32.062 -10.602 1 87.94 154 SER B C 1
ATOM 3575 O O . SER B 1 154 ? -13.43 -32.375 -9.547 1 87.94 154 SER B O 1
ATOM 3577 N N . VAL B 1 155 ? -11.93 -31.141 -10.711 1 89.88 155 VAL B N 1
ATOM 3578 C CA . VAL B 1 155 ? -11.516 -30.312 -9.586 1 89.88 155 VAL B CA 1
ATOM 3579 C C . VAL B 1 155 ? -11.562 -28.828 -9.984 1 89.88 155 VAL B C 1
ATOM 3581 O O . VAL B 1 155 ? -11.453 -28.5 -11.164 1 89.88 155 VAL B O 1
ATOM 3584 N N . LYS B 1 156 ? -11.844 -27.969 -9.031 1 91.69 156 LYS B N 1
ATOM 3585 C CA . LYS B 1 156 ? -11.664 -26.547 -9.234 1 91.69 156 LYS B CA 1
ATOM 3586 C C . LYS B 1 156 ? -10.273 -26.078 -8.797 1 91.69 156 LYS B C 1
ATOM 3588 O O . LYS B 1 156 ? -9.836 -26.406 -7.691 1 91.69 156 LYS B O 1
ATOM 3593 N N . LEU B 1 157 ? -9.648 -25.359 -9.688 1 94.06 157 LEU B N 1
ATOM 3594 C CA . LEU B 1 157 ? -8.258 -25 -9.422 1 94.06 157 LEU B CA 1
ATOM 3595 C C . LEU B 1 157 ? -8.109 -23.484 -9.25 1 94.06 157 LEU B C 1
ATOM 3597 O O . LEU B 1 157 ? -8.75 -22.719 -9.969 1 94.06 157 LEU B O 1
ATOM 3601 N N . THR B 1 158 ? -7.348 -23.031 -8.234 1 95.56 158 THR B N 1
ATOM 3602 C CA . THR B 1 158 ? -6.77 -21.703 -8.133 1 95.56 158 THR B CA 1
ATOM 3603 C C . THR B 1 158 ? -5.246 -21.766 -8.172 1 95.56 158 THR B C 1
ATOM 3605 O O . THR B 1 158 ? -4.637 -22.578 -7.457 1 95.56 158 THR B O 1
ATOM 3608 N N . ALA B 1 159 ? -4.688 -21.016 -9.062 1 96.69 159 ALA B N 1
ATOM 3609 C CA . ALA B 1 159 ? -3.244 -21.109 -9.266 1 96.69 159 ALA B CA 1
ATOM 3610 C C . ALA B 1 159 ? -2.547 -19.797 -8.938 1 96.69 159 ALA B C 1
ATOM 3612 O O . ALA B 1 159 ? -3.125 -18.719 -9.109 1 96.69 159 ALA B O 1
ATOM 3613 N N . TYR B 1 160 ? -1.354 -19.906 -8.391 1 97.19 160 TYR B N 1
ATOM 3614 C CA . TYR B 1 160 ? -0.442 -18.781 -8.219 1 97.19 160 TYR B CA 1
ATOM 3615 C C . TYR B 1 160 ? 0.85 -19 -8.992 1 97.19 160 TYR B C 1
ATOM 3617 O O . TYR B 1 160 ? 1.575 -19.953 -8.742 1 97.19 160 TYR B O 1
ATOM 3625 N N . ILE B 1 161 ? 1.046 -18.109 -9.938 1 95.5 161 ILE B N 1
ATOM 3626 C CA . ILE B 1 161 ? 2.258 -18.172 -10.742 1 95.5 161 ILE B CA 1
ATOM 3627 C C . ILE B 1 161 ? 3.363 -17.344 -10.086 1 95.5 161 ILE B C 1
ATOM 3629 O O . ILE B 1 161 ? 3.314 -16.125 -10.094 1 95.5 161 ILE B O 1
ATOM 3633 N N . GLY B 1 162 ? 4.34 -18.031 -9.586 1 95.94 162 GLY B N 1
ATOM 3634 C CA . GLY B 1 162 ? 5.441 -17.359 -8.922 1 95.94 162 GLY B CA 1
ATOM 3635 C C . GLY B 1 162 ? 6.402 -16.688 -9.883 1 95.94 162 GLY B C 1
ATOM 3636 O O . GLY B 1 162 ? 6.23 -16.766 -11.102 1 95.94 162 GLY B O 1
ATOM 3637 N N . ARG B 1 163 ? 7.328 -16 -9.273 1 92.88 163 ARG B N 1
ATOM 3638 C CA . ARG B 1 163 ? 8.391 -15.367 -10.047 1 92.88 163 ARG B CA 1
ATOM 3639 C C . ARG B 1 163 ? 9.641 -16.234 -10.078 1 92.88 163 ARG B C 1
ATOM 3641 O O . ARG B 1 163 ? 9.836 -17.078 -9.203 1 92.88 163 ARG B O 1
ATOM 3648 N N . PHE B 1 164 ? 10.453 -15.961 -11.148 1 92.81 164 PHE B N 1
ATOM 3649 C CA . PHE B 1 164 ? 11.742 -16.625 -11.164 1 92.81 164 PHE B CA 1
ATOM 3650 C C . PHE B 1 164 ? 12.711 -15.961 -10.195 1 92.81 164 PHE B C 1
ATOM 3652 O O . PHE B 1 164 ? 12.922 -14.75 -10.258 1 92.81 164 PHE B O 1
ATOM 3659 N N . TRP B 1 165 ? 13.195 -16.75 -9.297 1 93.06 165 TRP B N 1
ATOM 3660 C CA . TRP B 1 165 ? 14.148 -16.25 -8.305 1 93.06 165 TRP B CA 1
ATOM 3661 C C . TRP B 1 165 ? 15.508 -16.922 -8.484 1 93.06 165 TRP B C 1
ATOM 3663 O O . TRP B 1 165 ? 15.594 -18.094 -8.844 1 93.06 165 TRP B O 1
ATOM 3673 N N . PRO B 1 166 ? 16.531 -16.109 -8.203 1 90.44 166 PRO B N 1
ATOM 3674 C CA . PRO B 1 166 ? 17.859 -16.75 -8.195 1 90.44 166 PRO B CA 1
ATOM 3675 C C . PRO B 1 166 ? 18.016 -17.766 -7.078 1 90.44 166 PRO B C 1
ATOM 3677 O O . PRO B 1 166 ? 17.391 -17.641 -6.02 1 90.44 166 PRO B O 1
ATOM 3680 N N . THR B 1 167 ? 18.797 -18.766 -7.406 1 90.69 167 THR B N 1
ATOM 3681 C CA . THR B 1 167 ? 19.031 -19.812 -6.422 1 90.69 167 THR B CA 1
ATOM 3682 C C . THR B 1 167 ? 20.141 -19.406 -5.457 1 90.69 167 THR B C 1
ATOM 3684 O O . THR B 1 167 ? 21.234 -19.984 -5.488 1 90.69 167 THR B O 1
ATOM 3687 N N . ASN B 1 168 ? 19.812 -18.453 -4.586 1 88.25 168 ASN B N 1
ATOM 3688 C CA . ASN B 1 168 ? 20.75 -17.984 -3.566 1 88.25 168 ASN B CA 1
ATOM 3689 C C . ASN B 1 168 ? 20.219 -18.25 -2.158 1 88.25 168 ASN B C 1
ATOM 3691 O O . ASN B 1 168 ? 19.234 -18.984 -1.984 1 88.25 168 ASN B O 1
ATOM 3695 N N . SER B 1 169 ? 20.891 -17.703 -1.142 1 87.06 169 SER B N 1
ATOM 3696 C CA . SER B 1 169 ? 20.609 -18 0.258 1 87.06 169 SER B CA 1
ATOM 3697 C C . SER B 1 169 ? 19.234 -17.453 0.661 1 87.06 169 SER B C 1
ATOM 3699 O O . SER B 1 169 ? 18.656 -17.906 1.655 1 87.06 169 SER B O 1
ATOM 3701 N N . ASN B 1 170 ? 18.656 -16.578 -0.136 1 92.06 170 ASN B N 1
ATOM 3702 C CA . ASN B 1 170 ? 17.375 -15.977 0.226 1 92.06 170 ASN B CA 1
ATOM 3703 C C . ASN B 1 170 ? 16.219 -16.719 -0.407 1 92.06 170 ASN B C 1
ATOM 3705 O O . ASN B 1 170 ? 15.055 -16.375 -0.181 1 92.06 170 ASN B O 1
ATOM 3709 N N . LEU B 1 171 ? 16.5 -17.766 -1.083 1 94.94 171 LEU B N 1
ATOM 3710 C CA . LEU B 1 171 ? 15.477 -18.438 -1.882 1 94.94 171 LEU B CA 1
ATOM 3711 C C . LEU B 1 171 ? 14.367 -18.984 -0.993 1 94.94 171 LEU B C 1
ATOM 3713 O O . LEU B 1 171 ? 13.18 -18.844 -1.314 1 94.94 171 LEU B O 1
ATOM 3717 N N . ARG B 1 172 ? 14.727 -19.531 0.045 1 95 172 ARG B N 1
ATOM 3718 C CA . ARG B 1 172 ? 13.727 -20.109 0.935 1 95 172 ARG B CA 1
ATOM 3719 C C . ARG B 1 172 ? 12.734 -19.062 1.41 1 95 172 ARG B C 1
ATOM 3721 O O . ARG B 1 172 ? 11.523 -19.281 1.37 1 95 172 ARG B O 1
ATOM 3728 N N . ASP B 1 173 ? 13.289 -17.922 1.873 1 95.44 173 ASP B N 1
ATOM 3729 C CA . ASP B 1 173 ? 12.438 -16.828 2.354 1 95.44 173 ASP B CA 1
ATOM 3730 C C . ASP B 1 173 ? 11.523 -16.312 1.245 1 95.44 173 ASP B C 1
ATOM 3732 O O . ASP B 1 173 ? 10.367 -15.984 1.496 1 95.44 173 ASP B O 1
ATOM 3736 N N . LEU B 1 174 ? 12.047 -16.297 0.093 1 96.56 174 LEU B N 1
ATOM 3737 C CA . LEU B 1 174 ? 11.273 -15.828 -1.056 1 96.56 174 LEU B CA 1
ATOM 3738 C C . LEU B 1 174 ? 10.117 -16.781 -1.354 1 96.56 174 LEU B C 1
ATOM 3740 O O . LEU B 1 174 ? 8.977 -16.344 -1.506 1 96.56 174 LEU B O 1
ATOM 3744 N N . LEU B 1 175 ? 10.422 -18 -1.373 1 97.31 175 LEU B N 1
ATOM 3745 C CA . LEU B 1 175 ? 9.398 -19 -1.675 1 97.31 175 LEU B CA 1
ATOM 3746 C C . LEU B 1 175 ? 8.375 -19.078 -0.547 1 97.31 175 LEU B C 1
ATOM 3748 O O . LEU B 1 175 ? 7.176 -19.25 -0.798 1 97.31 175 LEU B O 1
ATOM 3752 N N . GLN B 1 176 ? 8.82 -18.938 0.629 1 96.25 176 GLN B N 1
ATOM 3753 C CA . GLN B 1 176 ? 7.914 -18.953 1.772 1 96.25 176 GLN B CA 1
ATOM 3754 C C . GLN B 1 176 ? 6.957 -17.766 1.732 1 96.25 176 GLN B C 1
ATOM 3756 O O . GLN B 1 176 ? 5.785 -17.891 2.1 1 96.25 176 GLN B O 1
ATOM 3761 N N . GLU B 1 177 ? 7.465 -16.672 1.347 1 97 177 GLU B N 1
ATOM 3762 C CA . GLU B 1 177 ? 6.586 -15.516 1.237 1 97 177 GLU B CA 1
ATOM 3763 C C . GLU B 1 177 ? 5.562 -15.703 0.122 1 97 177 GLU B C 1
ATOM 3765 O O . GLU B 1 177 ? 4.406 -15.289 0.258 1 97 177 GLU B O 1
ATOM 3770 N N . GLU B 1 178 ? 6.016 -16.281 -0.947 1 97.56 178 GLU B N 1
ATOM 3771 C CA . GLU B 1 178 ? 5.047 -16.562 -2.004 1 97.56 178 GLU B CA 1
ATOM 3772 C C . GLU B 1 178 ? 3.951 -17.5 -1.51 1 97.56 178 GLU B C 1
ATOM 3774 O O . GLU B 1 178 ? 2.783 -17.344 -1.876 1 97.56 178 GLU B O 1
ATOM 3779 N N . LEU B 1 179 ? 4.344 -18.469 -0.693 1 96.38 179 LEU B N 1
ATOM 3780 C CA . LEU B 1 179 ? 3.357 -19.344 -0.079 1 96.38 179 LEU B CA 1
ATOM 3781 C C . LEU B 1 179 ? 2.355 -18.547 0.748 1 96.38 179 LEU B C 1
ATOM 3783 O O . LEU B 1 179 ? 1.146 -18.75 0.635 1 96.38 179 LEU B O 1
ATOM 3787 N N . ALA B 1 180 ? 2.861 -17.656 1.484 1 95.81 180 ALA B N 1
ATOM 3788 C CA . ALA B 1 180 ? 2.021 -16.844 2.359 1 95.81 180 ALA B CA 1
ATOM 3789 C C . ALA B 1 180 ? 1.082 -15.953 1.546 1 95.81 180 ALA B C 1
ATOM 3791 O O . ALA B 1 180 ? -0.093 -15.805 1.89 1 95.81 180 ALA B O 1
ATOM 3792 N N . ILE B 1 181 ? 1.604 -15.422 0.5 1 96.44 181 ILE B N 1
ATOM 3793 C CA . ILE B 1 181 ? 0.814 -14.555 -0.367 1 96.44 181 ILE B CA 1
ATOM 3794 C C . ILE B 1 181 ? -0.379 -15.328 -0.924 1 96.44 181 ILE B C 1
ATOM 3796 O O . ILE B 1 181 ? -1.522 -14.883 -0.819 1 96.44 181 ILE B O 1
ATOM 3800 N N . PHE B 1 182 ? -0.106 -16.422 -1.424 1 96.69 182 PHE B N 1
ATOM 3801 C CA . PHE B 1 182 ? -1.15 -17.219 -2.047 1 96.69 182 PHE B CA 1
ATOM 3802 C C . PHE B 1 182 ? -2.172 -17.688 -1.013 1 96.69 182 PHE B C 1
ATOM 3804 O O . PHE B 1 182 ? -3.379 -17.547 -1.223 1 96.69 182 PHE B O 1
ATOM 3811 N N . GLN B 1 183 ? -1.723 -18.125 0.046 1 92.25 183 GLN B N 1
ATOM 3812 C CA . GLN B 1 183 ? -2.598 -18.672 1.081 1 92.25 183 GLN B CA 1
ATOM 3813 C C . GLN B 1 183 ? -3.512 -17.594 1.648 1 92.25 183 GLN B C 1
ATOM 3815 O O . GLN B 1 183 ? -4.691 -17.844 1.909 1 92.25 183 GLN B O 1
ATOM 3820 N N . SER B 1 184 ? -3.002 -16.438 1.763 1 91.06 184 SER B N 1
ATOM 3821 C CA . SER B 1 184 ? -3.764 -15.383 2.412 1 91.06 184 SER B CA 1
ATOM 3822 C C . SER B 1 184 ? -4.766 -14.75 1.449 1 91.06 184 SER B C 1
ATOM 3824 O O . SER B 1 184 ? -5.828 -14.281 1.869 1 91.06 184 SER B O 1
ATOM 3826 N N . GLN B 1 185 ? -4.445 -14.789 0.155 1 89.12 185 GLN B N 1
ATOM 3827 C CA . GLN B 1 185 ? -5.23 -13.969 -0.76 1 89.12 185 GLN B CA 1
ATOM 3828 C C . GLN B 1 185 ? -6.113 -14.836 -1.654 1 89.12 185 GLN B C 1
ATOM 3830 O O . GLN B 1 185 ? -7.047 -14.328 -2.285 1 89.12 185 GLN B O 1
ATOM 3835 N N . ARG B 1 186 ? -5.902 -16.094 -1.739 1 87.44 186 ARG B N 1
ATOM 3836 C CA . ARG B 1 186 ? -6.559 -16.953 -2.713 1 87.44 186 ARG B CA 1
ATOM 3837 C C . ARG B 1 186 ? -8.078 -16.922 -2.543 1 87.44 186 ARG B C 1
ATOM 3839 O O . ARG B 1 186 ? -8.82 -16.984 -3.525 1 87.44 186 ARG B O 1
ATOM 3846 N N . ARG B 1 187 ? -8.531 -16.688 -1.394 1 81 187 ARG B N 1
ATOM 3847 C CA . ARG B 1 187 ? -9.969 -16.75 -1.153 1 81 187 ARG B CA 1
ATOM 3848 C C . ARG B 1 187 ? -10.641 -15.422 -1.466 1 81 187 ARG B C 1
ATOM 3850 O O . ARG B 1 187 ? -11.859 -15.367 -1.664 1 81 187 ARG B O 1
ATOM 3857 N N . ILE B 1 188 ? -9.906 -14.438 -1.458 1 78.62 188 ILE B N 1
ATOM 3858 C CA . ILE B 1 188 ? -10.453 -13.094 -1.647 1 78.62 188 ILE B CA 1
ATOM 3859 C C . ILE B 1 188 ? -10.43 -12.734 -3.131 1 78.62 188 ILE B C 1
ATOM 3861 O O . ILE B 1 188 ? -11.273 -11.977 -3.605 1 78.62 188 ILE B O 1
ATOM 3865 N N . ALA B 1 189 ? -9.586 -13.43 -3.838 1 78 189 ALA B N 1
ATOM 3866 C CA . ALA B 1 189 ? -9.375 -13.086 -5.242 1 78 189 ALA B CA 1
ATOM 3867 C C . ALA B 1 189 ? -10.555 -13.531 -6.098 1 78 189 ALA B C 1
ATOM 3869 O O . ALA B 1 189 ? -11.156 -14.578 -5.84 1 78 189 ALA B O 1
ATOM 3870 N N . SER B 1 190 ? -10.812 -12.664 -7.031 1 75.38 190 SER B N 1
ATOM 3871 C CA . SER B 1 190 ? -11.93 -12.945 -7.93 1 75.38 190 SER B CA 1
ATOM 3872 C C . SER B 1 190 ? -11.508 -13.875 -9.062 1 75.38 190 SER B C 1
ATOM 3874 O O . SER B 1 190 ? -12.344 -14.555 -9.656 1 75.38 190 SER B O 1
ATOM 3876 N N . ASN B 1 191 ? -10.242 -13.914 -9.266 1 85.12 191 ASN B N 1
ATOM 3877 C CA . ASN B 1 191 ? -9.695 -14.742 -10.344 1 85.12 191 ASN B CA 1
ATOM 3878 C C . ASN B 1 191 ? -9.039 -16.016 -9.797 1 85.12 191 ASN B C 1
ATOM 3880 O O . ASN B 1 191 ? -8.648 -16.062 -8.633 1 85.12 191 ASN B O 1
ATOM 3884 N N . ASN B 1 192 ? -8.992 -16.984 -10.695 1 91.5 192 ASN B N 1
ATOM 3885 C CA . ASN B 1 192 ? -8.391 -18.234 -10.242 1 91.5 192 ASN B CA 1
ATOM 3886 C C . ASN B 1 192 ? -6.93 -18.344 -10.68 1 91.5 192 ASN B C 1
ATOM 3888 O O . ASN B 1 192 ? -6.25 -19.328 -10.352 1 91.5 192 ASN B O 1
ATOM 3892 N N . LEU B 1 193 ? -6.469 -17.469 -11.477 1 94.62 193 LEU B N 1
ATOM 3893 C CA . LEU B 1 193 ? -5.062 -17.375 -11.844 1 94.62 193 LEU B CA 1
ATOM 3894 C C . LEU B 1 193 ? -4.426 -16.125 -11.25 1 94.62 193 LEU B C 1
ATOM 3896 O O . LEU B 1 193 ? -4.699 -15.008 -11.711 1 94.62 193 LEU B O 1
ATOM 3900 N N . LEU B 1 194 ? -3.562 -16.359 -10.281 1 95.56 194 LEU B N 1
ATOM 3901 C CA . LEU B 1 194 ? -3.043 -15.258 -9.477 1 95.56 194 LEU B CA 1
ATOM 3902 C C . LEU B 1 194 ? -1.527 -15.156 -9.617 1 95.56 194 LEU B C 1
ATOM 3904 O O . LEU B 1 194 ? -0.869 -16.125 -10.008 1 95.56 194 LEU B O 1
ATOM 3908 N N . ASP B 1 195 ? -1.014 -14.031 -9.422 1 95 195 ASP B N 1
ATOM 3909 C CA . ASP B 1 195 ? 0.417 -13.758 -9.328 1 95 195 ASP B CA 1
ATOM 3910 C C . ASP B 1 195 ? 0.689 -12.555 -8.43 1 95 195 ASP B C 1
ATOM 3912 O O . ASP B 1 195 ? -0.234 -12 -7.832 1 95 195 ASP B O 1
ATOM 3916 N N . LEU B 1 196 ? 1.911 -12.219 -8.258 1 95.31 196 LEU B N 1
ATOM 3917 C CA . LEU B 1 196 ? 2.285 -11.125 -7.367 1 95.31 196 LEU B CA 1
ATOM 3918 C C . LEU B 1 196 ? 1.606 -9.828 -7.789 1 95.31 196 LEU B C 1
ATOM 3920 O O . LEU B 1 196 ? 1.116 -9.078 -6.941 1 95.31 196 LEU B O 1
ATOM 3924 N N . SER B 1 197 ? 1.521 -9.617 -9.008 1 93.25 197 SER B N 1
ATOM 3925 C CA . SER B 1 197 ? 0.934 -8.391 -9.539 1 93.25 197 SER B CA 1
ATOM 3926 C C . SER B 1 197 ? -0.541 -8.281 -9.172 1 93.25 197 SER B C 1
ATOM 3928 O O . SER B 1 197 ? -1.017 -7.199 -8.812 1 93.25 197 SER B O 1
ATOM 3930 N N . SER B 1 198 ? -1.211 -9.375 -9.211 1 92.38 198 SER B N 1
ATOM 3931 C CA . SER B 1 198 ? -2.66 -9.328 -9.055 1 92.38 198 SER B CA 1
ATOM 3932 C C . SER B 1 198 ? -3.053 -9.273 -7.578 1 92.38 198 SER B C 1
ATOM 3934 O O . SER B 1 198 ? -4.082 -8.695 -7.227 1 92.38 198 SER B O 1
ATOM 3936 N N . ILE B 1 199 ? -2.232 -9.812 -6.688 1 94.12 199 ILE B N 1
ATOM 3937 C CA . ILE B 1 199 ? -2.73 -9.914 -5.32 1 94.12 199 ILE B CA 1
ATOM 3938 C C . ILE B 1 199 ? -1.707 -9.336 -4.352 1 94.12 199 ILE B C 1
ATOM 3940 O O . ILE B 1 199 ? -1.935 -9.305 -3.139 1 94.12 199 ILE B O 1
ATOM 3944 N N . GLY B 1 200 ? -0.637 -8.789 -4.836 1 94.62 200 GLY B N 1
ATOM 3945 C CA . GLY B 1 200 ? 0.421 -8.242 -4 1 94.62 200 GLY B CA 1
ATOM 3946 C C . GLY B 1 200 ? -0.019 -7.039 -3.189 1 94.62 200 GLY B C 1
ATOM 3947 O O . GLY B 1 200 ? 0.301 -6.934 -2.002 1 94.62 200 GLY B O 1
ATOM 3948 N N . VAL B 1 201 ? -0.758 -6.191 -3.791 1 93.69 201 VAL B N 1
ATOM 3949 C CA . VAL B 1 201 ? -1.212 -4.98 -3.115 1 93.69 201 VAL B CA 1
ATOM 3950 C C . VAL B 1 201 ? -2.072 -5.355 -1.909 1 93.69 201 VAL B C 1
ATOM 3952 O O . VAL B 1 201 ? -1.859 -4.848 -0.806 1 93.69 201 VAL B O 1
ATOM 3955 N N . ALA B 1 202 ? -2.957 -6.258 -2.166 1 93.75 202 ALA B N 1
ATOM 3956 C CA . ALA B 1 202 ? -3.83 -6.707 -1.086 1 93.75 202 ALA B CA 1
ATOM 3957 C C . ALA B 1 202 ? -3.025 -7.348 0.042 1 93.75 202 ALA B C 1
ATOM 3959 O O . ALA B 1 202 ? -3.279 -7.086 1.22 1 93.75 202 ALA B O 1
ATOM 3960 N N . TYR B 1 203 ? -2.061 -8.078 -0.28 1 95.38 203 TYR B N 1
ATOM 3961 C CA . TYR B 1 203 ? -1.247 -8.789 0.701 1 95.38 203 TYR B CA 1
ATOM 3962 C C . TYR B 1 203 ? -0.426 -7.812 1.537 1 95.38 203 TYR B C 1
ATOM 3964 O O . TYR B 1 203 ? -0.459 -7.859 2.77 1 95.38 203 TYR B O 1
ATOM 3972 N N . TYR B 1 204 ? 0.226 -6.891 0.889 1 95.88 204 TYR B N 1
ATOM 3973 C CA . TYR B 1 204 ? 1.192 -6.031 1.559 1 95.88 204 TYR B CA 1
ATOM 3974 C C . TYR B 1 204 ? 0.489 -4.949 2.369 1 95.88 204 TYR B C 1
ATOM 3976 O O . TYR B 1 204 ? 1.123 -4.246 3.162 1 95.88 204 TYR B O 1
ATOM 3984 N N . THR B 1 205 ? -0.818 -4.844 2.201 1 94.5 205 THR B N 1
ATOM 3985 C CA . THR B 1 205 ? -1.533 -3.797 2.924 1 94.5 205 THR B CA 1
ATOM 3986 C C . THR B 1 205 ? -2.523 -4.402 3.914 1 94.5 205 THR B C 1
ATOM 3988 O O . THR B 1 205 ? -3.301 -3.682 4.543 1 94.5 205 THR B O 1
ATOM 3991 N N . THR B 1 206 ? -2.473 -5.703 4.055 1 92.25 206 THR B N 1
ATOM 3992 C CA . THR B 1 206 ? -3.445 -6.402 4.887 1 92.25 206 THR B CA 1
ATOM 3993 C C . THR B 1 206 ? -3.354 -5.93 6.336 1 92.25 206 THR B C 1
ATOM 3995 O O . THR B 1 206 ? -4.355 -5.531 6.93 1 92.25 206 THR B O 1
ATOM 3998 N N . THR B 1 207 ? -2.188 -5.934 6.883 1 90.31 207 THR B N 1
ATOM 3999 C CA . THR B 1 207 ? -1.987 -5.59 8.281 1 90.31 207 THR B CA 1
ATOM 4000 C C . THR B 1 207 ? -2.408 -4.145 8.555 1 90.31 207 THR B C 1
ATOM 4002 O O . THR B 1 207 ? -3.121 -3.871 9.523 1 90.31 207 THR B O 1
ATOM 4005 N N . SER B 1 208 ? -2.033 -3.273 7.691 1 92.62 208 SER B N 1
ATOM 4006 C CA . SER B 1 208 ? -2.379 -1.865 7.859 1 92.62 208 SER B CA 1
ATOM 4007 C C . SER B 1 208 ? -3.885 -1.648 7.75 1 92.62 208 SER B C 1
ATOM 4009 O O . SER B 1 208 ? -4.461 -0.872 8.516 1 92.62 208 SER B O 1
ATOM 4011 N N . ARG B 1 209 ? -4.469 -2.33 6.867 1 92.31 209 ARG B N 1
ATOM 4012 C CA . ARG B 1 209 ? -5.91 -2.188 6.684 1 92.31 209 ARG B CA 1
ATOM 4013 C C . ARG B 1 209 ? -6.668 -2.676 7.914 1 92.31 209 ARG B C 1
ATOM 4015 O O . ARG B 1 209 ? -7.688 -2.096 8.297 1 92.31 209 ARG B O 1
ATOM 4022 N N . GLN B 1 210 ? -6.129 -3.648 8.531 1 90.56 210 GLN B N 1
ATOM 4023 C CA . GLN B 1 210 ? -6.789 -4.23 9.695 1 90.56 210 GLN B CA 1
ATOM 4024 C C . GLN B 1 210 ? -6.535 -3.393 10.945 1 90.56 210 GLN B C 1
ATOM 4026 O O . GLN B 1 210 ? -7.406 -3.281 11.812 1 90.56 210 GLN B O 1
ATOM 4031 N N . GLN B 1 211 ? -5.465 -2.732 10.977 1 93.56 211 GLN B N 1
ATOM 4032 C CA . GLN B 1 211 ? -5.055 -2.098 12.219 1 93.56 211 GLN B CA 1
ATOM 4033 C C . GLN B 1 211 ? -5.305 -0.593 12.18 1 93.56 211 GLN B C 1
ATOM 4035 O O . GLN B 1 211 ? -5.34 0.064 13.227 1 93.56 211 GLN B O 1
ATOM 4040 N N . SER B 1 212 ? -5.516 -0.019 11.055 1 96.25 212 SER B N 1
ATOM 4041 C CA . SER B 1 212 ? -5.602 1.431 10.914 1 96.25 212 SER B CA 1
ATOM 4042 C C . SER B 1 212 ? -6.984 1.941 11.297 1 96.25 212 SER B C 1
ATOM 4044 O O . SER B 1 212 ? -7.988 1.558 10.695 1 96.25 212 SER B O 1
ATOM 4046 N N . SER B 1 213 ? -7.027 2.826 12.281 1 95.69 213 SER B N 1
ATOM 4047 C CA . SER B 1 213 ? -8.281 3.471 12.656 1 95.69 213 SER B CA 1
ATOM 4048 C C . SER B 1 213 ? -8.758 4.426 11.562 1 95.69 213 SER B C 1
ATOM 4050 O O . SER B 1 213 ? -9.961 4.539 11.312 1 95.69 213 SER B O 1
ATOM 4052 N N . ILE B 1 214 ? -7.832 5.051 10.938 1 96.25 214 ILE B N 1
ATOM 4053 C CA . ILE B 1 214 ? -8.148 6.031 9.898 1 96.25 214 ILE B CA 1
ATOM 4054 C C . ILE B 1 214 ? -8.758 5.328 8.688 1 96.25 214 ILE B C 1
ATOM 4056 O O . ILE B 1 214 ? -9.805 5.738 8.188 1 96.25 214 ILE B O 1
ATOM 4060 N N . LEU B 1 215 ? -8.086 4.27 8.242 1 95.25 215 LEU B N 1
ATOM 4061 C CA . LEU B 1 215 ? -8.617 3.543 7.094 1 95.25 215 LEU B CA 1
ATOM 4062 C C . LEU B 1 215 ? -9.992 2.969 7.402 1 95.25 215 LEU B C 1
ATOM 4064 O O . LEU B 1 215 ? -10.883 2.992 6.551 1 95.25 215 LEU B O 1
ATOM 4068 N N . GLN B 1 216 ? -10.156 2.486 8.609 1 93.69 216 GLN B N 1
ATOM 4069 C CA . GLN B 1 216 ? -11.453 1.941 9.008 1 93.69 216 GLN B CA 1
ATOM 4070 C C . GLN B 1 216 ? -12.523 3.027 9.031 1 93.69 216 GLN B C 1
ATOM 4072 O O . GLN B 1 216 ? -13.648 2.803 8.586 1 93.69 216 GLN B O 1
ATOM 4077 N N . GLU B 1 217 ? -12.164 4.176 9.562 1 93.06 217 GLU B N 1
ATOM 4078 C CA . GLU B 1 217 ? -13.102 5.289 9.586 1 93.06 217 GLU B CA 1
ATOM 4079 C C . GLU B 1 217 ? -13.484 5.73 8.18 1 93.06 217 GLU B C 1
ATOM 4081 O O . GLU B 1 217 ? -14.656 5.965 7.887 1 93.06 217 GLU B O 1
ATOM 4086 N N . LEU B 1 218 ? -12.523 5.832 7.344 1 92.31 218 LEU B N 1
ATOM 4087 C CA . LEU B 1 218 ? -12.781 6.215 5.961 1 92.31 218 LEU B CA 1
ATOM 4088 C C . LEU B 1 218 ? -13.633 5.168 5.254 1 92.31 218 LEU B C 1
ATOM 4090 O O . LEU B 1 218 ? -14.477 5.508 4.414 1 92.31 218 LEU B O 1
ATOM 4094 N N . GLN B 1 219 ? -13.375 3.92 5.547 1 92.62 219 GLN B N 1
ATOM 4095 C CA . GLN B 1 219 ? -14.133 2.83 4.945 1 92.62 219 GLN B CA 1
ATOM 4096 C C . GLN B 1 219 ? -15.617 2.936 5.289 1 92.62 219 GLN B C 1
ATOM 4098 O O . GLN B 1 219 ? -16.469 2.578 4.477 1 92.62 219 GLN B O 1
ATOM 4103 N N . THR B 1 220 ? -15.938 3.438 6.504 1 89.19 220 THR B N 1
ATOM 4104 C CA . THR B 1 220 ? -17.328 3.588 6.918 1 89.19 220 THR B CA 1
ATOM 4105 C C . THR B 1 220 ? -18.078 4.531 5.977 1 89.19 220 THR B C 1
ATOM 4107 O O . THR B 1 220 ? -19.281 4.402 5.789 1 89.19 220 THR B O 1
ATOM 4110 N N . THR B 1 221 ? -17.312 5.469 5.41 1 84 221 THR B N 1
ATOM 4111 C CA . THR B 1 221 ? -17.922 6.41 4.48 1 84 221 THR B CA 1
ATOM 4112 C C . THR B 1 221 ? -18.344 5.707 3.188 1 84 221 THR B C 1
ATOM 4114 O O . THR B 1 221 ? -19.234 6.176 2.475 1 84 221 THR B O 1
ATOM 4117 N N . LEU B 1 222 ? -17.672 4.629 2.961 1 89.5 222 LEU B N 1
ATOM 4118 C CA . LEU B 1 222 ? -17.953 3.871 1.747 1 89.5 222 LEU B CA 1
ATOM 4119 C C . LEU B 1 222 ? -19.062 2.848 1.988 1 89.5 222 LEU B C 1
ATOM 4121 O O . LEU B 1 222 ? -19.656 2.348 1.038 1 89.5 222 LEU B O 1
ATOM 4125 N N . THR B 1 223 ? -19.219 2.693 3.408 1 79.81 223 THR B N 1
ATOM 4126 C CA . THR B 1 223 ? -20.188 1.673 3.795 1 79.81 223 THR B CA 1
ATOM 4127 C C . THR B 1 223 ? -21.578 2.023 3.277 1 79.81 223 THR B C 1
ATOM 4129 O O . THR B 1 223 ? -22.078 3.131 3.504 1 79.81 223 THR B O 1
ATOM 4132 N N . ASP B 1 224 ? -22.078 1.579 2.223 1 80 224 ASP B N 1
ATOM 4133 C CA . ASP B 1 224 ? -23.422 1.664 1.665 1 80 224 ASP B CA 1
ATOM 4134 C C . ASP B 1 224 ? -23.438 2.459 0.361 1 80 224 ASP B C 1
ATOM 4136 O O . ASP B 1 224 ? -24.469 2.949 -0.069 1 80 224 ASP B O 1
ATOM 4140 N N . ASN B 1 225 ? -22.297 2.717 -0.003 1 88.94 225 ASN B N 1
ATOM 4141 C CA . ASN B 1 225 ? -22.219 3.406 -1.285 1 88.94 225 ASN B CA 1
ATOM 4142 C C . ASN B 1 225 ? -21.453 2.574 -2.318 1 88.94 225 ASN B C 1
ATOM 4144 O O . ASN B 1 225 ? -20.312 2.879 -2.648 1 88.94 225 ASN B O 1
ATOM 4148 N N . GLN B 1 226 ? -22.109 1.661 -2.9 1 91.12 226 GLN B N 1
ATOM 4149 C CA . GLN B 1 226 ? -21.547 0.732 -3.873 1 91.12 226 GLN B CA 1
ATOM 4150 C C . GLN B 1 226 ? -21.047 1.47 -5.113 1 91.12 226 GLN B C 1
ATOM 4152 O O . GLN B 1 226 ? -20.047 1.073 -5.719 1 91.12 226 GLN B O 1
ATOM 4157 N N . GLU B 1 227 ? -21.672 2.539 -5.285 1 93.25 227 GLU B N 1
ATOM 4158 C CA . GLU B 1 227 ? -21.297 3.332 -6.449 1 93.25 227 GLU B CA 1
ATOM 4159 C C . GLU B 1 227 ? -19.859 3.826 -6.344 1 93.25 227 GLU B C 1
ATOM 4161 O O . GLU B 1 227 ? -19.109 3.783 -7.32 1 93.25 227 GLU B O 1
ATOM 4166 N N . TRP B 1 228 ? -19.5 4.25 -5.18 1 94.19 228 TRP B N 1
ATOM 4167 C CA . TRP B 1 228 ? -18.141 4.746 -4.965 1 94.19 228 TRP B CA 1
ATOM 4168 C C . TRP B 1 228 ? -17.125 3.613 -5.066 1 94.19 228 TRP B C 1
ATOM 4170 O O . TRP B 1 228 ? -16.031 3.793 -5.617 1 94.19 228 TRP B O 1
ATOM 4180 N N . ILE B 1 229 ? -17.516 2.492 -4.57 1 95.44 229 ILE B N 1
ATOM 4181 C CA . ILE B 1 229 ? -16.625 1.33 -4.656 1 95.44 229 ILE B CA 1
ATOM 4182 C C . ILE B 1 229 ? -16.375 0.977 -6.117 1 95.44 229 ILE B C 1
ATOM 4184 O O . ILE B 1 229 ? -15.234 0.776 -6.527 1 95.44 229 ILE B O 1
ATOM 4188 N N . ASP B 1 230 ? -17.406 0.98 -6.883 1 96.25 230 ASP B N 1
ATOM 4189 C CA . ASP B 1 230 ? -17.312 0.653 -8.305 1 96.25 230 ASP B CA 1
ATOM 4190 C C . ASP B 1 230 ? -16.422 1.656 -9.039 1 96.25 230 ASP B C 1
ATOM 4192 O O . ASP B 1 230 ? -15.617 1.272 -9.883 1 96.25 230 ASP B O 1
ATOM 4196 N N . VAL B 1 231 ? -16.609 2.895 -8.672 1 97.12 231 VAL B N 1
ATOM 4197 C CA . VAL B 1 231 ? -15.836 3.959 -9.312 1 97.12 231 VAL B CA 1
ATOM 4198 C C . VAL B 1 231 ? -14.352 3.781 -9.016 1 97.12 231 VAL B C 1
ATOM 4200 O O . VAL B 1 231 ? -13.523 3.812 -9.922 1 97.12 231 VAL B O 1
ATOM 4203 N N . ILE B 1 232 ? -14.047 3.541 -7.766 1 97 232 ILE B N 1
ATOM 4204 C CA . ILE B 1 232 ? -12.656 3.391 -7.332 1 97 232 ILE B CA 1
ATOM 4205 C C . ILE B 1 232 ? -12.031 2.184 -8.023 1 97 232 ILE B C 1
ATOM 4207 O O . ILE B 1 232 ? -10.938 2.283 -8.586 1 97 232 ILE B O 1
ATOM 4211 N N . GLN B 1 233 ? -12.719 1.104 -8.086 1 95.5 233 GLN B N 1
ATOM 4212 C CA . GLN B 1 233 ? -12.211 -0.13 -8.672 1 95.5 233 GLN B CA 1
ATOM 4213 C C . GLN B 1 233 ? -12.039 0.012 -10.18 1 95.5 233 GLN B C 1
ATOM 4215 O O . GLN B 1 233 ? -11.047 -0.457 -10.742 1 95.5 233 GLN B O 1
ATOM 4220 N N . ALA B 1 234 ? -12.984 0.662 -10.789 1 96.81 234 ALA B N 1
ATOM 4221 C CA . ALA B 1 234 ? -12.898 0.875 -12.234 1 96.81 234 ALA B CA 1
ATOM 4222 C C . ALA B 1 234 ? -11.68 1.723 -12.586 1 96.81 234 ALA B C 1
ATOM 4224 O O . ALA B 1 234 ? -10.969 1.419 -13.547 1 96.81 234 ALA B O 1
ATOM 4225 N N . LEU B 1 235 ? -11.461 2.766 -11.789 1 96.38 235 LEU B N 1
ATOM 4226 C CA . LEU B 1 235 ? -10.305 3.617 -12.031 1 96.38 235 LEU B CA 1
ATOM 4227 C C . LEU B 1 235 ? -9.008 2.846 -11.797 1 96.38 235 LEU B C 1
ATOM 4229 O O . LEU B 1 235 ? -8.07 2.943 -12.594 1 96.38 235 LEU B O 1
ATOM 4233 N N . TRP B 1 236 ? -9.008 2.064 -10.781 1 94.94 236 TRP B N 1
ATOM 4234 C CA . TRP B 1 236 ? -7.824 1.276 -10.445 1 94.94 236 TRP B CA 1
ATOM 4235 C C . TRP B 1 236 ? -7.531 0.248 -11.531 1 94.94 236 TRP B C 1
ATOM 4237 O O . TRP B 1 236 ? -6.391 0.119 -11.984 1 94.94 236 TRP B O 1
ATOM 4247 N N . ASP B 1 237 ? -8.555 -0.36 -12.039 1 92.88 237 ASP B N 1
ATOM 4248 C CA . ASP B 1 237 ? -8.414 -1.456 -12.992 1 92.88 237 ASP B CA 1
ATOM 4249 C C . ASP B 1 237 ? -8.07 -0.931 -14.391 1 92.88 237 ASP B C 1
ATOM 4251 O O . ASP B 1 237 ? -7.5 -1.655 -15.203 1 92.88 237 ASP B O 1
ATOM 4255 N N . ASN B 1 238 ? -8.43 0.258 -14.586 1 92.94 238 ASN B N 1
ATOM 4256 C CA . ASN B 1 238 ? -8.227 0.811 -15.922 1 92.94 238 ASN B CA 1
ATOM 4257 C C . ASN B 1 238 ? -7.121 1.859 -15.93 1 92.94 238 ASN B C 1
ATOM 4259 O O . ASN B 1 238 ? -7.188 2.832 -16.688 1 92.94 238 ASN B O 1
ATOM 4263 N N . GLN B 1 239 ? -6.191 1.675 -15.039 1 88 239 GLN B N 1
ATOM 4264 C CA . GLN B 1 239 ? -4.977 2.486 -15.023 1 88 239 GLN B CA 1
ATOM 4265 C C . GLN B 1 239 ? -5.312 3.973 -14.938 1 88 239 GLN B C 1
ATOM 4267 O O . GLN B 1 239 ? -4.656 4.801 -15.57 1 88 239 GLN B O 1
ATOM 4272 N N . ARG B 1 240 ? -6.438 4.297 -14.352 1 87.94 240 ARG B N 1
ATOM 4273 C CA . ARG B 1 240 ? -6.906 5.648 -14.078 1 87.94 240 ARG B CA 1
ATOM 4274 C C . ARG B 1 240 ? -7.336 6.352 -15.359 1 87.94 240 ARG B C 1
ATOM 4276 O O . ARG B 1 240 ? -7.402 7.582 -15.414 1 87.94 240 ARG B O 1
ATOM 4283 N N . ASN B 1 241 ? -7.461 5.613 -16.344 1 89.56 241 ASN B N 1
ATOM 4284 C CA . ASN B 1 241 ? -8 6.176 -17.578 1 89.56 241 ASN B CA 1
ATOM 4285 C C . ASN B 1 241 ? -9.5 6.422 -17.469 1 89.56 241 ASN B C 1
ATOM 4287 O O . ASN B 1 241 ? -10.289 5.477 -17.391 1 89.56 241 ASN B O 1
ATOM 4291 N N . LEU B 1 242 ? -9.859 7.676 -17.562 1 92.69 242 LEU B N 1
ATOM 4292 C CA . LEU B 1 242 ? -11.242 8.07 -17.297 1 92.69 242 LEU B CA 1
ATOM 4293 C C . LEU B 1 242 ? -12.18 7.457 -18.328 1 92.69 242 LEU B C 1
ATOM 4295 O O . LEU B 1 242 ? -13.25 6.945 -17.984 1 92.69 242 LEU B O 1
ATOM 4299 N N . SER B 1 243 ? -11.742 7.5 -19.547 1 94.38 243 SER B N 1
ATOM 4300 C CA . SER B 1 243 ? -12.594 6.996 -20.625 1 94.38 243 SER B CA 1
ATOM 4301 C C . SER B 1 243 ? -12.797 5.488 -20.5 1 94.38 243 SER B C 1
ATOM 4303 O O . SER B 1 243 ? -13.93 5.004 -20.609 1 94.38 243 SER B O 1
ATOM 4305 N N . GLU B 1 244 ? -11.766 4.762 -20.266 1 94.88 244 GLU B N 1
ATOM 4306 C CA . GLU B 1 244 ? -11.852 3.311 -20.125 1 94.88 244 GLU B CA 1
ATOM 4307 C C . GLU B 1 244 ? -12.625 2.914 -18.875 1 94.88 244 GLU B C 1
ATOM 4309 O O . GLU B 1 244 ? -13.391 1.949 -18.891 1 94.88 244 GLU B O 1
ATOM 4314 N N . ALA B 1 245 ? -12.414 3.623 -17.828 1 96.12 245 ALA B N 1
ATOM 4315 C CA . ALA B 1 245 ? -13.125 3.357 -16.594 1 96.12 245 ALA B CA 1
ATOM 4316 C C . ALA B 1 245 ? -14.625 3.58 -16.766 1 96.12 245 ALA B C 1
ATOM 4318 O O . ALA B 1 245 ? -15.438 2.756 -16.328 1 96.12 245 ALA B O 1
ATOM 4319 N N . ALA B 1 246 ? -15 4.676 -17.391 1 97.25 246 ALA B N 1
ATOM 4320 C CA . ALA B 1 246 ? -16.406 4.969 -17.641 1 97.25 246 ALA B CA 1
ATOM 4321 C C . ALA B 1 246 ? -17.062 3.865 -18.484 1 97.25 246 ALA B C 1
ATOM 4323 O O . ALA B 1 246 ? -18.156 3.404 -18.156 1 97.25 246 ALA B O 1
ATOM 4324 N N . LYS B 1 247 ? -16.359 3.436 -19.484 1 97.19 247 LYS B N 1
ATOM 4325 C CA . LYS B 1 247 ? -16.844 2.365 -20.344 1 97.19 247 LYS B CA 1
ATOM 4326 C C . LYS B 1 247 ? -17.078 1.083 -19.562 1 97.19 247 LYS B C 1
ATOM 4328 O O . LYS B 1 247 ? -18.109 0.413 -19.734 1 97.19 247 LYS B O 1
ATOM 4333 N N . SER B 1 248 ? -16.172 0.82 -18.672 1 96.12 248 SER B N 1
ATOM 4334 C CA . SER B 1 248 ? -16.281 -0.409 -17.891 1 96.12 248 SER B CA 1
ATOM 4335 C C . SER B 1 248 ? -17.469 -0.356 -16.938 1 96.12 248 SER B C 1
ATOM 4337 O O . SER B 1 248 ? -18 -1.395 -16.5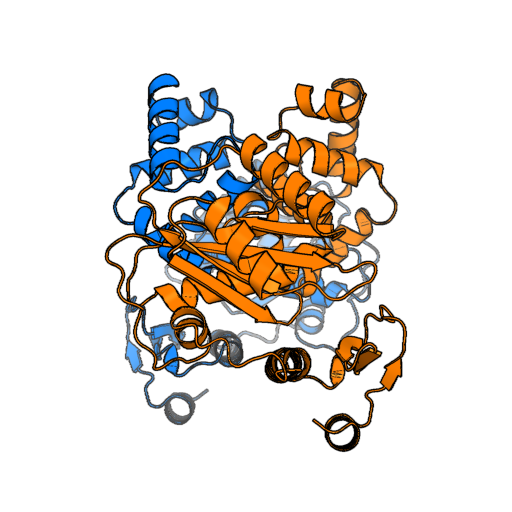47 1 96.12 248 SER B O 1
ATOM 4339 N N . LEU B 1 249 ? -17.875 0.815 -16.531 1 96.69 249 LEU B N 1
ATOM 4340 C CA . LEU B 1 249 ? -19.016 1.011 -15.633 1 96.69 249 LEU B CA 1
ATOM 4341 C C . LEU B 1 249 ? -20.297 1.233 -16.406 1 96.69 249 LEU B C 1
ATOM 4343 O O . LEU B 1 249 ? -21.375 1.331 -15.82 1 96.69 249 LEU B O 1
ATOM 4347 N N . TYR B 1 250 ? -20.219 1.366 -17.719 1 96.94 250 TYR B N 1
ATOM 4348 C CA . TYR B 1 250 ? -21.344 1.598 -18.609 1 96.94 250 TYR B CA 1
ATOM 4349 C C . TYR B 1 250 ? -22 2.947 -18.328 1 96.94 250 TYR B C 1
ATOM 4351 O O . TYR B 1 250 ? -23.219 3.051 -18.25 1 96.94 250 TYR B O 1
ATOM 4359 N N . ILE B 1 251 ? -21.156 3.988 -18.141 1 97.06 251 ILE B N 1
ATOM 4360 C CA . ILE B 1 251 ? -21.641 5.355 -17.938 1 97.06 251 ILE B CA 1
ATOM 4361 C C . ILE B 1 251 ? -20.797 6.316 -18.797 1 97.06 251 ILE B C 1
ATOM 4363 O O . ILE B 1 251 ? -19.797 5.918 -19.391 1 97.06 251 ILE B O 1
ATOM 4367 N N . HIS B 1 252 ? -21.312 7.566 -18.875 1 96.06 252 HIS B N 1
ATOM 4368 C CA . HIS B 1 252 ? -20.578 8.602 -19.594 1 96.06 252 HIS B CA 1
ATOM 4369 C C . HIS B 1 252 ? -19.438 9.141 -18.75 1 96.06 252 HIS B C 1
ATOM 4371 O O . HIS B 1 252 ? -19.516 9.18 -17.531 1 96.06 252 HIS B O 1
ATOM 4377 N N . ARG B 1 253 ? -18.469 9.633 -19.422 1 95.38 253 ARG B N 1
ATOM 4378 C CA . ARG B 1 253 ? -17.297 10.172 -18.75 1 95.38 253 ARG B CA 1
ATOM 4379 C C . ARG B 1 253 ? -17.672 11.32 -17.828 1 95.38 253 ARG B C 1
ATOM 4381 O O . ARG B 1 253 ? -17.094 11.461 -16.75 1 95.38 253 ARG B O 1
ATOM 4388 N N . ASN B 1 254 ? -18.719 12.094 -18.141 1 95.06 254 ASN B N 1
ATOM 4389 C CA . ASN B 1 254 ? -19.141 13.219 -17.328 1 95.06 254 ASN B CA 1
ATOM 4390 C C . ASN B 1 254 ? -19.812 12.758 -16.031 1 95.06 254 ASN B C 1
ATOM 4392 O O . ASN B 1 254 ? -19.688 13.398 -14.992 1 95.06 254 ASN B O 1
ATOM 4396 N N . THR B 1 255 ? -20.5 11.68 -16.156 1 96.62 255 THR B N 1
ATOM 4397 C CA . THR B 1 255 ? -21.125 11.094 -14.969 1 96.62 255 THR B CA 1
ATOM 4398 C C . THR B 1 255 ? -20.062 10.562 -14.008 1 96.62 255 THR B C 1
ATOM 4400 O O . THR B 1 255 ? -20.156 10.766 -12.797 1 96.62 255 THR B O 1
ATOM 4403 N N . LEU B 1 256 ? -19.047 9.93 -14.578 1 97.25 256 LEU B N 1
ATOM 4404 C CA . LEU B 1 256 ? -17.953 9.438 -13.766 1 97.25 256 LEU B CA 1
ATOM 4405 C C . LEU B 1 256 ? -17.25 10.594 -13.055 1 97.25 256 LEU B C 1
ATOM 4407 O O . LEU B 1 256 ? -16.969 10.516 -11.852 1 97.25 256 LEU B O 1
ATOM 4411 N N . GLN B 1 257 ? -17.016 11.648 -13.773 1 96.69 257 GLN B N 1
ATOM 4412 C CA . GLN B 1 257 ? -16.359 12.82 -13.203 1 96.69 257 GLN B CA 1
ATOM 4413 C C . GLN B 1 257 ? -17.172 13.406 -12.055 1 96.69 257 GLN B C 1
ATOM 4415 O O . GLN B 1 257 ? -16.609 13.812 -11.039 1 96.69 257 GLN B O 1
ATOM 4420 N N . TYR B 1 258 ? -18.391 13.406 -12.258 1 96.62 258 TYR B N 1
ATOM 4421 C CA . TYR B 1 258 ? -19.297 13.914 -11.227 1 96.62 258 TYR B CA 1
ATOM 4422 C C . TYR B 1 258 ? -19.188 13.078 -9.961 1 96.62 258 TYR B C 1
ATOM 4424 O O . TYR B 1 258 ? -19.109 13.625 -8.859 1 96.62 258 TYR B O 1
ATOM 4432 N N . ARG B 1 259 ? -19.219 11.82 -10.125 1 95.81 259 ARG B N 1
ATOM 4433 C CA . ARG B 1 259 ? -19.125 10.914 -8.984 1 95.81 259 ARG B CA 1
ATOM 4434 C C . ARG B 1 259 ? -17.781 11.07 -8.273 1 95.81 259 ARG B C 1
ATOM 4436 O O . ARG B 1 259 ? -17.719 11.031 -7.047 1 95.81 259 ARG B O 1
ATOM 4443 N N . MET B 1 260 ? -16.781 11.234 -9.047 1 96.69 260 MET B N 1
ATOM 4444 C CA . MET B 1 260 ? -15.453 11.453 -8.484 1 96.69 260 MET B CA 1
ATOM 4445 C C . MET B 1 260 ? -15.414 12.734 -7.66 1 96.69 260 MET B C 1
ATOM 4447 O O . MET B 1 260 ? -14.844 12.758 -6.566 1 96.69 260 MET B O 1
ATOM 4451 N N . ASP B 1 261 ? -15.992 13.781 -8.188 1 96.12 261 ASP B N 1
ATOM 4452 C CA . ASP B 1 261 ? -16.016 15.062 -7.484 1 96.12 261 ASP B CA 1
ATOM 4453 C C . ASP B 1 261 ? -16.797 14.953 -6.176 1 96.12 261 ASP B C 1
ATOM 4455 O O . ASP B 1 261 ? -16.375 15.508 -5.152 1 96.12 261 ASP B O 1
ATOM 4459 N N . LYS B 1 262 ? -17.875 14.297 -6.23 1 94.06 262 LYS B N 1
ATOM 4460 C CA . LYS B 1 262 ? -18.672 14.094 -5.023 1 94.06 262 LYS B CA 1
ATOM 4461 C C . LYS B 1 262 ? -17.891 13.305 -3.977 1 94.06 262 LYS B C 1
ATOM 4463 O O . LYS B 1 262 ? -17.969 13.609 -2.783 1 94.06 262 LYS B O 1
ATOM 4468 N N . PHE B 1 263 ? -17.203 12.32 -4.418 1 94.69 263 PHE B N 1
ATOM 4469 C CA . PHE B 1 263 ? -16.359 11.523 -3.529 1 94.69 263 PHE B CA 1
ATOM 4470 C C . PHE B 1 263 ? -15.305 12.391 -2.865 1 94.69 263 PHE B C 1
ATOM 4472 O O . PHE B 1 263 ? -15.102 12.312 -1.65 1 94.69 263 PHE B O 1
ATOM 4479 N N . THR B 1 264 ? -14.688 13.203 -3.658 1 93.5 264 THR B N 1
ATOM 4480 C CA . THR B 1 264 ? -13.648 14.102 -3.16 1 93.5 264 THR B CA 1
ATOM 4481 C C . THR B 1 264 ? -14.219 15.07 -2.127 1 93.5 264 THR B C 1
ATOM 4483 O O . THR B 1 264 ? -13.609 15.297 -1.08 1 93.5 264 THR B O 1
ATOM 4486 N N . GLU B 1 265 ? -15.328 15.523 -2.375 1 88.88 265 GLU B N 1
ATOM 4487 C CA . GLU B 1 265 ? -15.984 16.469 -1.472 1 88.88 265 GLU B CA 1
ATOM 4488 C C . GLU B 1 265 ? -16.312 15.812 -0.132 1 88.88 265 GLU B C 1
ATOM 4490 O O . GLU B 1 265 ? -16.188 16.438 0.919 1 88.88 265 GLU B O 1
ATOM 4495 N N . THR B 1 266 ? -16.641 14.594 -0.234 1 86.62 266 THR B N 1
ATOM 4496 C CA . THR B 1 266 ? -17.094 13.883 0.951 1 86.62 266 THR B CA 1
ATOM 4497 C C . THR B 1 266 ? -15.914 13.391 1.784 1 86.62 266 THR B C 1
ATOM 4499 O O . THR B 1 266 ? -15.953 13.453 3.016 1 86.62 266 THR B O 1
ATOM 4502 N N . THR B 1 267 ? -14.875 12.953 1.115 1 88.38 267 THR B N 1
ATOM 4503 C CA . THR B 1 267 ? -13.828 12.25 1.844 1 88.38 267 THR B CA 1
ATOM 4504 C C . THR B 1 267 ? -12.555 13.094 1.91 1 88.38 267 THR B C 1
ATOM 4506 O O . THR B 1 267 ? -11.664 12.82 2.721 1 88.38 267 THR B O 1
ATOM 4509 N N . GLY B 1 268 ? -12.438 14.008 0.982 1 88 268 GLY B N 1
ATOM 4510 C CA . GLY B 1 268 ? -11.211 14.773 0.862 1 88 268 GLY B CA 1
ATOM 4511 C C . GLY B 1 268 ? -10.156 14.086 0.02 1 88 268 GLY B C 1
ATOM 4512 O O . GLY B 1 268 ? -9.094 14.656 -0.239 1 88 268 GLY B O 1
ATOM 4513 N N . LEU B 1 269 ? -10.461 12.906 -0.469 1 93.31 269 LEU B N 1
ATOM 4514 C CA . LEU B 1 269 ? -9.531 12.172 -1.322 1 93.31 269 LEU B CA 1
ATOM 4515 C C . LEU B 1 269 ? -9.859 12.383 -2.795 1 93.31 269 LEU B C 1
ATOM 4517 O O . LEU B 1 269 ? -10.984 12.133 -3.227 1 93.31 269 LEU B O 1
ATOM 4521 N N . SER B 1 270 ? -8.93 12.883 -3.449 1 94.5 270 SER B N 1
ATOM 4522 C CA . SER B 1 270 ? -9.125 13.094 -4.879 1 94.5 270 SER B CA 1
ATOM 4523 C C . SER B 1 270 ? -8.703 11.867 -5.684 1 94.5 270 SER B C 1
ATOM 4525 O O . SER B 1 270 ? -7.516 11.547 -5.766 1 94.5 270 SER B O 1
ATOM 4527 N N . LEU B 1 271 ? -9.617 11.273 -6.438 1 95.75 271 LEU B N 1
ATOM 4528 C CA . LEU B 1 271 ? -9.336 10.062 -7.191 1 95.75 271 LEU B CA 1
ATOM 4529 C C . LEU B 1 271 ? -8.484 10.367 -8.422 1 95.75 271 LEU B C 1
ATOM 4531 O O . LEU B 1 271 ? -8.016 9.453 -9.102 1 95.75 271 LEU B O 1
ATOM 4535 N N . LYS B 1 272 ? -8.219 11.641 -8.609 1 91.88 272 LYS B N 1
ATOM 4536 C CA . LYS B 1 272 ? -7.336 12.047 -9.695 1 91.88 272 LYS B CA 1
ATOM 4537 C C . LYS B 1 272 ? -5.871 11.961 -9.281 1 91.88 272 LYS B C 1
ATOM 4539 O O . LYS B 1 272 ? -4.977 11.953 -10.125 1 91.88 272 LYS B O 1
ATOM 4544 N N . GLU B 1 273 ? -5.691 11.898 -8.031 1 92.88 273 GLU B N 1
ATOM 4545 C CA . GLU B 1 273 ? -4.34 11.828 -7.484 1 92.88 273 GLU B CA 1
ATOM 4546 C C . GLU B 1 273 ? -3.955 10.391 -7.145 1 92.88 273 GLU B C 1
ATOM 4548 O O . GLU B 1 273 ? -4.73 9.664 -6.512 1 92.88 273 GLU B O 1
ATOM 4553 N N . THR B 1 274 ? -2.732 9.992 -7.496 1 93.75 274 THR B N 1
ATOM 4554 C CA . THR B 1 274 ? -2.305 8.602 -7.398 1 93.75 274 THR B CA 1
ATOM 4555 C C . THR B 1 274 ? -2.307 8.133 -5.949 1 93.75 274 THR B C 1
ATOM 4557 O O . THR B 1 274 ? -2.834 7.062 -5.633 1 93.75 274 THR B O 1
ATOM 4560 N N . ASN B 1 275 ? -1.814 8.969 -5.109 1 94.81 275 ASN B N 1
ATOM 4561 C CA . ASN B 1 275 ? -1.773 8.602 -3.699 1 94.81 275 ASN B CA 1
ATOM 4562 C C . ASN B 1 275 ? -3.176 8.398 -3.133 1 94.81 275 ASN B C 1
ATOM 4564 O O . ASN B 1 275 ? -3.432 7.414 -2.434 1 94.81 275 ASN B O 1
ATOM 4568 N N . ASP B 1 276 ? -4.02 9.289 -3.457 1 96.19 276 ASP B N 1
ATOM 4569 C CA . ASP B 1 276 ? -5.387 9.242 -2.955 1 96.19 276 ASP B CA 1
ATOM 4570 C C . ASP B 1 276 ? -6.141 8.047 -3.535 1 96.19 276 ASP B C 1
ATOM 4572 O O . ASP B 1 276 ? -6.934 7.406 -2.84 1 96.19 276 ASP B O 1
ATOM 4576 N N . LEU B 1 277 ? -5.863 7.797 -4.809 1 96.12 277 LEU B N 1
ATOM 4577 C CA . LEU B 1 277 ? -6.5 6.637 -5.422 1 96.12 277 LEU B CA 1
ATOM 4578 C C . LEU B 1 277 ? -6.062 5.348 -4.738 1 96.12 277 LEU B C 1
ATOM 4580 O O . LEU B 1 277 ? -6.879 4.453 -4.512 1 96.12 277 LEU B O 1
ATOM 4584 N N . PHE B 1 278 ? -4.859 5.277 -4.422 1 95.25 278 PHE B N 1
ATOM 4585 C CA . PHE B 1 278 ? -4.359 4.113 -3.701 1 95.25 278 PHE B CA 1
ATOM 4586 C C . PHE B 1 278 ? -5.059 3.967 -2.357 1 95.25 278 PHE B C 1
ATOM 4588 O O . PHE B 1 278 ? -5.535 2.881 -2.016 1 95.25 278 PHE B O 1
ATOM 4595 N N . LEU B 1 279 ? -5.09 5.043 -1.627 1 95.88 279 LEU B N 1
ATOM 4596 C CA . LEU B 1 279 ? -5.734 5.004 -0.319 1 95.88 279 LEU B CA 1
ATOM 4597 C C . LEU B 1 279 ? -7.199 4.594 -0.447 1 95.88 279 LEU B C 1
ATOM 4599 O O . LEU B 1 279 ? -7.688 3.764 0.324 1 95.88 279 LEU B O 1
ATOM 4603 N N . ALA B 1 280 ? -7.844 5.184 -1.414 1 96.44 280 ALA B N 1
ATOM 4604 C CA . ALA B 1 280 ? -9.242 4.828 -1.664 1 96.44 280 ALA B CA 1
ATOM 4605 C C . ALA B 1 280 ? -9.375 3.35 -2.018 1 96.44 280 ALA B C 1
ATOM 4607 O O . ALA B 1 280 ? -10.312 2.682 -1.57 1 96.44 280 ALA B O 1
ATOM 4608 N N . TYR B 1 281 ? -8.461 2.875 -2.842 1 96 281 TYR B N 1
ATOM 4609 C CA . TYR B 1 281 ? -8.477 1.475 -3.248 1 96 281 TYR B CA 1
ATOM 4610 C C . TYR B 1 281 ? -8.352 0.554 -2.039 1 96 281 TYR B C 1
ATOM 4612 O O . TYR B 1 281 ? -9.039 -0.467 -1.957 1 96 281 TYR B O 1
ATOM 4620 N N . LEU B 1 282 ? -7.539 0.918 -1.145 1 94.81 282 LEU B N 1
ATOM 4621 C CA . LEU B 1 282 ? -7.359 0.124 0.066 1 94.81 282 LEU B CA 1
ATOM 4622 C C . LEU B 1 282 ? -8.68 -0.03 0.813 1 94.81 282 LEU B C 1
ATOM 4624 O O . LEU B 1 282 ? -8.914 -1.049 1.47 1 94.81 282 LEU B O 1
ATOM 4628 N N . LEU B 1 283 ? -9.5 0.951 0.679 1 94.69 283 LEU B N 1
ATOM 4629 C CA . LEU B 1 283 ? -10.781 0.926 1.377 1 94.69 283 LEU B CA 1
ATOM 4630 C C . LEU B 1 283 ? -11.719 -0.106 0.758 1 94.69 283 LEU B C 1
ATOM 4632 O O . LEU B 1 283 ? -12.719 -0.487 1.368 1 94.69 283 LEU B O 1
ATOM 4636 N N . THR B 1 284 ? -11.398 -0.531 -0.479 1 93.19 284 THR B N 1
ATOM 4637 C CA . THR B 1 284 ? -12.336 -1.372 -1.22 1 93.19 284 THR B CA 1
ATOM 4638 C C . THR B 1 284 ? -11.945 -2.842 -1.107 1 93.19 284 THR B C 1
ATOM 4640 O O . THR B 1 284 ? -12.711 -3.725 -1.499 1 93.19 284 THR B O 1
ATOM 4643 N N . ILE B 1 285 ? -10.812 -3.162 -0.592 1 87.81 285 ILE B N 1
ATOM 4644 C CA . ILE B 1 285 ? -10.344 -4.543 -0.581 1 87.81 285 ILE B CA 1
ATOM 4645 C C . ILE B 1 285 ? -10.25 -5.043 0.859 1 87.81 285 ILE B C 1
ATOM 4647 O O . ILE B 1 285 ? -10.094 -4.246 1.79 1 87.81 285 ILE B O 1
#

pLDDT: mean 82.3, std 17.08, range [33.88, 97.62]

InterPro domains:
  IPR009057 Homedomain-like superfamily [SSF46689] (202-263)
  IPR025736 PucR C-terminal helix-turn-helix domain [PF13556] (230-282)
  IPR042070 PucR C-terminal helix-turn-helix domain superfamily [G3DSA:1.10.10.2840] (170-285)
  IPR051448 CdaR-like transcriptional regulators [PTHR33744] (119-282)